Protein AF-A0A2D2LYW2-F1 (afdb_monomer_lite)

Radius of gyration: 25.57 Å; chains: 1; bounding box: 73×72×68 Å

Structure (mmCIF, N/CA/C/O backbone):
data_AF-A0A2D2LYW2-F1
#
_entry.id   AF-A0A2D2LYW2-F1
#
loop_
_atom_site.group_PDB
_atom_site.id
_atom_site.type_symbol
_atom_site.label_atom_id
_atom_site.label_alt_id
_atom_site.label_comp_id
_atom_site.label_asym_id
_atom_site.label_entity_id
_atom_site.label_seq_id
_atom_site.pdbx_PDB_ins_code
_atom_site.Cartn_x
_atom_site.Cartn_y
_atom_site.Cartn_z
_atom_site.occupancy
_atom_site.B_iso_or_equiv
_atom_site.auth_seq_id
_atom_site.auth_comp_id
_atom_site.auth_asym_id
_atom_site.auth_atom_id
_atom_site.pdbx_PDB_model_num
ATOM 1 N N . MET A 1 1 ? -31.764 46.257 21.538 1.00 31.55 1 MET A N 1
ATOM 2 C CA . MET A 1 1 ? -30.983 45.156 22.136 1.00 31.55 1 MET A CA 1
ATOM 3 C C . MET A 1 1 ? -31.011 44.007 21.137 1.00 31.55 1 MET A C 1
ATOM 5 O O . MET A 1 1 ? -32.015 43.320 21.048 1.00 31.55 1 MET A O 1
ATOM 9 N N . ALA A 1 2 ? -29.997 43.909 20.278 1.00 23.81 2 ALA A N 1
ATOM 10 C CA . ALA A 1 2 ? -29.911 42.886 19.237 1.00 23.81 2 ALA A CA 1
ATOM 11 C C . ALA A 1 2 ? -28.635 42.085 19.489 1.00 23.81 2 ALA A C 1
ATOM 13 O O . ALA A 1 2 ? -27.536 42.636 19.462 1.00 23.81 2 ALA A O 1
ATOM 14 N N . ILE A 1 3 ? -28.810 40.812 19.828 1.00 23.36 3 ILE A N 1
ATOM 15 C CA . ILE A 1 3 ? -27.729 39.862 20.063 1.00 23.36 3 ILE A CA 1
ATOM 16 C C . ILE A 1 3 ? -27.251 39.396 18.686 1.00 23.36 3 ILE A C 1
ATOM 18 O O . ILE A 1 3 ? -27.974 38.697 17.981 1.00 23.36 3 ILE A O 1
ATOM 22 N N . TYR A 1 4 ? -26.044 39.804 18.300 1.00 21.62 4 TYR A N 1
ATOM 23 C CA . TYR A 1 4 ? -25.329 39.219 17.171 1.00 21.62 4 TYR A CA 1
ATOM 24 C C . TYR A 1 4 ? -24.671 37.921 17.643 1.00 21.62 4 TYR A C 1
ATOM 26 O O . TYR A 1 4 ? -23.684 37.950 18.375 1.00 21.62 4 TYR A O 1
ATOM 34 N N . VAL A 1 5 ? -25.223 36.778 17.236 1.00 23.72 5 VAL A N 1
ATOM 35 C CA . VAL A 1 5 ? -24.554 35.480 17.373 1.00 23.72 5 VAL A CA 1
ATOM 36 C C . VAL A 1 5 ? -23.647 35.302 16.158 1.00 23.72 5 VAL A C 1
ATOM 38 O O . VAL A 1 5 ? -24.110 35.050 15.049 1.00 23.72 5 VAL A O 1
ATOM 41 N N . PHE A 1 6 ? -22.343 35.467 16.370 1.00 23.06 6 PHE A N 1
ATOM 42 C CA . PHE A 1 6 ? -21.303 35.092 15.416 1.00 23.06 6 PHE A CA 1
ATOM 43 C C . PHE A 1 6 ? -21.155 33.564 15.409 1.00 23.06 6 PHE A C 1
ATOM 45 O O . PHE A 1 6 ? -20.446 32.994 16.236 1.00 23.06 6 PHE A O 1
ATOM 52 N N . THR A 1 7 ? -21.802 32.882 14.467 1.00 25.14 7 THR A N 1
ATOM 53 C CA . THR A 1 7 ? -21.438 31.506 14.107 1.00 25.14 7 THR A CA 1
ATOM 54 C C . THR A 1 7 ? -20.178 31.530 13.249 1.00 25.14 7 THR A C 1
ATOM 56 O O . THR A 1 7 ? -20.219 31.861 12.065 1.00 25.14 7 THR A O 1
ATOM 59 N N . TRP A 1 8 ? -19.051 31.167 13.859 1.00 23.08 8 TRP A N 1
ATOM 60 C CA . TRP A 1 8 ? -17.832 30.782 13.157 1.00 23.08 8 TRP A CA 1
ATOM 61 C C . TRP A 1 8 ? -18.076 29.450 12.439 1.00 23.08 8 TRP A C 1
ATOM 63 O O . TRP A 1 8 ? -17.913 28.377 13.015 1.00 23.08 8 TRP A O 1
ATOM 73 N N . LEU A 1 9 ? -18.492 29.511 11.174 1.00 23.45 9 LEU A N 1
ATOM 74 C CA . LEU A 1 9 ? -18.394 28.371 10.269 1.00 23.45 9 LEU A CA 1
ATOM 75 C C . LEU A 1 9 ? -16.924 28.263 9.840 1.00 23.45 9 LEU A C 1
ATOM 77 O O . LEU A 1 9 ? -16.463 29.022 8.986 1.00 23.45 9 LEU A O 1
ATOM 81 N N . PHE A 1 10 ? -16.175 27.335 10.436 1.00 24.45 10 PHE A N 1
ATOM 82 C CA . PHE A 1 10 ? -14.888 26.903 9.893 1.00 24.45 10 PHE A CA 1
ATOM 83 C C . PHE A 1 10 ? -15.149 26.189 8.562 1.00 24.45 10 PHE A C 1
ATOM 85 O O . PHE A 1 10 ? -15.393 24.987 8.490 1.00 24.45 10 PHE A O 1
ATOM 92 N N . CYS A 1 11 ? -15.151 26.972 7.488 1.00 23.27 11 CYS A N 1
ATOM 93 C CA . CYS A 1 11 ? -15.160 26.487 6.124 1.00 23.27 11 CYS A CA 1
ATOM 94 C C . CYS A 1 11 ? -13.748 25.972 5.819 1.00 23.27 11 CYS A C 1
ATOM 96 O O . CYS A 1 11 ? -12.887 26.723 5.365 1.00 23.27 11 CYS A O 1
ATOM 98 N N . ILE A 1 12 ? -13.479 24.695 6.107 1.00 29.64 12 ILE A N 1
ATOM 99 C CA . ILE A 1 12 ? -12.340 24.006 5.495 1.00 29.64 12 ILE A CA 1
ATOM 100 C C . ILE A 1 12 ? -12.714 23.863 4.021 1.00 29.64 12 ILE A C 1
ATOM 102 O O . ILE A 1 12 ? -13.441 22.952 3.626 1.00 29.64 12 ILE A O 1
ATOM 106 N N . THR A 1 13 ? -12.274 24.819 3.208 1.00 30.73 13 THR A N 1
ATOM 107 C CA . THR A 1 13 ? -12.348 24.761 1.751 1.00 30.73 13 THR A CA 1
ATOM 108 C C . THR A 1 13 ? -11.497 23.591 1.278 1.00 30.73 13 THR A C 1
ATOM 110 O O . THR A 1 13 ? -10.321 23.731 0.963 1.00 30.73 13 THR A O 1
ATOM 113 N N . CYS A 1 14 ? -12.096 22.407 1.266 1.00 34.44 14 CYS A N 1
ATOM 114 C CA . CYS A 1 14 ? -11.613 21.272 0.510 1.00 34.44 14 CYS A CA 1
ATOM 115 C C . CYS A 1 14 ? -11.794 21.654 -0.963 1.00 34.44 14 CYS A C 1
ATOM 117 O O . CYS A 1 14 ? -12.910 21.601 -1.489 1.00 34.44 14 CYS A O 1
ATOM 119 N N . THR A 1 15 ? -10.734 22.130 -1.614 1.00 38.34 15 THR A N 1
ATOM 120 C CA . THR A 1 15 ? -10.701 22.353 -3.060 1.00 38.34 15 THR A CA 1
ATOM 121 C C . THR A 1 15 ? -10.977 21.006 -3.727 1.00 38.34 15 THR A C 1
ATOM 123 O O . THR A 1 15 ? -10.103 20.154 -3.855 1.00 38.34 15 THR A O 1
ATOM 126 N N . ARG A 1 16 ? -12.244 20.747 -4.070 1.00 43.38 16 ARG A N 1
ATOM 127 C CA . ARG A 1 16 ? -12.663 19.536 -4.778 1.00 43.38 16 ARG A CA 1
ATOM 128 C C . ARG A 1 16 ? -12.177 19.656 -6.214 1.00 43.38 16 ARG A C 1
ATOM 130 O O . ARG A 1 16 ? -12.880 20.206 -7.062 1.00 43.38 16 ARG A O 1
ATOM 137 N N . VAL A 1 17 ? -10.977 19.158 -6.489 1.00 42.53 17 VAL A N 1
ATOM 138 C CA . VAL A 1 17 ? -10.480 19.070 -7.857 1.00 42.53 17 VAL A CA 1
ATOM 139 C C . VAL A 1 17 ? -11.235 17.937 -8.547 1.00 42.53 17 VAL A C 1
ATOM 141 O O . VAL A 1 17 ? -10.976 16.753 -8.331 1.00 42.53 17 VAL A O 1
ATOM 144 N N . LYS A 1 18 ? -12.240 18.297 -9.351 1.00 47.28 18 LYS A N 1
ATOM 145 C CA . LYS A 1 18 ? -12.888 17.345 -10.257 1.00 47.28 18 LYS A CA 1
ATOM 146 C C . LYS A 1 18 ? -11.835 16.841 -11.254 1.00 47.28 18 LYS A C 1
ATOM 148 O O . LYS A 1 18 ? -11.022 17.629 -11.725 1.00 47.28 18 LYS A O 1
ATOM 153 N N . PHE A 1 19 ? -11.906 15.557 -11.616 1.00 50.28 19 PHE A N 1
ATOM 154 C CA . PHE A 1 19 ? -11.020 14.800 -12.529 1.00 50.28 19 PHE A CA 1
ATOM 155 C C . PHE A 1 19 ? -10.612 15.464 -13.866 1.00 50.28 19 PHE A C 1
ATOM 157 O O . PHE A 1 19 ? -9.732 14.968 -14.564 1.00 50.28 19 PHE A O 1
ATOM 164 N N . TRP A 1 20 ? -11.209 16.601 -14.211 1.00 42.62 20 TRP A N 1
ATOM 165 C CA . TRP A 1 20 ? -11.077 17.341 -15.464 1.00 42.62 20 TRP A CA 1
ATOM 166 C C . TRP A 1 20 ? -9.654 17.834 -15.775 1.00 42.62 20 TRP A C 1
ATOM 168 O O . TRP A 1 20 ? -9.381 18.206 -16.910 1.00 42.62 20 TRP A O 1
ATOM 178 N N . HIS A 1 21 ? -8.731 17.839 -14.808 1.00 49.00 21 HIS A N 1
ATOM 179 C CA . HIS A 1 21 ? -7.351 18.276 -15.053 1.00 49.00 21 HIS A CA 1
ATOM 180 C C . HIS A 1 21 ? -6.434 17.195 -15.646 1.00 49.00 21 HIS A C 1
ATOM 182 O O . HIS A 1 21 ? -5.398 17.543 -16.207 1.00 49.00 21 HIS A O 1
ATOM 188 N N . LEU A 1 22 ? -6.793 15.908 -15.568 1.00 56.50 22 LEU A N 1
ATOM 189 C CA . LEU A 1 22 ? -5.967 14.813 -16.109 1.00 56.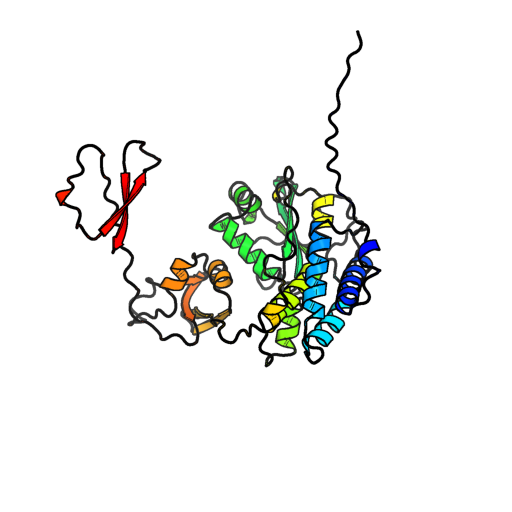50 22 LEU A CA 1
ATOM 190 C C . LEU A 1 22 ? -6.410 14.358 -17.509 1.00 56.50 22 LEU A C 1
ATOM 192 O O . LEU A 1 22 ? -5.627 13.761 -18.247 1.00 56.50 22 LEU A O 1
ATOM 196 N N . THR A 1 23 ? -7.628 14.715 -17.926 1.00 52.59 23 THR A N 1
ATOM 197 C CA . THR A 1 23 ? -8.207 14.349 -19.231 1.00 52.59 23 THR A CA 1
ATOM 198 C C . THR A 1 23 ? -7.508 15.001 -20.431 1.00 52.59 23 THR A C 1
ATOM 200 O O . THR A 1 23 ? -7.758 14.604 -21.562 1.00 52.59 23 THR A O 1
ATOM 203 N N . GLY A 1 24 ? -6.627 15.984 -20.208 1.00 57.22 24 GLY A N 1
ATOM 204 C CA . GLY A 1 24 ? -5.820 16.626 -21.255 1.00 57.22 24 GLY A CA 1
ATOM 205 C C . GLY A 1 24 ? -4.422 16.029 -21.460 1.00 57.22 24 GLY A C 1
ATOM 206 O O . GLY A 1 24 ? -3.718 16.457 -22.371 1.00 57.22 24 GLY A O 1
ATOM 207 N N . ASN A 1 25 ? -3.988 15.074 -20.627 1.00 65.94 25 ASN A N 1
ATOM 208 C CA . ASN A 1 25 ? -2.653 14.487 -20.738 1.00 65.94 25 ASN A CA 1
ATOM 209 C C . ASN A 1 25 ? -2.673 13.242 -21.638 1.00 65.94 25 ASN A C 1
ATOM 211 O O . ASN A 1 25 ? -3.141 12.180 -21.232 1.00 65.94 25 ASN A O 1
ATOM 215 N N . THR A 1 26 ? -2.145 13.380 -22.855 1.00 79.50 26 THR A N 1
ATOM 216 C CA . THR A 1 26 ? -2.115 12.324 -23.881 1.00 79.50 26 THR A CA 1
ATOM 217 C C . THR A 1 26 ? -0.873 11.431 -23.822 1.00 79.50 26 THR A C 1
ATOM 219 O O . THR A 1 26 ? -0.735 10.534 -24.650 1.00 79.50 26 THR A O 1
ATOM 222 N 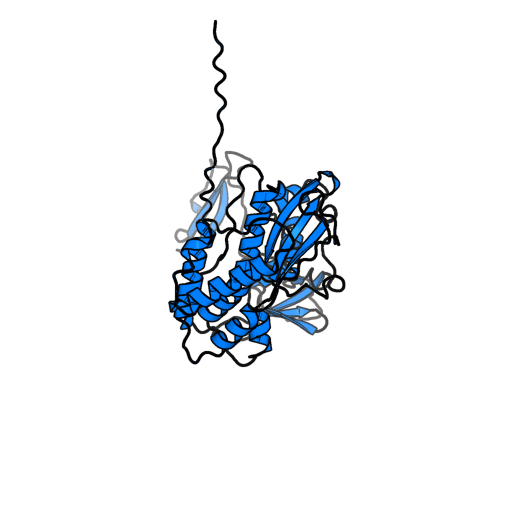N . THR A 1 27 ? 0.035 11.651 -22.865 1.00 89.94 27 THR A N 1
ATOM 223 C CA . THR A 1 27 ? 1.213 10.785 -22.689 1.00 89.94 27 THR A CA 1
ATOM 224 C C . THR A 1 27 ? 0.809 9.383 -22.208 1.00 89.94 27 THR A C 1
ATOM 226 O O . THR A 1 27 ? -0.237 9.253 -21.563 1.00 89.94 27 THR A O 1
ATOM 229 N N . PRO A 1 28 ? 1.631 8.340 -22.444 1.00 90.25 28 PRO A N 1
ATOM 230 C CA . PRO A 1 28 ? 1.358 6.987 -21.948 1.00 90.25 28 PRO A CA 1
ATOM 231 C C . PRO A 1 28 ? 1.072 6.935 -20.438 1.00 90.25 28 PRO A C 1
ATOM 233 O O . PRO A 1 28 ? 0.130 6.281 -20.002 1.00 90.25 28 PRO A O 1
ATOM 236 N N . GLY A 1 29 ? 1.820 7.692 -19.631 1.00 90.88 29 GLY A N 1
ATOM 237 C CA . GLY A 1 29 ? 1.586 7.807 -18.191 1.00 90.88 29 GLY A CA 1
ATOM 238 C C . GLY A 1 29 ? 0.276 8.517 -17.853 1.00 90.88 29 GLY A C 1
ATOM 239 O O . GLY A 1 29 ? -0.421 8.116 -16.922 1.00 90.88 29 GLY A O 1
ATOM 240 N N . GLY A 1 30 ? -0.099 9.546 -18.622 1.00 91.62 30 GLY A N 1
ATOM 241 C CA . GLY A 1 30 ? -1.401 10.207 -18.489 1.00 91.62 30 GLY A CA 1
ATOM 242 C C . GLY A 1 30 ? -2.562 9.248 -18.758 1.00 91.62 30 GLY A C 1
ATOM 243 O O . GLY A 1 30 ? -3.524 9.208 -17.991 1.00 91.62 30 GLY A O 1
ATOM 244 N N . GLN A 1 31 ? -2.432 8.420 -19.797 1.00 91.12 31 GLN A N 1
ATOM 245 C CA . GLN A 1 31 ? -3.389 7.360 -20.112 1.00 91.12 31 GLN A CA 1
ATOM 246 C C . GLN A 1 31 ? -3.465 6.318 -18.993 1.00 91.12 31 GLN A C 1
ATOM 248 O O . GLN A 1 31 ? -4.568 6.013 -18.552 1.00 91.12 31 GLN A O 1
ATOM 253 N N . LEU A 1 32 ? -2.326 5.852 -18.464 1.00 92.81 32 LEU A N 1
ATOM 254 C CA . LEU A 1 32 ? -2.293 4.929 -17.325 1.00 92.81 32 LEU A CA 1
ATOM 255 C C . LEU A 1 32 ? -3.082 5.472 -16.129 1.00 92.81 32 LEU A C 1
ATOM 257 O O . LEU A 1 32 ? -3.947 4.783 -15.592 1.00 92.81 32 LEU A O 1
ATOM 261 N N . VAL A 1 33 ? -2.799 6.706 -15.700 1.00 92.69 33 VAL A N 1
ATOM 262 C CA . VAL A 1 33 ? -3.492 7.299 -14.548 1.00 92.69 33 VAL A CA 1
ATOM 263 C C . VAL A 1 33 ? -4.993 7.419 -14.817 1.00 92.69 33 VAL A C 1
ATOM 265 O O . VAL A 1 33 ? -5.794 7.093 -13.941 1.00 92.69 33 VAL A O 1
ATOM 268 N N . ASN A 1 34 ? -5.391 7.815 -16.028 1.00 90.12 34 ASN A N 1
ATOM 269 C CA . ASN A 1 34 ? -6.801 7.858 -16.410 1.00 90.12 34 ASN A CA 1
ATOM 270 C C . ASN A 1 34 ? -7.454 6.468 -16.369 1.00 90.12 34 ASN A C 1
ATOM 272 O O . ASN A 1 34 ? -8.566 6.347 -15.853 1.00 90.12 34 ASN A O 1
ATOM 276 N N . THR A 1 35 ? -6.772 5.419 -16.834 1.00 90.81 35 THR A N 1
ATOM 277 C CA . THR A 1 35 ? -7.260 4.033 -16.764 1.00 90.81 35 THR A CA 1
ATOM 278 C C . THR A 1 35 ? -7.428 3.575 -15.318 1.00 90.81 35 THR A C 1
ATOM 280 O O . THR A 1 35 ? -8.501 3.094 -14.959 1.00 90.81 35 THR A O 1
ATOM 283 N N . LEU A 1 36 ? -6.436 3.808 -14.452 1.00 91.25 36 LEU A N 1
ATOM 284 C CA . LEU A 1 36 ? -6.509 3.460 -13.027 1.00 91.25 36 LEU A CA 1
ATOM 285 C C . LEU A 1 36 ? -7.694 4.143 -12.329 1.00 91.25 36 LEU A C 1
ATOM 287 O O . LEU A 1 36 ? -8.445 3.507 -11.590 1.00 91.25 36 LEU A O 1
ATOM 291 N N . LEU A 1 37 ? -7.891 5.438 -12.581 1.00 89.94 37 LEU A N 1
ATOM 292 C CA . LEU A 1 37 ? -9.003 6.200 -12.009 1.00 89.94 37 LEU A CA 1
ATOM 293 C C . LEU A 1 37 ? -10.354 5.764 -12.583 1.00 89.94 37 LEU A C 1
ATOM 295 O O . LEU A 1 37 ? -11.338 5.706 -11.851 1.00 89.94 37 LEU A O 1
ATOM 299 N N . THR A 1 38 ? -10.404 5.418 -13.868 1.00 88.19 38 THR A N 1
ATOM 300 C CA . THR A 1 38 ? -11.614 4.893 -14.513 1.00 88.19 38 THR A CA 1
ATOM 301 C C . THR A 1 38 ? -11.984 3.525 -13.945 1.00 88.19 38 THR A C 1
ATOM 303 O O . THR A 1 38 ? -13.144 3.314 -13.602 1.00 88.19 38 THR A O 1
ATOM 306 N N . SER A 1 39 ? -11.010 2.630 -13.748 1.00 85.31 39 SER A N 1
ATOM 307 C CA . SER A 1 39 ? -11.220 1.349 -13.059 1.00 85.31 39 SER A CA 1
ATOM 308 C C . SER A 1 39 ? -11.753 1.571 -11.639 1.00 85.31 39 SER A C 1
ATOM 310 O O . SER A 1 39 ? -12.731 0.935 -11.236 1.00 85.31 39 SER A O 1
ATOM 312 N N . ALA A 1 40 ? -11.202 2.549 -10.910 1.00 85.19 40 ALA A N 1
ATOM 313 C CA . ALA A 1 40 ? -11.692 2.916 -9.585 1.00 85.19 40 ALA A CA 1
ATOM 314 C C . ALA A 1 40 ? -13.150 3.418 -9.607 1.00 85.19 40 ALA A C 1
ATOM 316 O O . ALA A 1 40 ? -13.951 3.064 -8.744 1.00 85.19 40 ALA A O 1
ATOM 317 N N . ILE A 1 41 ? -13.523 4.242 -10.585 1.00 86.38 41 ILE A N 1
ATOM 318 C CA . ILE A 1 41 ? -14.895 4.751 -10.717 1.00 86.38 41 ILE A CA 1
ATOM 319 C C . ILE A 1 41 ? -15.857 3.618 -11.084 1.00 86.38 41 ILE A C 1
ATOM 321 O O . ILE A 1 41 ? -16.899 3.482 -10.449 1.00 86.38 41 ILE A O 1
ATOM 325 N N . ASN A 1 42 ? -15.499 2.785 -12.060 1.00 85.50 42 ASN A N 1
ATOM 326 C CA . ASN A 1 42 ? -16.354 1.705 -12.554 1.00 85.50 42 ASN A CA 1
ATOM 327 C C . ASN A 1 42 ? -16.560 0.602 -11.512 1.00 85.50 42 ASN A C 1
ATOM 329 O O . ASN A 1 42 ? -17.642 0.030 -11.422 1.00 85.50 42 ASN A O 1
ATOM 333 N N . SER A 1 43 ? -15.534 0.329 -10.705 1.00 82.81 43 SER A N 1
ATOM 334 C CA . SER A 1 43 ? -15.597 -0.664 -9.630 1.00 82.81 43 SER A CA 1
ATOM 335 C C . SER A 1 43 ? -16.326 -0.147 -8.386 1.00 82.81 43 SER A C 1
ATOM 337 O O . SER A 1 43 ? -16.625 -0.926 -7.486 1.00 82.81 43 SER A O 1
ATOM 339 N N . ASN A 1 44 ? -16.588 1.161 -8.287 1.00 81.75 44 ASN A N 1
ATOM 340 C CA . ASN A 1 44 ? -17.092 1.785 -7.071 1.00 81.75 44 ASN A CA 1
ATOM 341 C C . ASN A 1 44 ? -18.552 1.413 -6.775 1.00 81.75 44 ASN A C 1
ATOM 343 O O . ASN A 1 44 ? -19.487 2.039 -7.272 1.00 81.75 44 ASN A O 1
ATOM 347 N N . THR A 1 45 ? -18.750 0.465 -5.863 1.00 77.25 45 THR A N 1
ATOM 348 C CA . THR A 1 45 ? -20.083 0.074 -5.385 1.00 77.25 45 THR A CA 1
ATOM 349 C C . THR A 1 45 ? -20.596 0.948 -4.237 1.00 77.25 45 THR A C 1
ATOM 351 O O . THR A 1 45 ? -21.730 0.780 -3.796 1.00 77.25 45 THR A O 1
ATOM 354 N N . THR A 1 46 ? -19.790 1.898 -3.741 1.00 75.00 46 THR A N 1
ATOM 355 C CA . THR A 1 46 ? -20.119 2.652 -2.520 1.00 75.00 46 THR A CA 1
ATOM 356 C C . THR A 1 46 ? -21.128 3.779 -2.722 1.00 75.00 46 THR A C 1
ATOM 358 O O . THR A 1 46 ? -21.671 4.300 -1.752 1.00 75.00 46 THR A O 1
ATOM 361 N N . GLY A 1 47 ? -21.330 4.229 -3.962 1.00 76.31 47 GLY A N 1
ATOM 362 C CA . GLY A 1 47 ? -22.099 5.443 -4.257 1.00 76.31 47 GLY A CA 1
ATOM 363 C C . GLY A 1 47 ? -21.415 6.752 -3.827 1.00 76.31 47 GLY A C 1
ATOM 364 O O . GLY A 1 47 ? -21.952 7.830 -4.081 1.00 76.31 47 GLY A O 1
ATOM 365 N N . LEU A 1 48 ? -20.225 6.703 -3.212 1.00 82.56 48 LEU A N 1
ATOM 366 C CA . LEU A 1 48 ? -19.447 7.902 -2.903 1.00 82.56 48 LEU A CA 1
ATOM 367 C C . LEU A 1 48 ? -18.829 8.470 -4.176 1.00 82.56 48 LEU A C 1
ATOM 369 O O . LEU A 1 48 ? -18.287 7.736 -5.001 1.00 82.56 48 LEU A O 1
ATOM 373 N N . ASN A 1 49 ? -18.839 9.794 -4.310 1.00 85.62 49 ASN A N 1
ATOM 374 C CA . ASN A 1 49 ? -18.102 10.445 -5.385 1.00 85.62 49 ASN A CA 1
ATOM 375 C C . ASN A 1 49 ? -16.602 10.226 -5.178 1.00 85.62 49 ASN A C 1
ATOM 377 O O . ASN A 1 49 ? -16.053 10.638 -4.156 1.00 85.62 49 ASN A O 1
ATOM 381 N N . ILE A 1 50 ? -15.941 9.627 -6.166 1.00 87.44 50 ILE A N 1
ATOM 382 C CA . ILE A 1 50 ? -14.482 9.573 -6.194 1.00 87.44 50 ILE A CA 1
ATOM 383 C C . ILE A 1 50 ? -13.959 10.972 -6.539 1.00 87.44 50 ILE A C 1
ATOM 385 O O . ILE A 1 50 ? -14.506 11.663 -7.399 1.00 87.44 50 ILE A O 1
ATOM 389 N N . PHE A 1 51 ? -12.917 11.414 -5.844 1.00 87.12 51 PHE A N 1
ATOM 390 C CA . PHE A 1 51 ? -12.242 12.683 -6.107 1.00 87.12 51 PHE A CA 1
ATOM 391 C C . PHE A 1 51 ? -10.758 12.566 -5.765 1.00 87.12 51 PHE A C 1
ATOM 393 O O . PHE A 1 51 ? -10.363 11.639 -5.060 1.00 87.12 51 PHE A O 1
ATOM 400 N N . LEU A 1 52 ? -9.953 13.526 -6.226 1.00 87.19 52 LEU A N 1
ATOM 401 C CA . LEU A 1 52 ? -8.557 13.700 -5.828 1.00 87.19 52 LEU A CA 1
ATOM 402 C C . LEU A 1 52 ? -8.413 14.965 -4.979 1.00 87.19 52 LEU A C 1
ATOM 404 O O . LEU A 1 52 ? -9.044 15.985 -5.246 1.00 87.19 52 LEU A O 1
ATOM 408 N N . THR A 1 53 ? -7.588 14.879 -3.939 1.00 87.00 53 THR A N 1
ATOM 409 C CA . THR A 1 53 ? -7.110 16.060 -3.207 1.00 87.00 53 THR A CA 1
ATOM 410 C C . THR A 1 53 ? -5.964 16.718 -3.976 1.00 87.00 53 THR A C 1
ATOM 412 O O . THR A 1 53 ? -5.394 16.103 -4.879 1.00 87.00 53 THR A O 1
ATOM 415 N N . ASP A 1 54 ? -5.552 17.925 -3.582 1.00 85.44 54 ASP A N 1
ATOM 416 C CA . ASP A 1 54 ? -4.362 18.577 -4.153 1.00 85.44 54 ASP A CA 1
ATOM 417 C C . ASP A 1 54 ? -3.103 17.705 -4.015 1.00 85.44 54 ASP A C 1
ATOM 419 O O . ASP A 1 54 ? -2.269 17.656 -4.920 1.00 85.44 54 ASP A O 1
ATOM 423 N N . THR A 1 55 ? -2.979 16.968 -2.904 1.00 86.06 55 THR A N 1
ATOM 424 C CA . THR A 1 55 ? -1.915 15.973 -2.716 1.00 86.06 55 THR A CA 1
ATOM 425 C C . THR A 1 55 ? -2.059 14.838 -3.723 1.00 86.06 55 THR A C 1
ATOM 427 O O . THR A 1 55 ? -1.114 14.564 -4.453 1.00 86.06 55 THR A O 1
ATOM 430 N N . GLY A 1 56 ? -3.241 14.223 -3.832 1.00 89.25 56 GLY A N 1
ATOM 431 C CA . GLY A 1 56 ? -3.480 13.154 -4.807 1.00 89.25 56 GLY A CA 1
ATOM 432 C C . GLY A 1 56 ? -3.181 13.584 -6.248 1.00 89.25 56 GLY A C 1
ATOM 433 O O . GLY A 1 56 ? -2.553 12.838 -6.999 1.00 89.25 56 GLY A O 1
ATOM 434 N N . LEU A 1 57 ? -3.541 14.814 -6.628 1.00 90.12 57 LEU A N 1
ATOM 435 C CA . LEU A 1 57 ? -3.236 15.369 -7.947 1.00 90.12 57 LEU A CA 1
ATOM 436 C C . LEU A 1 57 ? -1.724 15.522 -8.175 1.00 90.12 57 LEU A C 1
ATOM 438 O O . LEU A 1 57 ? -1.214 15.085 -9.205 1.00 90.12 57 LEU A O 1
ATOM 442 N N . LYS A 1 58 ? -0.988 16.098 -7.217 1.00 90.06 58 LYS A N 1
ATOM 443 C CA . LYS A 1 58 ? 0.478 16.238 -7.313 1.00 90.06 58 LYS A CA 1
ATOM 444 C C . LYS A 1 58 ? 1.173 14.887 -7.455 1.00 90.06 58 LYS A C 1
ATOM 446 O O . LYS A 1 58 ? 2.074 14.740 -8.274 1.00 90.06 58 LYS A O 1
ATOM 451 N N . GLU A 1 59 ? 0.739 13.899 -6.683 1.00 91.62 59 GLU A N 1
ATOM 452 C CA . GLU A 1 59 ? 1.300 12.547 -6.727 1.00 91.62 59 GLU A CA 1
ATOM 453 C C . GLU A 1 59 ? 0.942 11.833 -8.044 1.00 91.62 59 GLU A C 1
ATOM 455 O O . GLU A 1 59 ? 1.754 11.079 -8.574 1.00 91.62 59 GLU A O 1
ATOM 460 N N . SER A 1 60 ? -0.202 12.161 -8.655 1.00 92.88 60 SER A N 1
ATOM 461 C CA . SER A 1 60 ? -0.554 11.691 -10.004 1.00 92.88 60 SER A CA 1
ATOM 462 C C . SER A 1 60 ? 0.473 12.144 -11.044 1.00 92.88 60 SER A C 1
ATOM 464 O O . SER A 1 60 ? 0.913 11.338 -11.857 1.00 92.88 60 SER A O 1
ATOM 466 N N . PHE A 1 61 ? 0.914 13.406 -10.997 1.00 92.44 61 PHE A N 1
ATOM 467 C CA . PHE A 1 61 ? 1.936 13.903 -11.924 1.00 92.44 61 PHE A CA 1
ATOM 468 C C . PHE A 1 61 ? 3.287 13.209 -11.749 1.00 92.44 61 PHE A C 1
ATOM 470 O O . PHE A 1 61 ? 3.929 12.900 -12.747 1.00 92.44 61 PHE A O 1
ATOM 477 N N . LYS A 1 62 ? 3.687 12.887 -10.514 1.00 93.50 62 LYS A N 1
ATOM 478 C CA . LYS A 1 62 ? 4.918 12.120 -10.261 1.00 93.50 62 LYS A CA 1
ATOM 479 C C . LYS A 1 62 ? 4.836 10.692 -10.801 1.00 93.50 62 LYS A C 1
ATOM 481 O O . LYS A 1 62 ? 5.810 10.178 -11.340 1.00 93.50 62 LYS A O 1
ATOM 486 N N . LEU A 1 63 ? 3.672 10.050 -10.670 1.00 95.12 63 LEU A N 1
ATOM 487 C CA . LEU A 1 63 ? 3.431 8.731 -11.256 1.00 95.12 63 LEU A CA 1
ATOM 488 C C . LEU A 1 63 ? 3.520 8.782 -12.789 1.00 95.12 63 LEU A C 1
ATOM 490 O O . LEU A 1 63 ? 4.186 7.941 -13.387 1.00 95.12 63 LEU A O 1
ATOM 494 N N . ILE A 1 64 ? 2.908 9.796 -13.409 1.00 94.50 64 ILE A N 1
ATOM 495 C CA . ILE A 1 64 ? 2.981 10.034 -14.858 1.00 94.50 64 ILE A CA 1
ATOM 496 C C . ILE A 1 64 ? 4.433 10.231 -15.305 1.00 94.50 64 ILE A C 1
ATOM 498 O O . ILE A 1 64 ? 4.858 9.625 -16.285 1.00 94.50 64 ILE A O 1
ATOM 502 N N . GLU A 1 65 ? 5.185 11.072 -14.596 1.00 94.75 65 GLU A N 1
ATOM 503 C CA . GLU A 1 65 ? 6.583 11.377 -14.904 1.00 94.75 65 GLU A CA 1
ATOM 504 C C . GLU A 1 65 ? 7.459 10.121 -14.853 1.00 94.75 65 GLU A C 1
ATOM 506 O O . GLU A 1 65 ? 8.166 9.829 -15.817 1.00 94.75 65 GLU A O 1
ATOM 511 N N . LEU A 1 66 ? 7.364 9.342 -13.770 1.00 94.94 66 LEU A N 1
ATOM 512 C CA . LEU A 1 66 ? 8.140 8.114 -13.620 1.00 94.94 66 LEU A CA 1
ATOM 513 C C . LEU A 1 66 ? 7.766 7.070 -14.679 1.00 94.94 66 LEU A C 1
ATOM 515 O O . LEU A 1 66 ? 8.659 6.448 -15.245 1.00 94.94 66 LEU A O 1
ATOM 519 N N . TYR A 1 67 ? 6.474 6.901 -14.979 1.00 96.06 67 TYR A N 1
ATOM 520 C CA . TYR A 1 67 ? 6.020 5.959 -16.005 1.00 96.06 67 TYR A CA 1
ATOM 521 C C . TYR A 1 67 ? 6.518 6.342 -17.403 1.00 96.06 67 TYR A C 1
ATOM 523 O O . TYR A 1 67 ? 7.033 5.499 -18.130 1.00 96.06 67 TYR A O 1
ATOM 531 N N . ASN A 1 68 ? 6.421 7.623 -17.770 1.00 95.00 68 ASN A N 1
ATOM 532 C CA . ASN A 1 68 ? 6.884 8.114 -19.072 1.00 95.00 68 ASN A CA 1
ATOM 533 C C . ASN A 1 68 ? 8.404 7.997 -19.257 1.00 95.00 68 ASN A C 1
ATOM 535 O O . ASN A 1 68 ? 8.877 8.017 -20.390 1.00 95.00 68 ASN A O 1
ATOM 539 N N . ALA A 1 69 ? 9.165 7.906 -18.165 1.00 95.69 69 ALA A N 1
ATOM 540 C CA . ALA A 1 69 ? 10.611 7.742 -18.205 1.00 95.69 69 ALA A CA 1
ATOM 541 C C . ALA A 1 69 ? 11.065 6.276 -18.336 1.00 95.69 69 ALA A C 1
ATOM 543 O O . ALA A 1 69 ? 12.250 6.033 -18.571 1.00 95.69 69 ALA A O 1
ATOM 544 N N . VAL A 1 70 ? 10.160 5.301 -18.183 1.00 95.06 70 VAL A N 1
ATOM 545 C CA . VAL A 1 70 ? 10.493 3.879 -18.349 1.00 95.06 70 VAL A CA 1
ATOM 546 C C . VAL A 1 70 ? 10.898 3.614 -19.806 1.00 95.06 70 VAL A C 1
ATOM 548 O O . VAL A 1 70 ? 10.190 4.045 -20.720 1.00 95.06 70 VAL A O 1
ATOM 551 N N . PRO A 1 71 ? 12.006 2.889 -20.060 1.00 91.81 71 PRO A N 1
ATOM 552 C CA . PRO A 1 71 ? 12.397 2.517 -21.415 1.00 91.81 71 PRO A CA 1
ATOM 553 C C . PRO A 1 71 ? 11.275 1.766 -22.138 1.00 91.81 71 PRO A C 1
ATOM 555 O O . PRO A 1 71 ? 10.698 0.829 -21.591 1.00 91.81 71 PRO A O 1
ATOM 558 N N . THR A 1 72 ? 11.006 2.129 -23.393 1.00 88.75 72 THR A N 1
ATOM 559 C CA . THR A 1 72 ? 9.920 1.538 -24.199 1.00 88.75 72 THR A CA 1
ATOM 560 C C . THR A 1 72 ? 10.072 0.037 -24.442 1.00 88.75 72 THR A C 1
ATOM 562 O O . THR A 1 72 ? 9.095 -0.628 -24.759 1.00 88.75 72 THR A O 1
ATOM 565 N N . SER A 1 73 ? 11.281 -0.504 -24.291 1.00 86.62 73 SER A N 1
ATOM 566 C CA . SER A 1 73 ? 11.572 -1.937 -24.377 1.00 86.62 73 SER A CA 1
ATOM 567 C C . SER A 1 73 ? 11.358 -2.700 -23.065 1.00 86.62 73 SER A C 1
ATOM 569 O O . SER A 1 73 ? 11.576 -3.910 -23.034 1.00 86.62 73 SER A O 1
ATOM 571 N N . SER A 1 74 ? 11.000 -2.024 -21.967 1.00 88.62 74 SER A N 1
ATOM 572 C CA . SER A 1 74 ? 10.845 -2.675 -20.668 1.00 88.62 74 SER A CA 1
ATOM 573 C C . SER A 1 74 ? 9.556 -3.510 -20.621 1.00 88.62 74 SER A C 1
ATOM 575 O O . SER A 1 74 ? 8.479 -2.959 -20.864 1.00 88.62 74 SER A O 1
ATOM 577 N N . PRO A 1 75 ? 9.617 -4.795 -20.206 1.00 88.56 75 PRO A N 1
ATOM 578 C CA . PRO A 1 75 ? 8.425 -5.632 -20.010 1.00 88.56 75 PRO A CA 1
ATOM 579 C C . PRO A 1 75 ? 7.491 -5.094 -18.911 1.00 88.56 75 PRO A C 1
ATOM 581 O O . PRO A 1 75 ? 6.358 -5.553 -18.754 1.00 88.56 75 PRO A O 1
ATOM 584 N N . LEU A 1 76 ? 7.965 -4.114 -18.135 1.00 92.75 76 LEU A N 1
ATOM 585 C CA . LEU A 1 76 ? 7.203 -3.417 -17.112 1.00 92.75 76 LEU A CA 1
ATOM 586 C C . LEU A 1 76 ? 5.982 -2.689 -17.676 1.00 92.75 76 LEU A C 1
ATOM 588 O O . LEU A 1 76 ? 4.928 -2.705 -17.042 1.00 92.75 76 LEU A O 1
ATOM 592 N N . LEU A 1 77 ? 6.125 -2.057 -18.844 1.00 92.44 77 LEU A N 1
ATOM 593 C CA . LEU A 1 77 ? 5.060 -1.260 -19.453 1.00 92.44 77 LEU A CA 1
ATOM 594 C C . LEU A 1 77 ? 3.861 -2.142 -19.805 1.00 92.44 77 LEU A C 1
ATOM 596 O O . LEU A 1 77 ? 2.757 -1.883 -19.331 1.00 92.44 77 LEU A O 1
ATOM 600 N N . ASP A 1 78 ? 4.102 -3.241 -20.522 1.00 89.31 78 ASP A N 1
ATOM 601 C CA . ASP A 1 78 ? 3.059 -4.196 -20.910 1.00 89.31 78 ASP A CA 1
ATOM 602 C C . ASP A 1 78 ? 2.363 -4.800 -19.685 1.00 89.31 78 ASP A C 1
ATOM 604 O O . ASP A 1 78 ? 1.136 -4.917 -19.640 1.00 89.31 78 ASP A O 1
ATOM 608 N N . HIS A 1 79 ? 3.141 -5.142 -18.652 1.00 92.50 79 HIS A N 1
ATOM 609 C CA . HIS A 1 79 ? 2.589 -5.688 -17.418 1.00 92.50 79 HI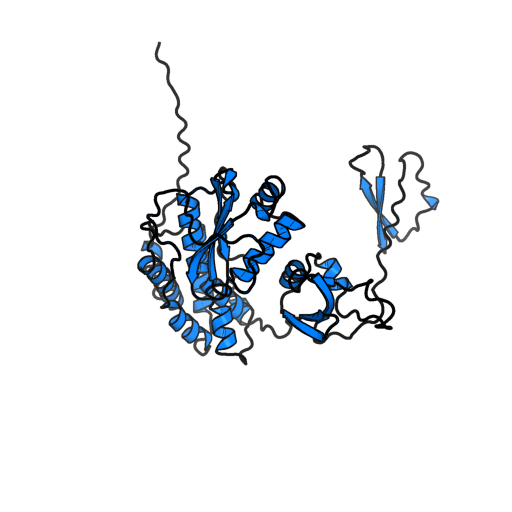S A CA 1
ATOM 610 C C . HIS A 1 79 ? 1.693 -4.684 -16.683 1.00 92.50 79 HIS A C 1
ATOM 612 O O . HIS A 1 79 ? 0.600 -5.043 -16.244 1.00 92.50 79 HIS A O 1
ATOM 618 N N . ILE A 1 80 ? 2.133 -3.429 -16.541 1.00 92.19 80 ILE A N 1
ATOM 619 C CA . ILE A 1 80 ? 1.341 -2.387 -15.880 1.00 92.19 80 ILE A CA 1
ATOM 620 C C . ILE A 1 80 ? 0.066 -2.105 -16.677 1.00 92.19 80 ILE A C 1
ATOM 622 O O . ILE A 1 80 ? -1.005 -2.033 -16.074 1.00 92.19 80 ILE A O 1
ATOM 626 N N . SER A 1 81 ? 0.154 -1.996 -18.004 1.00 87.69 81 SER A N 1
ATOM 627 C CA . SER A 1 81 ? -1.011 -1.792 -18.866 1.00 87.69 81 SER A CA 1
ATOM 628 C C . SER A 1 81 ? -2.050 -2.898 -18.683 1.00 87.69 81 SER A C 1
ATOM 630 O O . SER A 1 81 ? -3.196 -2.586 -18.367 1.00 87.69 81 SER A O 1
ATOM 632 N N . LEU A 1 82 ? -1.646 -4.171 -18.756 1.00 86.81 82 LEU A N 1
ATOM 633 C CA . LEU A 1 82 ? -2.550 -5.310 -18.558 1.00 86.81 82 LEU A CA 1
ATOM 634 C C . LEU A 1 82 ? -3.226 -5.278 -17.178 1.00 86.81 82 LEU A C 1
ATOM 636 O O . LEU A 1 82 ? -4.432 -5.468 -17.046 1.00 86.81 82 LEU A O 1
ATOM 640 N N . MET A 1 83 ? -2.445 -5.024 -16.130 1.00 85.25 83 MET A N 1
ATOM 641 C CA . MET A 1 83 ? -2.952 -5.022 -14.758 1.00 85.25 83 MET A CA 1
ATOM 642 C C . MET A 1 83 ? -3.852 -3.810 -14.467 1.00 85.25 83 MET A C 1
ATOM 644 O O . MET A 1 83 ? -4.751 -3.917 -13.632 1.00 85.25 83 MET A O 1
ATOM 648 N N . SER A 1 84 ? -3.660 -2.685 -15.166 1.00 84.56 84 SER A N 1
ATOM 649 C CA . SER A 1 84 ? -4.458 -1.459 -14.998 1.00 84.56 84 SER A CA 1
ATOM 650 C C . SER A 1 84 ? -5.926 -1.605 -15.393 1.00 84.56 84 SER A C 1
ATOM 652 O O . SER A 1 84 ? -6.770 -0.861 -14.895 1.00 84.56 84 SER A O 1
ATOM 654 N N . GLU A 1 85 ? -6.241 -2.610 -16.208 1.00 80.19 85 GLU A N 1
ATOM 655 C CA . GLU A 1 85 ? -7.607 -2.966 -16.596 1.00 80.19 85 GLU A CA 1
ATOM 656 C C . GLU A 1 85 ? -8.314 -3.848 -15.552 1.00 80.19 85 GLU A C 1
ATOM 658 O O . GLU A 1 85 ? -9.512 -4.111 -15.662 1.00 80.19 85 GLU A O 1
ATOM 663 N N . SER A 1 86 ? -7.599 -4.305 -14.517 1.00 77.06 86 SER A N 1
ATOM 664 C CA . SER A 1 86 ? -8.189 -5.127 -13.459 1.00 77.06 86 SER A CA 1
ATOM 665 C C . SER A 1 86 ? -9.213 -4.332 -12.649 1.00 77.06 86 SER A C 1
ATOM 667 O O . SER A 1 86 ? -8.985 -3.174 -12.289 1.00 77.06 86 SER A O 1
ATOM 669 N N . ASN A 1 87 ? -10.324 -4.985 -12.307 1.00 77.81 87 ASN A N 1
ATOM 670 C CA . ASN A 1 87 ? -11.342 -4.409 -11.433 1.00 77.81 87 ASN A CA 1
ATOM 671 C C . ASN A 1 87 ? -10.925 -4.484 -9.961 1.00 77.81 87 ASN A C 1
ATOM 673 O O . ASN A 1 87 ? -10.295 -5.449 -9.519 1.00 77.81 87 ASN A O 1
ATOM 677 N N . TYR A 1 88 ? -11.344 -3.481 -9.193 1.00 84.44 88 TYR A N 1
ATOM 678 C CA . TYR A 1 88 ? -11.227 -3.484 -7.739 1.00 84.44 88 TYR A CA 1
ATOM 679 C C . TYR A 1 88 ? -12.430 -4.210 -7.132 1.00 84.44 88 TYR A C 1
ATOM 681 O O . TYR A 1 88 ? -13.576 -3.970 -7.508 1.00 84.44 88 TYR A O 1
ATOM 689 N N . VAL A 1 89 ? -12.178 -5.110 -6.184 1.00 84.12 89 VAL A N 1
ATOM 690 C CA . VAL A 1 89 ? -13.224 -5.933 -5.568 1.00 84.12 89 VAL A CA 1
ATOM 691 C C . VAL A 1 89 ? -13.618 -5.320 -4.236 1.00 84.12 89 VAL A C 1
ATOM 693 O O . VAL A 1 89 ? -12.807 -5.237 -3.315 1.00 84.12 89 VAL A O 1
ATOM 696 N N . PHE A 1 90 ? -14.875 -4.897 -4.126 1.00 81.06 90 PHE A N 1
ATOM 697 C CA . PHE A 1 90 ? -15.445 -4.418 -2.872 1.00 81.06 90 PHE A CA 1
ATOM 698 C C . PHE A 1 90 ? -15.966 -5.587 -2.043 1.00 81.06 90 PHE A C 1
ATOM 700 O O . PHE A 1 90 ? -16.742 -6.411 -2.521 1.00 81.06 90 PHE A O 1
ATOM 707 N N . HIS A 1 91 ? -15.563 -5.626 -0.777 1.00 75.31 91 HIS A N 1
ATOM 708 C CA . HIS A 1 91 ? -15.916 -6.689 0.169 1.00 75.31 91 HIS A CA 1
ATOM 709 C C . HIS A 1 91 ? -17.108 -6.310 1.052 1.00 75.31 91 HIS A C 1
ATOM 711 O O . HIS A 1 91 ? -17.325 -6.899 2.108 1.00 75.31 91 HIS A O 1
ATOM 717 N N . THR A 1 92 ? -17.889 -5.315 0.631 1.00 63.50 92 THR A N 1
ATOM 718 C CA . THR A 1 92 ? -18.997 -4.750 1.402 1.00 63.50 92 THR A CA 1
ATOM 719 C C . THR A 1 92 ? -20.326 -5.091 0.736 1.00 63.50 92 THR A C 1
ATOM 721 O O . THR A 1 92 ? -20.499 -4.917 -0.467 1.00 63.50 92 THR A O 1
ATOM 724 N N . THR A 1 93 ? -21.290 -5.592 1.512 1.00 45.97 93 THR A N 1
ATOM 725 C CA . THR A 1 93 ? -22.621 -5.986 1.006 1.00 45.97 93 THR A CA 1
ATOM 726 C C . THR A 1 93 ? -23.737 -5.059 1.498 1.00 45.97 93 THR A C 1
ATOM 728 O O . THR A 1 93 ? -24.882 -5.484 1.615 1.00 45.97 93 THR A O 1
ATOM 731 N N . GLY A 1 94 ? -23.428 -3.802 1.834 1.00 44.59 94 GLY A N 1
ATOM 732 C CA . GLY A 1 94 ? -24.367 -2.902 2.507 1.00 44.59 94 GLY A CA 1
ATOM 733 C C . GLY A 1 94 ? -24.300 -1.455 2.031 1.00 44.59 94 GLY A C 1
ATOM 734 O O . GLY A 1 94 ? -23.282 -0.993 1.519 1.00 44.59 94 GLY A O 1
ATOM 735 N N . ASN A 1 95 ? -25.417 -0.750 2.218 1.00 46.09 95 ASN A N 1
ATOM 736 C CA . ASN A 1 95 ? -25.580 0.660 1.891 1.00 46.09 95 ASN A CA 1
ATOM 737 C C . ASN A 1 95 ? -24.593 1.498 2.721 1.00 46.09 95 ASN A C 1
ATOM 739 O O . ASN A 1 95 ? -24.599 1.462 3.950 1.00 46.09 95 ASN A O 1
ATOM 743 N N . VAL A 1 96 ? -23.738 2.255 2.042 1.00 48.88 96 VAL A N 1
ATOM 744 C CA . VAL A 1 96 ? -22.559 2.941 2.604 1.00 48.88 96 VAL A CA 1
ATOM 745 C C . VAL A 1 96 ? -22.900 3.996 3.659 1.00 48.88 96 VAL A C 1
ATOM 747 O O . VAL A 1 96 ? -22.051 4.402 4.450 1.00 48.88 96 VAL A O 1
ATOM 750 N N . HIS A 1 97 ? -24.175 4.367 3.725 1.00 49.97 97 HIS A N 1
ATOM 751 C CA . HIS A 1 97 ? -24.728 5.405 4.580 1.00 49.97 97 HIS A CA 1
ATOM 752 C C . HIS A 1 97 ? -25.054 4.985 6.024 1.00 49.97 97 HIS A C 1
ATOM 754 O O . HIS A 1 97 ? -25.408 5.854 6.816 1.00 49.97 97 HIS A O 1
ATOM 760 N N . SER A 1 98 ? -24.940 3.706 6.404 1.00 46.72 98 SER A N 1
ATOM 761 C CA . SER A 1 98 ? -25.219 3.258 7.780 1.00 46.72 98 SER A CA 1
ATOM 762 C C . SER A 1 98 ? -23.963 2.750 8.490 1.00 46.72 98 SER A C 1
ATOM 764 O O . SER A 1 98 ? -23.383 1.746 8.082 1.00 46.72 98 SER A O 1
ATOM 766 N N . GLN A 1 99 ? -23.561 3.416 9.578 1.00 45.94 99 GLN A N 1
ATOM 767 C CA . GLN A 1 99 ? -22.678 2.809 10.579 1.00 45.94 99 GLN A CA 1
ATOM 768 C C . GLN A 1 99 ? -23.455 1.782 11.425 1.00 45.94 99 GLN A C 1
ATOM 770 O O . GLN A 1 99 ? -24.646 1.994 11.665 1.00 45.94 99 GLN A O 1
ATOM 775 N N . PRO A 1 100 ? -22.798 0.737 11.956 1.00 49.22 100 PRO A N 1
ATOM 776 C CA . PRO A 1 100 ? -21.436 0.295 11.661 1.00 49.22 100 PRO A CA 1
ATOM 777 C C . PRO A 1 100 ? -21.382 -0.616 10.424 1.00 49.22 100 PRO A C 1
ATOM 779 O O . PRO A 1 100 ? -22.263 -1.443 10.195 1.00 49.22 100 PRO A O 1
ATOM 782 N N . TRP A 1 101 ? -20.303 -0.500 9.645 1.00 53.62 101 TRP A N 1
ATOM 783 C CA . TRP A 1 101 ? -19.992 -1.454 8.580 1.00 53.62 101 TRP A CA 1
ATOM 784 C C . TRP A 1 101 ? -19.425 -2.717 9.218 1.00 53.62 101 TRP A C 1
ATOM 786 O O . TRP A 1 101 ? -18.222 -2.832 9.432 1.00 53.62 101 TRP A O 1
ATOM 796 N N . VAL A 1 102 ? -20.292 -3.656 9.572 1.00 44.97 102 VAL A N 1
ATOM 797 C CA . VAL A 1 102 ? -19.859 -4.967 10.056 1.00 44.97 102 VAL A CA 1
ATOM 798 C C . VAL A 1 102 ? -19.912 -5.930 8.881 1.00 44.97 102 VAL A C 1
ATOM 800 O O . VAL A 1 102 ? -20.987 -6.410 8.541 1.00 44.97 102 VAL A O 1
ATOM 803 N N . LEU A 1 103 ? -18.773 -6.225 8.247 1.00 51.41 103 LEU A N 1
ATOM 804 C CA . LEU A 1 103 ? -18.669 -7.389 7.364 1.00 51.41 103 LEU A CA 1
ATOM 805 C C . LEU A 1 103 ? -17.286 -8.038 7.488 1.00 51.41 103 LEU A C 1
ATOM 807 O O . LEU A 1 103 ? -16.272 -7.383 7.276 1.00 51.41 103 LEU A O 1
ATOM 811 N N . ARG A 1 104 ? -17.275 -9.327 7.863 1.00 52.47 104 ARG A N 1
ATOM 812 C CA . ARG A 1 104 ? -16.093 -10.170 8.145 1.00 52.47 104 ARG A CA 1
ATOM 813 C C . ARG A 1 104 ? -15.018 -9.439 8.944 1.00 52.47 104 ARG A C 1
ATOM 815 O O . ARG A 1 104 ? -14.003 -8.978 8.429 1.00 52.47 104 ARG A O 1
ATOM 822 N N . THR A 1 105 ? -15.295 -9.307 10.229 1.00 52.66 105 THR A N 1
ATOM 823 C CA . THR A 1 105 ? -14.357 -8.794 11.216 1.00 52.66 105 THR A CA 1
ATOM 824 C C . THR A 1 105 ? -13.482 -9.923 11.733 1.00 52.66 105 THR A C 1
ATOM 826 O O . THR A 1 105 ? -14.003 -10.918 12.232 1.00 52.66 105 THR A O 1
ATOM 829 N N . HIS A 1 106 ? -12.169 -9.749 11.658 1.00 55.72 106 HIS A N 1
ATOM 830 C CA . HIS A 1 106 ? -11.195 -10.684 12.207 1.00 55.72 106 HIS A CA 1
ATOM 831 C C . HIS A 1 106 ? -10.517 -10.078 13.435 1.00 55.72 106 HIS A C 1
ATOM 833 O O . HIS A 1 106 ? -10.179 -8.891 13.439 1.00 55.72 106 HIS A O 1
ATOM 839 N N . THR A 1 107 ? -10.291 -10.890 14.467 1.00 55.16 107 THR A N 1
ATOM 840 C CA . THR A 1 107 ? -9.446 -10.514 15.606 1.00 55.16 107 THR A CA 1
ATOM 841 C C . THR A 1 107 ? -7.976 -10.558 15.202 1.00 55.16 107 THR A C 1
ATOM 843 O O . THR A 1 107 ? -7.557 -11.430 14.440 1.00 55.16 107 THR A O 1
ATOM 846 N N . LEU A 1 108 ? -7.173 -9.630 15.718 1.00 52.44 108 LEU A N 1
ATOM 847 C CA . LEU A 1 108 ? -5.729 -9.625 15.496 1.00 52.44 108 LEU A CA 1
ATOM 848 C C . LEU A 1 108 ? -4.992 -10.580 16.473 1.00 52.44 108 LEU A C 1
ATOM 850 O O . LEU A 1 108 ? -5.365 -10.625 17.642 1.00 52.44 108 LEU A O 1
ATOM 854 N N . PRO A 1 109 ? -3.911 -11.274 16.049 1.00 53.50 109 PRO A N 1
ATOM 855 C CA . PRO A 1 109 ? -3.394 -11.325 14.686 1.00 53.50 109 PRO A CA 1
ATOM 856 C C . PRO A 1 109 ? -4.325 -12.169 13.813 1.00 53.50 109 PRO A C 1
ATOM 858 O O . PRO A 1 109 ? -4.754 -13.248 14.215 1.00 53.50 109 PRO A O 1
ATOM 861 N N . VAL A 1 110 ? -4.630 -11.693 12.606 1.00 51.34 110 VAL A N 1
ATOM 862 C CA . VAL A 1 110 ? -5.458 -12.487 11.697 1.00 51.34 110 VAL A CA 1
ATOM 863 C C . VAL A 1 110 ? -4.640 -13.712 11.279 1.00 51.34 110 VAL A C 1
ATOM 865 O O . VAL A 1 110 ? -3.575 -13.566 10.673 1.00 51.34 110 VAL A O 1
ATOM 868 N N . SER A 1 111 ? -5.092 -14.910 11.661 1.00 46.88 111 SER A N 1
ATOM 869 C CA . SER A 1 111 ? -4.383 -16.153 11.346 1.00 46.88 111 SER A CA 1
ATOM 870 C C . SER A 1 111 ? -4.289 -16.339 9.827 1.00 46.88 111 SER A C 1
ATOM 872 O O . SER A 1 111 ? -5.202 -15.995 9.073 1.00 46.88 111 SER A O 1
ATOM 874 N N . SER A 1 112 ? -3.159 -16.865 9.353 1.00 46.31 112 SER A N 1
ATOM 875 C CA . SER A 1 112 ? -2.813 -16.982 7.928 1.00 46.31 112 SER A CA 1
ATOM 876 C C . SER A 1 112 ? -3.809 -17.791 7.085 1.00 46.31 112 SER A C 1
ATOM 878 O O . SER A 1 112 ? -3.804 -17.649 5.862 1.00 46.31 112 SER A O 1
ATOM 880 N N . LEU A 1 113 ? -4.670 -18.594 7.716 1.00 39.84 113 LEU A N 1
ATOM 881 C CA . LEU A 1 113 ? -5.693 -19.409 7.057 1.00 39.84 113 LEU A CA 1
ATOM 882 C C . LEU A 1 113 ? -6.980 -18.632 6.727 1.00 39.84 113 LEU A C 1
ATOM 884 O O . LEU A 1 113 ? -7.623 -18.939 5.729 1.00 39.84 113 LEU A O 1
ATOM 888 N N . GLU A 1 114 ? -7.341 -17.593 7.486 1.00 41.97 114 GLU A N 1
ATOM 889 C CA . GLU A 1 114 ? -8.569 -16.818 7.224 1.00 41.97 114 GLU A CA 1
ATOM 890 C C . GLU A 1 114 ? -8.386 -15.739 6.141 1.00 41.97 114 GLU A C 1
ATOM 892 O O . GLU A 1 114 ? -9.354 -15.327 5.504 1.00 41.97 114 GLU A O 1
ATOM 897 N N . ILE A 1 115 ? -7.142 -15.320 5.866 1.00 49.44 115 ILE A N 1
ATOM 898 C CA . ILE A 1 115 ? -6.809 -14.274 4.875 1.00 49.44 115 ILE A CA 1
ATOM 899 C C . ILE A 1 115 ? -6.539 -14.842 3.465 1.00 49.44 115 ILE A C 1
ATOM 901 O O . ILE A 1 115 ? -6.085 -14.119 2.577 1.00 49.44 115 ILE A O 1
ATOM 905 N N . LEU A 1 116 ? -6.795 -16.132 3.224 1.00 47.41 116 LEU A N 1
ATOM 906 C CA . LEU A 1 116 ? -6.362 -16.831 2.003 1.00 47.41 116 LEU A CA 1
ATOM 907 C C . LEU A 1 116 ? -6.865 -16.213 0.681 1.00 47.41 116 LEU A C 1
ATOM 909 O O . LEU A 1 116 ? -6.239 -16.440 -0.348 1.00 47.41 116 LEU A O 1
ATOM 913 N N . TYR A 1 117 ? -7.910 -15.379 0.699 1.00 51.47 117 TYR A N 1
ATOM 914 C CA . TYR A 1 117 ? -8.424 -14.727 -0.512 1.00 51.47 117 TYR A CA 1
ATOM 915 C C . TYR A 1 117 ? -7.889 -13.310 -0.783 1.00 51.47 117 TYR A C 1
ATOM 917 O O . TYR A 1 117 ? -8.042 -12.845 -1.905 1.00 51.47 117 TYR A O 1
ATOM 925 N N . CYS A 1 118 ? -7.277 -12.616 0.191 1.00 57.16 118 CYS A N 1
ATOM 926 C CA . CYS A 1 118 ? -6.936 -11.181 0.051 1.00 57.16 118 CYS A CA 1
ATOM 927 C C . CYS A 1 118 ? -5.591 -10.768 0.686 1.00 57.16 118 CYS A C 1
ATOM 929 O O . CYS A 1 118 ? -5.226 -9.594 0.693 1.00 57.16 118 CYS A O 1
ATOM 931 N N . ALA A 1 119 ? -4.844 -11.706 1.277 1.00 56.00 119 ALA A N 1
ATOM 932 C CA . ALA A 1 119 ? -3.678 -11.411 2.120 1.00 56.00 119 ALA A CA 1
ATOM 933 C C . ALA A 1 119 ? -2.568 -10.619 1.422 1.00 56.00 119 ALA A C 1
ATOM 935 O O . ALA A 1 119 ? -1.927 -9.749 2.026 1.00 56.00 119 ALA A O 1
ATOM 936 N N . ASN A 1 120 ? -2.315 -10.958 0.164 1.00 62.94 120 ASN A N 1
ATOM 937 C CA . ASN A 1 120 ? -1.212 -10.400 -0.610 1.00 62.94 120 ASN A CA 1
ATOM 938 C C . ASN A 1 120 ? -1.649 -9.227 -1.492 1.00 62.94 120 ASN A C 1
ATOM 940 O O . ASN A 1 120 ? -0.792 -8.573 -2.089 1.00 62.94 120 ASN A O 1
ATOM 944 N N . ASP A 1 121 ? -2.948 -8.941 -1.519 1.00 78.12 121 ASP A N 1
ATOM 945 C CA . ASP A 1 121 ? -3.524 -7.899 -2.350 1.00 78.12 121 ASP A CA 1
ATOM 946 C C . ASP A 1 121 ? -3.269 -6.518 -1.755 1.00 78.12 121 ASP A C 1
ATOM 948 O O . ASP A 1 121 ? -3.102 -6.334 -0.537 1.00 78.12 121 ASP A O 1
ATOM 952 N N . SER A 1 122 ? -3.254 -5.538 -2.654 1.00 87.69 122 SER A N 1
ATOM 953 C CA . SER A 1 122 ? -3.319 -4.136 -2.277 1.00 87.69 122 SER A CA 1
ATOM 954 C C . SER A 1 122 ? -4.765 -3.772 -1.951 1.00 87.69 122 SER A C 1
ATOM 956 O O . SER A 1 122 ? -5.704 -4.439 -2.389 1.00 87.69 122 SER A O 1
ATOM 958 N N . GLY A 1 123 ? -4.981 -2.711 -1.177 1.00 91.38 123 GLY A N 1
ATOM 959 C CA . GLY A 1 123 ? -6.343 -2.237 -0.950 1.00 91.38 123 GLY A CA 1
ATOM 960 C C . GLY A 1 123 ? -6.537 -1.380 0.285 1.00 91.38 123 GLY A C 1
ATOM 961 O O . GLY A 1 123 ? -5.572 -0.937 0.909 1.00 91.38 123 GLY A O 1
ATOM 962 N N . VAL A 1 124 ? -7.805 -1.140 0.616 1.00 92.31 124 VAL A N 1
ATOM 963 C CA . VAL A 1 124 ? -8.235 -0.387 1.801 1.00 92.31 124 VAL A CA 1
ATOM 964 C C . VAL A 1 124 ? -8.841 -1.343 2.810 1.00 92.31 124 VAL A C 1
ATOM 966 O O . VAL A 1 124 ? -9.591 -2.252 2.455 1.00 92.31 124 VAL A O 1
ATOM 969 N N . TYR A 1 125 ? -8.540 -1.104 4.074 1.00 90.25 125 TYR A N 1
ATOM 970 C CA . TYR A 1 125 ? -9.067 -1.833 5.210 1.00 90.25 125 TYR A CA 1
ATOM 971 C C . TYR A 1 125 ? -9.573 -0.870 6.284 1.00 90.25 125 TYR A C 1
ATOM 973 O O . TYR A 1 125 ? -9.248 0.323 6.298 1.00 90.25 125 TYR A O 1
ATOM 981 N N . MET A 1 126 ? -10.346 -1.421 7.210 1.00 89.50 126 MET A N 1
ATOM 982 C CA . MET A 1 126 ? -10.851 -0.733 8.383 1.00 89.50 126 MET A CA 1
ATOM 983 C C . MET A 1 126 ? -10.521 -1.519 9.645 1.00 89.50 126 MET A C 1
ATOM 985 O O . MET A 1 126 ? -10.543 -2.749 9.653 1.00 89.50 126 MET A O 1
ATOM 989 N N . PHE A 1 127 ? -10.242 -0.786 10.714 1.00 89.88 127 PHE A N 1
ATOM 990 C CA . PHE A 1 127 ? -10.316 -1.289 12.071 1.00 89.88 127 PHE A CA 1
ATOM 991 C C . PHE A 1 127 ? -11.530 -0.703 12.779 1.00 89.88 127 PHE A C 1
ATOM 993 O O . PHE A 1 127 ? -11.795 0.491 12.642 1.00 89.88 127 PHE A O 1
ATOM 1000 N N . THR A 1 128 ? -12.213 -1.511 13.578 1.00 88.56 128 THR A N 1
ATOM 1001 C CA . THR A 1 128 ? -13.364 -1.102 14.381 1.00 88.56 128 THR A CA 1
ATOM 1002 C C . THR A 1 128 ? -13.156 -1.537 15.820 1.00 88.56 128 THR A C 1
ATOM 1004 O O . THR A 1 128 ? -12.875 -2.702 16.089 1.00 88.56 128 THR A O 1
ATOM 1007 N N . HIS A 1 129 ? -13.318 -0.604 16.750 1.00 89.88 129 HIS A N 1
ATOM 1008 C CA . HIS A 1 129 ? -13.448 -0.906 18.165 1.00 89.88 129 HIS A CA 1
ATOM 1009 C C . HIS A 1 129 ? -14.943 -0.928 18.517 1.00 89.88 129 HIS A C 1
ATOM 1011 O O . HIS A 1 129 ? -15.553 0.142 18.598 1.00 89.88 129 HIS A O 1
ATOM 1017 N N . PRO A 1 130 ? -15.559 -2.107 18.721 1.00 83.88 130 PRO A N 1
ATOM 1018 C CA . PRO A 1 130 ? -17.013 -2.246 18.783 1.00 83.88 130 PRO A CA 1
ATOM 1019 C C . PRO A 1 130 ? -17.634 -1.534 19.989 1.00 83.88 130 PRO A C 1
ATOM 1021 O O . PRO A 1 130 ? -18.686 -0.926 19.847 1.00 83.88 130 PRO A O 1
ATOM 1024 N N . GLU A 1 131 ? -16.967 -1.543 21.147 1.00 86.25 131 GLU A N 1
ATOM 1025 C CA . GLU A 1 131 ? -17.481 -0.919 22.379 1.00 86.25 131 GLU A CA 1
ATOM 1026 C C . GLU A 1 131 ? -17.692 0.598 22.246 1.00 86.25 131 GLU A C 1
ATOM 1028 O O . GLU A 1 131 ? -18.733 1.118 22.632 1.00 86.25 131 GLU A O 1
ATOM 1033 N N . PHE A 1 132 ? -16.725 1.303 21.651 1.00 86.62 132 PHE A N 1
ATOM 1034 C CA . PHE A 1 132 ? -16.768 2.759 21.474 1.00 86.62 132 PHE A CA 1
ATOM 1035 C C . PHE A 1 132 ? -17.270 3.178 20.087 1.00 86.62 132 PHE A C 1
ATOM 1037 O O . PHE A 1 132 ? -17.351 4.367 19.796 1.00 86.62 132 PHE A O 1
ATOM 1044 N N . ASN A 1 133 ? -17.555 2.214 19.204 1.00 85.81 133 ASN A N 1
ATOM 1045 C CA . ASN A 1 133 ? -17.853 2.443 17.789 1.00 85.81 133 ASN A CA 1
ATOM 1046 C C . ASN A 1 133 ? -16.819 3.357 17.086 1.00 85.81 133 ASN A C 1
ATOM 1048 O O . ASN A 1 133 ? -17.129 4.125 16.175 1.00 85.81 133 ASN A O 1
ATOM 1052 N N . HIS A 1 134 ? -15.562 3.294 17.525 1.00 90.94 134 HIS A N 1
ATOM 1053 C CA . HIS A 1 134 ? -14.470 4.056 16.934 1.00 90.94 134 HIS A CA 1
ATOM 1054 C C . HIS A 1 134 ? -13.841 3.264 15.796 1.00 90.94 134 HIS A C 1
ATOM 1056 O O . HIS A 1 134 ? -13.577 2.069 15.932 1.00 90.94 134 HIS A O 1
ATOM 1062 N N . ILE A 1 135 ? -13.560 3.936 14.683 1.00 90.81 135 ILE A N 1
ATOM 1063 C CA . ILE A 1 135 ? -12.982 3.297 13.502 1.00 90.81 135 ILE A CA 1
ATOM 1064 C C . ILE A 1 135 ? -11.666 3.942 13.083 1.00 90.81 135 ILE A C 1
ATOM 1066 O O . ILE A 1 135 ? -11.440 5.132 13.324 1.00 90.81 135 ILE A O 1
ATOM 1070 N N . SER A 1 136 ? -10.815 3.144 12.438 1.00 92.44 136 SER A N 1
ATOM 1071 C CA . SER A 1 136 ? -9.664 3.599 11.663 1.00 92.44 136 SER A CA 1
ATOM 1072 C C . SER A 1 136 ? -9.752 3.075 10.238 1.00 92.44 136 SER A C 1
ATOM 1074 O O . SER A 1 136 ? -10.110 1.921 10.043 1.00 92.44 136 SER A O 1
ATOM 1076 N N . ILE A 1 137 ? -9.381 3.882 9.250 1.00 92.50 137 ILE A N 1
ATOM 1077 C CA . ILE A 1 137 ? -9.330 3.481 7.840 1.00 92.50 137 ILE A CA 1
ATOM 1078 C C . ILE A 1 137 ? -7.906 3.672 7.336 1.00 92.50 137 ILE A C 1
ATOM 1080 O O . ILE A 1 137 ? -7.303 4.722 7.569 1.00 92.50 137 ILE A O 1
ATOM 1084 N N . GLY A 1 138 ? -7.371 2.681 6.630 1.00 92.94 138 GLY A N 1
ATOM 1085 C CA . GLY A 1 138 ? -6.044 2.751 6.028 1.00 92.94 138 GLY A CA 1
ATOM 1086 C C . GLY A 1 138 ? -5.963 1.949 4.739 1.00 92.94 138 GLY A C 1
ATOM 1087 O O . GLY A 1 138 ? -6.804 1.096 4.474 1.00 92.94 138 GLY A O 1
ATOM 1088 N N . SER A 1 139 ? -4.936 2.208 3.935 1.00 92.62 139 SER A N 1
ATOM 1089 C CA . SER A 1 139 ? -4.620 1.401 2.754 1.00 92.62 139 SER A CA 1
ATOM 1090 C C . SER A 1 139 ? -3.198 0.854 2.786 1.00 92.62 139 SER A C 1
ATOM 1092 O O . SER A 1 139 ? -2.315 1.376 3.482 1.00 92.62 139 SER A O 1
ATOM 1094 N N . SER A 1 140 ? -2.963 -0.218 2.033 1.00 87.75 140 SER A N 1
ATOM 1095 C CA . SER A 1 140 ? -1.657 -0.864 1.952 1.00 87.75 140 SER A CA 1
ATOM 1096 C C . SER A 1 140 ? -1.393 -1.538 0.609 1.00 87.75 140 SER A C 1
ATOM 1098 O O . SER A 1 140 ? -2.301 -1.844 -0.157 1.00 87.75 140 SER A O 1
ATOM 1100 N N . LEU A 1 141 ? -0.102 -1.775 0.353 1.00 85.00 141 LEU A N 1
ATOM 1101 C CA . LEU A 1 141 ? 0.388 -2.624 -0.736 1.00 85.00 141 LEU A CA 1
ATOM 1102 C C . LEU A 1 141 ? 0.095 -4.112 -0.481 1.00 85.00 141 LEU A C 1
ATOM 1104 O O . LEU A 1 141 ? -0.131 -4.864 -1.416 1.00 85.00 141 LEU A O 1
ATOM 1108 N N . SER A 1 142 ? 0.140 -4.525 0.788 1.00 81.75 142 SER A N 1
ATOM 1109 C CA . SER A 1 142 ? -0.185 -5.874 1.251 1.00 81.75 142 SER A CA 1
ATOM 1110 C C . SER A 1 142 ? -0.951 -5.758 2.561 1.00 81.75 142 SER A C 1
ATOM 1112 O O . SER A 1 142 ? -0.421 -5.245 3.557 1.00 81.75 142 SER A O 1
ATOM 1114 N N . MET A 1 143 ? -2.197 -6.229 2.578 1.00 77.06 143 MET A N 1
ATOM 1115 C CA . MET A 1 143 ? -3.024 -6.228 3.788 1.00 77.06 143 MET A CA 1
ATOM 1116 C C . MET A 1 143 ? -2.421 -7.097 4.894 1.00 77.06 143 MET A C 1
ATOM 1118 O O . MET A 1 143 ? -2.336 -6.652 6.037 1.00 77.06 143 MET A O 1
ATOM 1122 N N . LYS A 1 144 ? -1.887 -8.278 4.556 1.00 75.06 144 LYS A N 1
ATOM 1123 C CA . LYS A 1 144 ? -1.201 -9.162 5.513 1.00 75.06 144 LYS A CA 1
ATOM 1124 C C . LYS A 1 144 ? -0.048 -8.461 6.221 1.00 75.06 144 LYS A C 1
ATOM 1126 O O . LYS A 1 144 ? -0.004 -8.431 7.449 1.00 75.06 144 LYS A O 1
ATOM 1131 N N . SER A 1 145 ? 0.874 -7.885 5.447 1.00 73.12 145 SER A N 1
ATOM 1132 C CA . SER A 1 145 ? 2.053 -7.217 6.012 1.00 73.12 145 SER A CA 1
ATOM 1133 C C . SER A 1 145 ? 1.633 -6.044 6.898 1.00 73.12 145 SER A C 1
ATOM 1135 O O . SER A 1 145 ? 2.166 -5.859 7.990 1.00 73.12 145 SER A O 1
ATOM 1137 N N . ARG A 1 146 ? 0.619 -5.286 6.466 1.00 80.69 146 ARG A N 1
ATOM 1138 C CA . ARG A 1 146 ? 0.138 -4.119 7.200 1.00 80.69 146 ARG A CA 1
ATOM 1139 C C . ARG A 1 146 ? -0.580 -4.473 8.503 1.00 80.69 146 ARG A C 1
ATOM 1141 O O . ARG A 1 146 ? -0.364 -3.802 9.510 1.00 80.69 146 ARG A O 1
ATOM 1148 N N . ASN A 1 147 ? -1.387 -5.529 8.512 1.00 79.25 147 ASN A N 1
ATOM 1149 C CA . ASN A 1 147 ? -2.045 -6.013 9.726 1.00 79.25 147 ASN A CA 1
ATOM 1150 C C . ASN A 1 147 ? -1.023 -6.446 10.773 1.00 79.25 147 ASN A C 1
ATOM 1152 O O . ASN A 1 147 ? -1.166 -6.104 11.947 1.00 79.25 147 ASN A O 1
ATOM 1156 N N . MET A 1 148 ? 0.041 -7.127 10.340 1.00 72.88 148 MET A N 1
ATOM 1157 C CA . MET A 1 148 ? 1.122 -7.516 11.239 1.00 72.88 148 MET A CA 1
ATOM 1158 C C . MET A 1 148 ? 1.857 -6.296 11.807 1.00 72.88 148 MET A C 1
ATOM 1160 O O . MET A 1 148 ? 2.086 -6.209 13.012 1.00 72.88 148 MET A O 1
ATOM 1164 N N . GLU A 1 149 ? 2.160 -5.293 10.976 1.00 75.12 149 GLU A N 1
ATOM 1165 C CA . GLU A 1 149 ? 2.751 -4.036 11.453 1.00 75.12 149 GLU A CA 1
ATOM 1166 C C . GLU A 1 149 ? 1.895 -3.354 12.530 1.00 75.12 149 GLU A C 1
ATOM 1168 O O . GLU A 1 149 ? 2.440 -2.849 13.517 1.00 75.12 149 GLU A O 1
ATOM 1173 N N . HIS A 1 150 ? 0.570 -3.336 12.357 1.00 85.19 150 HIS A N 1
ATOM 1174 C CA . HIS A 1 150 ? -0.362 -2.794 13.343 1.00 85.19 150 HIS A CA 1
ATOM 1175 C C . HIS A 1 150 ? -0.371 -3.617 14.633 1.00 85.19 150 HIS A C 1
ATOM 1177 O O . HIS A 1 150 ? -0.190 -3.039 15.706 1.00 85.19 150 HIS A O 1
ATOM 1183 N N . TYR A 1 151 ? -0.495 -4.944 14.535 1.00 80.62 151 TYR A N 1
ATOM 1184 C CA . TYR A 1 151 ? -0.446 -5.858 15.680 1.00 80.62 151 TYR A CA 1
ATOM 1185 C C . TYR A 1 151 ? 0.815 -5.628 16.524 1.00 80.62 151 TYR A C 1
ATOM 1187 O O . TYR A 1 151 ? 0.740 -5.353 17.723 1.00 80.62 151 TYR A O 1
ATOM 1195 N N . ILE A 1 152 ? 1.985 -5.626 15.884 1.00 74.62 152 ILE A N 1
ATOM 1196 C CA . ILE A 1 152 ? 3.275 -5.455 16.561 1.00 74.62 152 ILE A CA 1
ATOM 1197 C C . ILE A 1 152 ? 3.414 -4.046 17.146 1.00 74.62 152 ILE A C 1
ATOM 1199 O O . ILE A 1 152 ? 3.938 -3.882 18.252 1.00 74.62 152 ILE A O 1
ATOM 1203 N N . SER A 1 153 ? 2.918 -3.023 16.445 1.00 81.75 153 SER A N 1
ATOM 1204 C CA . SER A 1 153 ? 2.941 -1.646 16.947 1.00 81.75 153 SER A CA 1
ATOM 1205 C C . SER A 1 153 ? 2.052 -1.467 18.182 1.00 81.75 153 SER A C 1
ATOM 1207 O O . SER A 1 153 ? 2.466 -0.784 19.113 1.00 81.75 153 SER A O 1
ATOM 1209 N N . ILE A 1 154 ? 0.874 -2.094 18.233 1.00 85.81 154 ILE A N 1
ATOM 1210 C CA . ILE A 1 154 ? -0.011 -2.061 19.410 1.00 85.81 154 ILE A CA 1
ATOM 1211 C C . ILE A 1 154 ? 0.645 -2.807 20.579 1.00 85.81 154 ILE A C 1
ATOM 1213 O O . ILE A 1 154 ? 0.798 -2.255 21.670 1.00 85.81 154 ILE A O 1
ATOM 1217 N N . MET A 1 155 ? 1.104 -4.038 20.341 1.00 80.50 155 MET A N 1
ATOM 1218 C CA . MET A 1 155 ? 1.644 -4.900 21.396 1.00 80.50 155 MET A CA 1
ATOM 1219 C C . MET A 1 155 ? 2.943 -4.355 21.996 1.00 80.50 155 MET A C 1
ATOM 1221 O O . MET A 1 155 ? 3.139 -4.398 23.210 1.00 80.50 155 MET A O 1
ATOM 1225 N N . ARG A 1 156 ? 3.839 -3.808 21.164 1.00 77.81 156 ARG A N 1
ATOM 1226 C CA . ARG A 1 156 ? 5.188 -3.417 21.596 1.00 77.81 156 ARG A CA 1
ATOM 1227 C C . ARG A 1 156 ? 5.364 -1.909 21.683 1.00 77.81 156 ARG A C 1
ATOM 1229 O O . ARG A 1 156 ? 5.513 -1.372 22.780 1.00 77.81 156 ARG A O 1
ATOM 1236 N N . LYS A 1 157 ? 5.368 -1.228 20.535 1.00 79.62 157 LYS A N 1
ATOM 1237 C CA . LYS A 1 157 ? 5.758 0.184 20.429 1.00 79.62 157 LYS A CA 1
ATOM 1238 C C . LYS A 1 157 ? 4.775 0.973 19.560 1.00 79.62 157 LYS A C 1
ATOM 1240 O O . LYS A 1 157 ? 4.918 0.962 18.332 1.00 79.62 157 LYS A O 1
ATOM 1245 N N . PRO A 1 158 ? 3.826 1.693 20.182 1.00 84.50 158 PRO A N 1
ATOM 1246 C CA . PRO A 1 158 ? 2.867 2.520 19.467 1.00 84.50 158 PRO A CA 1
ATOM 1247 C C . PRO A 1 158 ? 3.551 3.566 18.580 1.00 84.50 158 PRO A C 1
ATOM 1249 O O . PRO A 1 158 ? 4.424 4.309 19.022 1.00 84.50 158 PRO A O 1
ATOM 1252 N N . LYS A 1 159 ? 3.165 3.592 17.299 1.00 82.50 159 LYS A N 1
ATOM 1253 C CA . LYS A 1 159 ? 3.666 4.550 16.285 1.00 82.50 159 LYS A CA 1
ATOM 1254 C C . LYS A 1 159 ? 2.641 5.600 15.842 1.00 82.50 159 LYS A C 1
ATOM 1256 O O . LYS A 1 159 ? 3.008 6.588 15.221 1.00 82.50 159 LYS A O 1
ATOM 1261 N N . LEU A 1 160 ? 1.359 5.335 16.080 1.00 87.31 160 LEU A N 1
ATOM 1262 C CA . LEU A 1 160 ? 0.219 6.119 15.601 1.00 87.31 160 LEU A CA 1
ATOM 1263 C C . LEU A 1 160 ? -0.750 6.311 16.764 1.00 87.31 160 LEU A C 1
ATOM 1265 O O . LEU A 1 160 ? -0.746 5.495 17.687 1.00 87.31 160 LEU A O 1
ATOM 1269 N N . PHE A 1 161 ? -1.609 7.326 16.673 1.00 91.12 161 PHE A N 1
ATOM 1270 C CA . PHE A 1 161 ? -2.664 7.580 17.657 1.00 91.12 161 PHE A CA 1
ATOM 1271 C C . PHE A 1 161 ? -3.517 6.330 17.917 1.00 91.12 161 PHE A C 1
ATOM 1273 O O . PHE A 1 161 ? -3.594 5.887 19.058 1.00 91.12 161 PHE A O 1
ATOM 1280 N N . MET A 1 162 ? -4.026 5.684 16.856 1.00 92.88 162 MET A N 1
ATOM 1281 C CA . MET A 1 162 ? -4.752 4.411 16.957 1.00 92.88 162 MET A CA 1
ATOM 1282 C C . MET A 1 162 ? -4.001 3.365 17.791 1.00 92.88 162 MET A C 1
ATOM 1284 O O . MET A 1 162 ? -4.610 2.696 18.615 1.00 92.88 162 MET A O 1
ATOM 1288 N N . HIS A 1 163 ? -2.685 3.209 17.596 1.00 92.88 163 HIS A N 1
ATOM 1289 C CA . HIS A 1 163 ? -1.918 2.186 18.311 1.00 92.88 163 HIS A CA 1
ATOM 1290 C C . HIS A 1 163 ? -1.913 2.422 19.819 1.00 92.88 163 HIS A C 1
ATOM 1292 O O . HIS A 1 163 ? -2.049 1.473 20.584 1.00 92.88 163 HIS A O 1
ATOM 1298 N N . GLN A 1 164 ? -1.726 3.679 20.228 1.00 93.44 164 GLN A N 1
ATOM 1299 C CA . GLN A 1 164 ? -1.706 4.052 21.637 1.00 93.44 164 GLN A CA 1
ATOM 1300 C C . GLN A 1 164 ? -3.104 3.901 22.236 1.00 93.44 164 GLN A C 1
ATOM 1302 O O . GLN A 1 164 ? -3.268 3.226 23.246 1.00 93.44 164 GLN A O 1
ATOM 1307 N N . TRP A 1 165 ? -4.109 4.446 21.550 1.00 94.88 165 TRP A N 1
ATOM 1308 C CA . TRP A 1 165 ? -5.488 4.438 22.018 1.00 94.88 165 TRP A CA 1
ATOM 1309 C C . TRP A 1 165 ? -6.022 3.010 22.192 1.00 94.88 165 TRP A C 1
ATOM 1311 O O . TRP A 1 165 ? -6.556 2.681 23.245 1.00 94.88 165 TRP A O 1
ATOM 1321 N N . VAL A 1 166 ? -5.811 2.120 21.214 1.00 93.06 166 VAL A N 1
ATOM 1322 C CA . VAL A 1 166 ? -6.237 0.710 21.313 1.00 93.06 166 VAL A CA 1
ATOM 1323 C C . VAL A 1 166 ? -5.508 -0.010 22.447 1.00 93.06 166 VAL A C 1
ATOM 1325 O O . VAL A 1 166 ? -6.116 -0.783 23.178 1.00 93.06 166 VAL A O 1
ATOM 1328 N N . LYS A 1 167 ? -4.212 0.262 22.646 1.00 92.00 167 LYS A N 1
ATOM 1329 C CA . LYS A 1 167 ? -3.442 -0.332 23.748 1.00 92.00 167 LYS A CA 1
ATOM 1330 C C . LYS A 1 167 ? -4.014 0.030 25.125 1.00 92.00 167 LYS A C 1
ATOM 1332 O O . LYS A 1 167 ? -3.961 -0.796 26.029 1.00 92.00 167 LYS A O 1
ATOM 1337 N N . GLU A 1 168 ? -4.549 1.238 25.270 1.00 93.88 168 GLU A N 1
ATOM 1338 C CA . GLU A 1 168 ? -5.158 1.743 26.509 1.00 93.88 168 GLU A CA 1
ATOM 1339 C C . GLU A 1 168 ? -6.619 1.301 26.691 1.00 93.88 168 GLU A C 1
ATOM 1341 O O . GLU A 1 168 ? -7.116 1.295 27.813 1.00 93.88 168 GLU A O 1
ATOM 1346 N N . ASN A 1 169 ? -7.294 0.896 25.611 1.00 93.69 169 ASN A N 1
ATOM 1347 C CA . ASN A 1 169 ? -8.722 0.578 25.590 1.00 93.69 169 ASN A CA 1
ATOM 1348 C C . ASN A 1 169 ? -8.937 -0.865 25.106 1.00 93.69 169 ASN A C 1
ATOM 1350 O O . ASN A 1 169 ? -9.311 -1.111 23.966 1.00 93.69 169 ASN A O 1
ATOM 1354 N N . GLY A 1 170 ? -8.641 -1.846 25.961 1.00 89.00 170 GLY A N 1
ATOM 1355 C CA . GLY A 1 170 ? -8.911 -3.268 25.689 1.00 89.00 170 GLY A CA 1
ATOM 1356 C C . GLY A 1 170 ? -7.825 -4.023 24.907 1.00 89.00 170 GLY A C 1
ATOM 1357 O O . GLY A 1 170 ? -7.855 -5.254 24.847 1.00 89.00 170 GLY A O 1
ATOM 1358 N N . GLY A 1 171 ? -6.815 -3.328 24.381 1.00 88.00 171 GLY A N 1
ATOM 1359 C CA . GLY A 1 171 ? -5.675 -3.946 23.711 1.00 88.00 171 GLY A CA 1
ATOM 1360 C C . GLY A 1 171 ? -6.009 -4.497 22.323 1.00 88.00 171 GLY A C 1
ATOM 1361 O O . GLY A 1 171 ? -7.050 -4.236 21.742 1.00 88.00 171 GLY A O 1
ATOM 1362 N N . VAL A 1 172 ? -5.099 -5.276 21.742 1.00 83.19 172 VAL A N 1
ATOM 1363 C CA . VAL A 1 172 ? -5.231 -5.717 20.340 1.00 83.19 172 VAL A CA 1
ATOM 1364 C C . VAL A 1 172 ? -6.462 -6.601 20.079 1.00 83.19 172 VAL A C 1
ATOM 1366 O O . VAL A 1 172 ? -6.985 -6.610 18.967 1.00 83.19 172 VAL A O 1
ATOM 1369 N N . ASN A 1 173 ? -6.952 -7.288 21.116 1.00 82.94 173 ASN A N 1
ATOM 1370 C CA . ASN A 1 173 ? -8.119 -8.169 21.056 1.00 82.94 173 ASN A CA 1
ATOM 1371 C C . ASN A 1 173 ? -9.451 -7.405 21.002 1.00 82.94 173 ASN A C 1
ATOM 1373 O O . ASN A 1 173 ? -10.459 -7.992 20.619 1.00 82.94 173 ASN A O 1
ATOM 1377 N N . SER A 1 174 ? -9.474 -6.116 21.367 1.00 86.00 174 SER A N 1
ATOM 1378 C CA . SER A 1 174 ? -10.668 -5.271 21.237 1.00 86.00 174 SER A CA 1
ATOM 1379 C C . SER A 1 174 ? -10.832 -4.686 19.831 1.00 86.00 174 SER A C 1
ATOM 1381 O O . SER A 1 174 ? -11.826 -4.018 19.550 1.00 86.00 174 SER A O 1
ATOM 1383 N N . LEU A 1 175 ? -9.876 -4.942 18.930 1.00 85.06 175 LEU A N 1
ATOM 1384 C CA . LEU A 1 175 ? -9.864 -4.400 17.581 1.00 85.06 175 LEU A CA 1
ATOM 1385 C C . LEU A 1 175 ? -10.299 -5.447 16.555 1.00 85.06 175 LEU A C 1
ATOM 1387 O O . LEU A 1 175 ? -9.704 -6.516 16.425 1.00 85.06 175 LEU A O 1
ATOM 1391 N N . LEU A 1 176 ? -11.312 -5.089 15.777 1.00 85.25 176 LEU A N 1
ATOM 1392 C CA . LEU A 1 176 ? -11.816 -5.874 14.663 1.00 85.25 176 LEU A CA 1
ATOM 1393 C C . LEU A 1 176 ? -11.252 -5.335 13.354 1.00 85.25 176 LEU A C 1
ATOM 1395 O O . LEU A 1 176 ? -11.326 -4.135 13.112 1.00 85.25 176 LEU A O 1
ATOM 1399 N N . TRP A 1 177 ? -10.700 -6.201 12.509 1.00 85.06 177 TRP A N 1
ATOM 1400 C CA . TRP A 1 177 ? -10.176 -5.835 11.193 1.00 85.06 177 TRP A CA 1
ATOM 1401 C C . TRP A 1 177 ? -11.074 -6.325 10.060 1.00 85.06 177 TRP A C 1
ATOM 1403 O O . TRP A 1 177 ? -11.487 -7.483 10.084 1.00 85.06 177 TRP A O 1
ATOM 1413 N N . SER A 1 178 ? -11.280 -5.496 9.034 1.00 81.88 178 SER A N 1
ATOM 1414 C CA . SER A 1 178 ? -12.021 -5.881 7.827 1.00 81.88 178 SER A CA 1
ATOM 1415 C C . SER A 1 178 ? -11.442 -5.255 6.550 1.00 81.88 178 SER A C 1
ATOM 1417 O O . SER A 1 178 ? -11.117 -4.062 6.548 1.00 81.88 178 SER A O 1
ATOM 1419 N N . PRO A 1 179 ? -11.345 -6.006 5.436 1.00 84.75 179 PRO A N 1
ATOM 1420 C CA . PRO A 1 179 ? -11.050 -5.434 4.127 1.00 84.75 179 PRO A CA 1
ATOM 1421 C C . PRO A 1 179 ? -12.277 -4.676 3.592 1.00 84.75 179 PRO A C 1
ATOM 1423 O O . PRO A 1 179 ? -13.408 -5.131 3.738 1.00 84.75 179 PRO A O 1
ATOM 1426 N N . ILE A 1 180 ? -12.060 -3.526 2.953 1.00 85.38 180 ILE A N 1
ATOM 1427 C CA . ILE A 1 180 ? -13.119 -2.749 2.286 1.00 85.38 180 ILE A CA 1
ATOM 1428 C C . ILE A 1 180 ? -13.066 -2.985 0.780 1.00 85.38 180 ILE A C 1
ATOM 1430 O O . ILE A 1 180 ? -14.062 -3.352 0.163 1.00 85.38 180 ILE A O 1
ATOM 1434 N N . VAL A 1 181 ? -11.891 -2.774 0.193 1.00 86.88 181 VAL A N 1
ATOM 1435 C CA . VAL A 1 181 ? -11.648 -2.951 -1.238 1.00 86.88 181 VAL A CA 1
ATOM 1436 C C . VAL A 1 181 ? -10.292 -3.603 -1.420 1.00 86.88 181 VAL A C 1
ATOM 1438 O O . VAL A 1 181 ? -9.333 -3.196 -0.761 1.00 86.88 181 VAL A O 1
ATOM 1441 N N . THR A 1 182 ? -10.205 -4.595 -2.298 1.00 88.19 182 THR A N 1
ATOM 1442 C CA . THR A 1 182 ? -8.939 -5.195 -2.723 1.00 88.19 182 THR A CA 1
ATOM 1443 C C . THR A 1 182 ? -8.686 -4.918 -4.192 1.00 88.19 182 THR A C 1
ATOM 1445 O O . THR A 1 182 ? -9.603 -4.681 -4.979 1.00 88.19 182 THR A O 1
ATOM 1448 N N . GLY A 1 183 ? -7.415 -4.920 -4.556 1.00 88.81 183 GLY A N 1
ATOM 1449 C CA . GLY A 1 183 ? -6.969 -4.702 -5.912 1.00 88.81 183 GLY A CA 1
ATOM 1450 C C . GLY A 1 183 ? -5.613 -5.340 -6.174 1.00 88.81 183 GLY A C 1
ATOM 1451 O O . GLY A 1 183 ? -5.001 -5.950 -5.290 1.00 88.81 183 GLY A O 1
ATOM 1452 N N . PRO A 1 184 ? -5.126 -5.194 -7.409 1.00 88.31 184 PRO A N 1
ATOM 1453 C CA . PRO A 1 184 ? -3.882 -5.812 -7.827 1.00 88.31 184 PRO A CA 1
ATOM 1454 C C . PRO A 1 184 ? -2.670 -5.309 -7.035 1.00 88.31 184 PRO A C 1
ATOM 1456 O O . PRO A 1 184 ? -2.497 -4.112 -6.787 1.00 88.31 184 PRO A O 1
ATOM 1459 N N . ASN A 1 185 ? -1.783 -6.238 -6.687 1.00 88.31 185 ASN A N 1
ATOM 1460 C CA . ASN A 1 185 ? -0.425 -5.946 -6.241 1.00 88.31 185 ASN A CA 1
ATOM 1461 C C . ASN A 1 185 ? 0.522 -6.140 -7.434 1.00 88.31 185 ASN A C 1
ATOM 1463 O O . ASN A 1 185 ? 0.967 -7.252 -7.718 1.00 88.31 185 ASN A O 1
ATOM 1467 N N . TYR A 1 186 ? 0.797 -5.051 -8.151 1.00 90.38 186 TYR A N 1
ATOM 1468 C CA . TYR A 1 186 ? 1.597 -5.038 -9.378 1.00 90.38 186 TYR A CA 1
ATOM 1469 C C . TYR A 1 186 ? 3.021 -5.511 -9.111 1.00 90.38 186 TYR A C 1
ATOM 1471 O O . TYR A 1 186 ? 3.585 -6.213 -9.938 1.00 90.38 186 TYR A O 1
ATOM 1479 N N . LEU A 1 187 ? 3.596 -5.176 -7.950 1.00 87.25 187 LEU A N 1
ATOM 1480 C CA . LEU A 1 187 ? 4.942 -5.626 -7.598 1.00 87.25 187 LEU A CA 1
ATOM 1481 C C . LEU A 1 187 ? 4.992 -7.150 -7.483 1.00 87.25 187 LEU A C 1
ATOM 1483 O O . LEU A 1 187 ? 5.815 -7.792 -8.127 1.00 87.25 187 LEU A O 1
ATOM 1487 N N . GLN A 1 188 ? 4.082 -7.729 -6.698 1.00 82.75 188 GLN A N 1
ATOM 1488 C CA . GLN A 1 188 ? 4.006 -9.179 -6.529 1.00 82.75 188 GLN A CA 1
ATOM 1489 C C . GLN A 1 188 ? 3.702 -9.880 -7.861 1.00 82.75 188 GLN A C 1
ATOM 1491 O O . GLN A 1 188 ? 4.344 -10.878 -8.183 1.00 82.75 188 GLN A O 1
ATOM 1496 N N . SER A 1 189 ? 2.748 -9.353 -8.634 1.00 84.94 189 SER A N 1
ATOM 1497 C CA . SER A 1 189 ? 2.368 -9.890 -9.944 1.00 84.94 189 SER A CA 1
ATOM 1498 C C . SER A 1 189 ? 3.549 -9.878 -10.920 1.00 84.94 189 SER A C 1
ATOM 1500 O O . SER A 1 189 ? 3.861 -10.901 -11.529 1.00 84.94 189 SER A O 1
ATOM 1502 N N . PHE A 1 190 ? 4.278 -8.761 -10.994 1.00 87.44 190 PHE A N 1
ATOM 1503 C CA . PHE A 1 190 ? 5.432 -8.613 -11.874 1.00 87.44 190 PHE A CA 1
ATOM 1504 C C . PHE A 1 190 ? 6.571 -9.552 -11.478 1.00 87.44 190 PHE A C 1
ATOM 1506 O O . PHE A 1 190 ? 7.094 -10.265 -12.328 1.00 87.44 190 PHE A O 1
ATOM 1513 N N . THR A 1 191 ? 6.931 -9.613 -10.190 1.00 82.56 191 THR A N 1
ATOM 1514 C CA . THR A 1 191 ? 7.985 -10.520 -9.707 1.00 82.56 191 THR A CA 1
ATOM 1515 C C . THR A 1 191 ? 7.643 -11.990 -9.961 1.00 82.56 191 THR A C 1
ATOM 1517 O O . THR A 1 191 ? 8.536 -12.781 -10.252 1.00 82.56 191 THR A O 1
ATOM 1520 N N . ASN A 1 192 ? 6.361 -12.362 -9.898 1.00 76.88 192 ASN A N 1
ATOM 1521 C CA . ASN A 1 192 ? 5.923 -13.719 -10.218 1.00 76.88 192 ASN A CA 1
ATOM 1522 C C . ASN A 1 192 ? 6.001 -14.013 -11.728 1.00 76.88 192 ASN A C 1
ATOM 1524 O O . ASN A 1 192 ? 6.384 -15.116 -12.111 1.00 76.88 192 ASN A O 1
ATOM 1528 N N . ALA A 1 193 ? 5.637 -13.048 -12.579 1.00 80.94 193 ALA A N 1
ATOM 1529 C CA . ALA A 1 193 ? 5.641 -13.204 -14.036 1.00 80.94 193 ALA A CA 1
ATOM 1530 C C . ALA A 1 193 ? 7.054 -13.139 -14.646 1.00 80.94 193 ALA A C 1
ATOM 1532 O O . ALA A 1 193 ? 7.342 -13.838 -15.616 1.00 80.94 193 ALA A O 1
ATOM 1533 N N . TYR A 1 194 ? 7.944 -12.336 -14.058 1.00 80.25 194 TYR A N 1
ATOM 1534 C CA . TYR A 1 194 ? 9.304 -12.087 -14.539 1.00 80.25 194 TYR A CA 1
ATOM 1535 C C . TYR A 1 194 ? 10.347 -12.354 -13.437 1.00 80.25 194 TYR A C 1
ATOM 1537 O O . TYR A 1 194 ? 11.063 -11.441 -13.024 1.00 80.25 194 TYR A O 1
ATOM 1545 N N . PRO A 1 195 ? 10.490 -13.605 -12.958 1.00 73.25 195 PRO A N 1
ATOM 1546 C CA . PRO A 1 195 ? 11.338 -13.926 -11.804 1.00 73.25 195 PRO A CA 1
ATOM 1547 C C . PRO A 1 195 ? 12.842 -13.708 -12.043 1.00 73.25 195 PRO A C 1
ATOM 1549 O O . PRO A 1 195 ? 13.609 -13.649 -11.086 1.00 73.25 195 PRO A O 1
ATOM 1552 N N . LEU A 1 196 ? 13.272 -13.602 -13.305 1.00 77.50 196 LEU A N 1
ATOM 1553 C CA . LEU A 1 196 ? 14.664 -13.336 -13.689 1.00 77.50 196 LEU A CA 1
ATOM 1554 C C . LEU A 1 196 ? 14.946 -11.847 -13.953 1.00 77.50 196 LEU A C 1
ATOM 1556 O O . LEU A 1 196 ? 16.095 -11.486 -14.201 1.00 77.50 196 LEU A O 1
ATOM 1560 N N . HIS A 1 197 ? 13.925 -10.983 -13.923 1.00 80.69 197 HIS A N 1
ATOM 1561 C CA . HIS A 1 197 ? 14.105 -9.546 -14.119 1.00 80.69 197 HIS A CA 1
ATOM 1562 C C . HIS A 1 197 ? 14.580 -8.893 -12.820 1.00 80.69 197 HIS A C 1
ATOM 1564 O O . HIS A 1 197 ? 13.863 -8.871 -11.817 1.00 80.69 197 HIS A O 1
ATOM 1570 N N . THR A 1 198 ? 15.780 -8.317 -12.838 1.00 81.81 198 THR A N 1
ATOM 1571 C CA . THR A 1 198 ? 16.292 -7.534 -11.709 1.00 81.81 198 THR A CA 1
ATOM 1572 C C . THR A 1 198 ? 15.714 -6.129 -11.763 1.00 81.81 198 THR A C 1
ATOM 1574 O O . THR A 1 198 ? 16.176 -5.299 -12.546 1.00 81.81 198 THR A O 1
ATOM 1577 N N . LEU A 1 199 ? 14.734 -5.859 -10.899 1.00 83.00 199 LEU A N 1
ATOM 1578 C CA . LEU A 1 199 ? 14.128 -4.535 -10.784 1.00 83.00 199 LEU A CA 1
ATOM 1579 C C . LEU A 1 199 ? 15.178 -3.466 -10.457 1.00 83.00 199 LEU A C 1
ATOM 1581 O O . LEU A 1 199 ? 16.098 -3.686 -9.666 1.00 83.00 199 LEU A O 1
ATOM 1585 N N . THR A 1 200 ? 15.022 -2.280 -11.030 1.00 88.00 200 THR A N 1
ATOM 1586 C CA . THR A 1 200 ? 15.677 -1.074 -10.511 1.00 88.00 200 THR A CA 1
ATOM 1587 C C . THR A 1 200 ? 14.832 -0.438 -9.412 1.00 88.00 200 THR A C 1
ATOM 1589 O O . THR A 1 200 ? 13.661 -0.777 -9.204 1.00 88.00 200 THR A O 1
ATOM 1592 N N . ARG A 1 201 ? 15.412 0.520 -8.688 1.00 83.69 201 ARG A N 1
ATOM 1593 C CA . ARG A 1 201 ? 14.701 1.261 -7.644 1.00 83.69 201 ARG A CA 1
ATOM 1594 C C . ARG A 1 201 ? 13.494 2.011 -8.191 1.00 83.69 201 ARG A C 1
ATOM 1596 O O . ARG A 1 201 ? 12.430 1.962 -7.575 1.00 83.69 201 ARG A O 1
ATOM 1603 N N . GLY A 1 202 ? 13.640 2.634 -9.356 1.00 89.69 202 GLY A N 1
ATOM 1604 C CA . GLY A 1 202 ? 12.545 3.302 -10.051 1.00 89.69 202 GLY A CA 1
ATOM 1605 C C . GLY A 1 202 ? 11.446 2.324 -10.459 1.00 89.69 202 GLY A C 1
ATOM 1606 O O . GLY A 1 202 ? 10.279 2.594 -10.195 1.00 89.69 202 GLY A O 1
ATOM 1607 N N . GLU A 1 203 ? 11.801 1.161 -11.017 1.00 92.44 203 GLU A N 1
ATOM 1608 C CA . GLU A 1 203 ? 10.817 0.149 -11.432 1.00 92.44 203 GLU A CA 1
ATOM 1609 C C . GLU A 1 203 ? 10.026 -0.400 -10.236 1.00 92.44 203 GLU A C 1
ATOM 1611 O O . GLU A 1 203 ? 8.799 -0.488 -10.276 1.00 92.44 203 GLU A O 1
ATOM 1616 N N . ASN A 1 204 ? 10.702 -0.697 -9.124 1.00 89.19 204 ASN A N 1
ATOM 1617 C CA . ASN A 1 204 ? 10.041 -1.130 -7.896 1.00 89.19 204 ASN A CA 1
ATOM 1618 C C . ASN A 1 204 ? 9.106 -0.060 -7.327 1.00 89.19 204 ASN A C 1
ATOM 1620 O O . ASN A 1 204 ? 7.974 -0.368 -6.954 1.00 89.19 204 ASN A O 1
ATOM 1624 N N . ASN A 1 205 ? 9.557 1.195 -7.265 1.00 90.75 205 ASN A N 1
ATOM 1625 C CA . ASN A 1 205 ? 8.728 2.292 -6.770 1.00 90.75 205 ASN A CA 1
ATOM 1626 C C . ASN A 1 205 ? 7.516 2.516 -7.677 1.00 90.75 205 ASN A C 1
ATOM 1628 O O . ASN A 1 205 ? 6.423 2.744 -7.169 1.00 90.75 205 ASN A O 1
ATOM 1632 N N . LEU A 1 206 ? 7.678 2.377 -8.995 1.00 94.81 206 LEU A N 1
ATOM 1633 C CA . LEU A 1 206 ? 6.584 2.470 -9.956 1.00 94.81 206 LEU A CA 1
ATOM 1634 C C . LEU A 1 206 ? 5.542 1.360 -9.747 1.00 94.81 206 LEU A C 1
ATOM 1636 O O . LEU A 1 206 ? 4.348 1.650 -9.675 1.00 94.81 206 LEU A O 1
ATOM 1640 N N . LEU A 1 207 ? 5.971 0.105 -9.581 1.00 93.25 207 LEU A N 1
ATOM 1641 C CA . LEU A 1 207 ? 5.070 -1.022 -9.302 1.00 93.25 207 LEU A CA 1
ATOM 1642 C C . LEU A 1 207 ? 4.342 -0.856 -7.965 1.00 93.25 207 LEU A C 1
ATOM 1644 O O . LEU A 1 207 ? 3.130 -1.077 -7.869 1.00 93.25 207 LEU A O 1
ATOM 1648 N N . MET A 1 208 ? 5.061 -0.429 -6.925 1.00 89.75 208 MET A N 1
ATOM 1649 C CA . MET A 1 208 ? 4.457 -0.105 -5.635 1.00 89.75 208 MET A CA 1
ATOM 1650 C C . MET A 1 208 ? 3.440 1.030 -5.772 1.00 89.75 208 MET A C 1
ATOM 1652 O O . MET A 1 208 ? 2.351 0.928 -5.206 1.00 89.75 208 MET A O 1
ATOM 1656 N N . ALA A 1 209 ? 3.763 2.072 -6.541 1.00 93.19 209 ALA A N 1
ATOM 1657 C CA . ALA A 1 209 ? 2.908 3.233 -6.749 1.00 93.19 209 ALA A CA 1
ATOM 1658 C C . ALA A 1 209 ? 1.618 2.849 -7.470 1.00 93.19 209 ALA A C 1
ATOM 1660 O O . ALA A 1 209 ? 0.540 3.165 -6.970 1.00 93.19 209 ALA A O 1
ATOM 1661 N N . CYS A 1 210 ? 1.707 2.087 -8.563 1.00 94.50 210 CYS A N 1
ATOM 1662 C CA . CYS A 1 210 ? 0.537 1.575 -9.284 1.00 94.50 210 CYS A CA 1
ATOM 1663 C C . CYS A 1 210 ? -0.367 0.729 -8.376 1.00 94.50 210 CYS A C 1
ATOM 1665 O O . CYS A 1 210 ? -1.589 0.847 -8.425 1.00 94.50 210 CYS A O 1
ATOM 1667 N N . SER A 1 211 ? 0.232 -0.064 -7.484 1.00 92.19 211 SER A N 1
ATOM 1668 C CA . SER A 1 211 ? -0.517 -0.909 -6.551 1.00 92.19 211 SER A CA 1
ATOM 1669 C C . SER A 1 211 ? -1.275 -0.113 -5.488 1.00 92.19 211 SER A C 1
ATOM 1671 O O . SER A 1 211 ? -2.375 -0.498 -5.113 1.00 92.19 211 SER A O 1
ATOM 1673 N N . VAL A 1 212 ? -0.708 0.982 -4.969 1.00 91.88 212 VAL A N 1
ATOM 1674 C CA . VAL A 1 212 ? -1.321 1.733 -3.854 1.00 91.88 212 VAL A CA 1
ATOM 1675 C C . VAL A 1 212 ? -2.073 2.982 -4.290 1.00 91.88 212 VAL A C 1
ATOM 1677 O O . VAL A 1 212 ? -2.845 3.504 -3.495 1.00 91.88 212 VAL A O 1
ATOM 1680 N N . TYR A 1 213 ? -1.898 3.458 -5.523 1.00 94.56 213 TYR A N 1
ATOM 1681 C CA . TYR A 1 213 ? -2.488 4.716 -5.980 1.00 94.56 213 TYR A CA 1
ATOM 1682 C C . TYR A 1 213 ? -4.016 4.736 -5.828 1.00 94.56 213 TYR A C 1
ATOM 1684 O O . TYR A 1 213 ? -4.541 5.566 -5.087 1.00 94.56 213 TYR A O 1
ATOM 1692 N N . VAL A 1 214 ? -4.737 3.788 -6.433 1.00 93.31 214 VAL A N 1
ATOM 1693 C CA . VAL A 1 214 ? -6.205 3.706 -6.306 1.00 93.31 214 VAL A CA 1
ATOM 1694 C C . VAL A 1 214 ? -6.656 3.404 -4.868 1.00 93.31 214 VAL A C 1
ATOM 1696 O O . VAL A 1 214 ? -7.546 4.105 -4.382 1.00 93.31 214 VAL A O 1
ATOM 1699 N N . PRO A 1 215 ? -6.042 2.459 -4.121 1.00 93.75 215 PRO A N 1
ATOM 1700 C CA . PRO A 1 215 ? -6.331 2.307 -2.695 1.00 93.75 215 PRO A CA 1
ATOM 1701 C C . PRO A 1 215 ? -6.206 3.607 -1.889 1.00 93.75 215 PRO A C 1
ATOM 1703 O O . PRO A 1 215 ? -7.030 3.863 -1.016 1.00 93.75 215 PRO A O 1
ATOM 1706 N N . ARG A 1 216 ? -5.234 4.472 -2.198 1.00 94.75 216 ARG A N 1
ATOM 1707 C CA . ARG A 1 216 ? -5.071 5.778 -1.538 1.00 94.75 216 ARG A CA 1
ATOM 1708 C C . ARG A 1 216 ? -6.172 6.759 -1.921 1.00 94.75 216 ARG A C 1
ATOM 1710 O O . ARG A 1 216 ? -6.634 7.498 -1.053 1.00 94.75 216 ARG A O 1
ATOM 1717 N N . VAL A 1 217 ? -6.639 6.726 -3.173 1.00 93.25 217 VAL A N 1
ATOM 1718 C CA . VAL A 1 217 ? -7.829 7.474 -3.613 1.00 93.25 217 VAL A CA 1
ATOM 1719 C C . VAL A 1 217 ? -9.061 7.043 -2.813 1.00 93.25 217 VAL A C 1
ATOM 1721 O O . VAL A 1 217 ? -9.772 7.891 -2.279 1.00 93.25 217 VAL A O 1
ATOM 1724 N N . TYR A 1 218 ? -9.303 5.743 -2.660 1.00 92.44 218 TYR A N 1
ATOM 1725 C CA . TYR A 1 218 ? -10.418 5.271 -1.838 1.00 92.44 218 TYR A CA 1
ATOM 1726 C C . TYR A 1 218 ? -10.237 5.608 -0.357 1.00 92.44 218 TYR A C 1
ATOM 1728 O O . TYR A 1 218 ? -11.189 6.062 0.273 1.00 92.44 218 TYR A O 1
ATOM 1736 N N . GLU A 1 219 ? -9.032 5.451 0.201 1.00 94.06 219 GLU A N 1
ATOM 1737 C CA . GLU A 1 219 ? -8.734 5.805 1.592 1.00 94.06 219 GLU A CA 1
ATOM 1738 C C . GLU A 1 219 ? -9.101 7.264 1.880 1.00 94.06 219 GLU A C 1
ATOM 1740 O O . GLU A 1 219 ? -9.799 7.526 2.856 1.00 94.06 219 GLU A O 1
ATOM 1745 N N . GLN A 1 220 ? -8.707 8.213 1.020 1.00 92.69 220 GLN A N 1
ATOM 1746 C CA . GLN A 1 220 ? -9.056 9.621 1.237 1.00 92.69 220 GLN A CA 1
ATOM 1747 C C . GLN A 1 220 ? -10.564 9.879 1.127 1.00 92.69 220 GLN A C 1
ATOM 1749 O O . GLN A 1 220 ? -11.099 10.664 1.910 1.00 92.69 220 GLN A O 1
ATOM 1754 N N . VAL A 1 221 ? -11.263 9.228 0.189 1.00 90.12 221 VAL A N 1
ATOM 1755 C CA . VAL A 1 221 ? -12.716 9.381 0.009 1.00 90.12 221 VAL A CA 1
ATOM 1756 C C . VAL A 1 221 ? -13.442 8.864 1.249 1.00 90.12 221 VAL A C 1
ATOM 1758 O O . VAL A 1 221 ? -14.294 9.557 1.804 1.00 90.12 221 VAL A O 1
ATOM 1761 N N . LEU A 1 222 ? -13.052 7.683 1.730 1.00 89.50 222 LEU A N 1
ATOM 1762 C CA . LEU A 1 222 ? -13.635 7.042 2.903 1.00 89.50 222 LEU A CA 1
ATOM 1763 C C . LEU A 1 222 ? -13.318 7.818 4.186 1.00 89.50 222 LEU A C 1
ATOM 1765 O O . LEU A 1 222 ? -14.222 8.066 4.978 1.00 89.50 222 LEU A O 1
ATOM 1769 N N . GLN A 1 223 ? -12.076 8.269 4.383 1.00 91.12 223 GLN A N 1
ATOM 1770 C CA . GLN A 1 223 ? -11.726 9.084 5.550 1.00 91.12 223 GLN A CA 1
ATOM 1771 C C . GLN A 1 223 ? -12.438 10.444 5.540 1.00 91.12 223 GLN A C 1
ATOM 1773 O O . GLN A 1 223 ? -12.858 10.908 6.596 1.00 91.12 223 GLN A O 1
ATOM 1778 N N . SER A 1 224 ? -12.630 11.060 4.368 1.00 87.69 224 SER A N 1
ATOM 1779 C CA . SER A 1 224 ? -13.381 12.320 4.250 1.00 87.69 224 SER A CA 1
ATOM 1780 C C . SER A 1 224 ? -14.871 12.138 4.532 1.00 87.69 224 SER A C 1
ATOM 1782 O O . SER A 1 224 ? -15.518 13.057 5.026 1.00 87.69 224 SER A O 1
ATOM 1784 N N . HIS A 1 225 ? -15.425 10.971 4.196 1.00 86.88 225 HIS A N 1
ATOM 1785 C CA . HIS A 1 225 ? -16.828 10.657 4.443 1.00 86.88 225 HIS A CA 1
ATOM 1786 C C . HIS A 1 225 ? -17.090 10.292 5.909 1.00 86.88 225 HIS A C 1
ATOM 1788 O O . HIS A 1 225 ? -18.030 10.805 6.508 1.00 86.88 225 HIS A O 1
ATOM 1794 N N . PHE A 1 226 ? -16.261 9.418 6.485 1.00 85.50 226 PHE A N 1
ATOM 1795 C CA . PHE A 1 226 ? -16.489 8.855 7.816 1.00 85.50 226 PHE A CA 1
ATOM 1796 C C . PHE A 1 226 ? -15.844 9.628 8.963 1.00 85.50 226 PHE A C 1
ATOM 1798 O O . PHE A 1 226 ? -16.241 9.423 10.106 1.00 85.50 226 PHE A O 1
ATOM 1805 N N . VAL A 1 227 ? -14.841 10.467 8.685 1.00 88.94 227 VAL A N 1
ATOM 1806 C CA . VAL A 1 227 ? -14.055 11.204 9.692 1.00 88.94 227 VAL A CA 1
ATOM 1807 C C . VAL A 1 227 ? -13.601 10.280 10.844 1.00 88.94 227 VAL A C 1
ATOM 1809 O O . VAL A 1 227 ? -13.965 10.480 12.005 1.00 88.94 227 VAL A O 1
ATOM 1812 N N . PRO A 1 228 ? -12.843 9.206 10.540 1.00 89.69 228 PRO A N 1
ATOM 1813 C CA . PRO A 1 228 ? -12.564 8.141 11.499 1.00 89.69 228 PRO A CA 1
ATOM 1814 C C . PRO A 1 228 ? -11.765 8.646 12.709 1.00 89.69 228 PRO A C 1
ATOM 1816 O O . PRO A 1 228 ? -10.626 9.100 12.570 1.00 89.69 228 PRO A O 1
ATOM 1819 N N . TYR A 1 229 ? -12.341 8.513 13.909 1.00 91.88 229 TYR A N 1
ATOM 1820 C CA . TYR A 1 229 ? -11.746 8.977 15.170 1.00 91.88 229 TYR A CA 1
ATOM 1821 C C . TYR A 1 229 ? -10.316 8.473 15.384 1.00 91.88 229 TYR A C 1
ATOM 1823 O O . TYR A 1 229 ? -9.425 9.252 15.724 1.00 91.88 229 TYR A O 1
ATOM 1831 N N . LEU A 1 230 ? -10.051 7.193 15.107 1.00 91.88 230 LEU A N 1
ATOM 1832 C CA . LEU A 1 230 ? -8.738 6.588 15.345 1.00 91.88 230 LEU A CA 1
ATOM 1833 C C . LEU A 1 230 ? -7.665 7.033 14.335 1.00 91.88 230 LEU A C 1
ATOM 1835 O O . LEU A 1 230 ? -6.478 6.792 14.563 1.00 91.88 230 LEU A O 1
ATOM 1839 N N . ASN A 1 231 ? -8.038 7.730 13.257 1.00 91.62 231 ASN A N 1
ATOM 1840 C CA . ASN A 1 231 ? -7.092 8.439 12.389 1.00 91.62 231 ASN A CA 1
ATOM 1841 C C . ASN A 1 231 ? -6.789 9.874 12.875 1.00 91.62 231 ASN A C 1
ATOM 1843 O O . ASN A 1 231 ? -5.938 10.536 12.281 1.00 91.62 231 ASN A O 1
ATOM 1847 N N . GLY A 1 232 ? -7.437 10.330 13.955 1.00 80.94 232 GLY A N 1
ATOM 1848 C CA . GLY A 1 232 ? -7.273 11.652 14.564 1.00 80.94 232 GLY A CA 1
ATOM 1849 C C . GLY A 1 232 ? -8.331 12.657 14.104 1.00 80.94 232 GLY A C 1
ATOM 1850 O O . GLY A 1 232 ? -7.960 13.663 13.512 1.00 80.94 232 GLY A O 1
ATOM 1851 N N . SER A 1 233 ? -9.619 12.385 14.368 1.00 66.56 233 SER A N 1
ATOM 1852 C CA . SER A 1 233 ? -10.817 13.100 13.857 1.00 66.56 233 SER A CA 1
ATOM 1853 C C . SER A 1 233 ? -10.733 14.627 13.740 1.00 66.56 233 SER A C 1
ATOM 1855 O O . SER A 1 233 ? -11.306 15.183 12.809 1.00 66.56 233 SER A O 1
ATOM 1857 N N . GLU A 1 234 ? -10.038 15.316 14.646 1.00 64.12 234 GLU A N 1
ATOM 1858 C CA . GLU A 1 234 ? -9.933 16.786 14.643 1.00 64.12 234 GLU A CA 1
ATOM 1859 C C . GLU A 1 234 ? -8.797 17.330 13.759 1.00 64.12 234 GLU A C 1
ATOM 1861 O O . GLU A 1 234 ? -8.806 18.496 13.383 1.00 64.12 234 GLU A O 1
ATOM 1866 N N . ASN A 1 235 ? -7.824 16.489 13.403 1.00 67.00 235 ASN A N 1
ATOM 1867 C CA . ASN A 1 235 ? -6.650 16.836 12.602 1.00 67.00 235 ASN A CA 1
ATOM 1868 C C . ASN A 1 235 ? -6.274 15.670 11.684 1.00 67.00 235 ASN A C 1
ATOM 1870 O O . ASN A 1 235 ? -5.144 15.165 11.721 1.00 67.00 235 ASN A O 1
ATOM 1874 N N . LEU A 1 236 ? -7.238 15.218 10.876 1.00 77.44 236 LEU A N 1
ATOM 1875 C CA . LEU A 1 236 ? -7.007 14.137 9.929 1.00 77.44 236 LEU A CA 1
ATOM 1876 C C . LEU A 1 236 ? -5.856 14.533 8.997 1.00 77.44 236 LEU A C 1
ATOM 1878 O O . LEU A 1 236 ? -5.967 15.453 8.183 1.00 77.44 236 LEU A O 1
ATOM 1882 N N . LYS A 1 237 ? -4.724 13.842 9.137 1.00 78.38 237 LYS A N 1
ATOM 1883 C CA . LYS A 1 237 ? -3.570 14.087 8.276 1.00 78.38 237 LYS A CA 1
ATOM 1884 C C . LYS A 1 237 ? -3.939 13.712 6.840 1.00 78.38 237 LYS A C 1
ATOM 1886 O O . LYS A 1 237 ? -4.582 12.679 6.647 1.00 78.38 237 LYS A O 1
ATOM 1891 N N . PRO A 1 238 ? -3.502 14.491 5.835 1.00 83.00 238 PRO A N 1
ATOM 1892 C CA . PRO A 1 238 ? -3.697 14.117 4.444 1.00 83.00 238 PRO A CA 1
ATOM 1893 C C . PRO A 1 238 ? -3.177 12.705 4.181 1.00 83.00 238 PRO A C 1
ATOM 1895 O O . PRO A 1 238 ? -2.096 12.337 4.653 1.00 83.00 238 PRO A O 1
ATOM 1898 N N . VAL A 1 239 ? -3.936 11.933 3.404 1.00 89.44 239 VAL A N 1
ATOM 1899 C CA . VAL A 1 239 ? -3.502 10.608 2.967 1.00 89.44 239 VAL A CA 1
ATOM 1900 C C . VAL A 1 239 ? -2.209 10.758 2.177 1.00 89.44 239 VAL A C 1
ATOM 1902 O O . VAL A 1 239 ? -2.130 11.487 1.188 1.00 89.44 239 VAL A O 1
ATOM 1905 N N . LEU A 1 240 ? -1.181 10.057 2.635 1.00 86.50 240 LEU A N 1
ATOM 1906 C CA . LEU A 1 240 ? 0.109 10.031 1.977 1.00 86.50 240 LEU A CA 1
ATOM 1907 C C . LEU A 1 240 ? 0.096 8.931 0.912 1.00 86.50 240 LEU A C 1
ATOM 1909 O O . LEU A 1 240 ? -0.013 7.755 1.254 1.00 86.50 240 LEU A O 1
ATOM 1913 N N . PHE A 1 241 ? 0.184 9.314 -0.364 1.00 88.75 241 PHE A N 1
ATOM 1914 C CA . PHE A 1 241 ? 0.113 8.374 -1.490 1.00 88.75 241 PHE A CA 1
ATOM 1915 C C . PHE A 1 241 ? 1.400 7.556 -1.624 1.00 88.75 241 PHE A C 1
ATOM 1917 O O . PHE A 1 241 ? 1.342 6.327 -1.619 1.00 88.75 241 PHE A O 1
ATOM 1924 N N . PHE A 1 242 ? 2.553 8.232 -1.673 1.00 85.19 242 PHE A N 1
ATOM 1925 C CA . PHE A 1 242 ? 3.869 7.608 -1.814 1.00 85.19 242 PHE A CA 1
ATOM 1926 C C . PHE A 1 242 ? 4.803 8.089 -0.695 1.00 85.19 242 PHE A C 1
ATOM 1928 O O . PHE A 1 242 ? 5.037 9.285 -0.537 1.00 85.19 242 PHE A O 1
ATOM 1935 N N . ASN A 1 243 ? 5.332 7.162 0.113 1.00 79.50 243 ASN A N 1
ATOM 1936 C CA . ASN A 1 243 ? 6.331 7.441 1.165 1.00 79.50 243 ASN A CA 1
ATOM 1937 C C . ASN A 1 243 ? 7.764 7.155 0.700 1.00 79.50 243 ASN A C 1
ATOM 1939 O O . ASN A 1 243 ? 8.656 6.929 1.517 1.00 79.50 243 ASN A O 1
ATOM 1943 N N . TYR A 1 244 ? 7.967 7.135 -0.610 1.00 79.94 244 TYR A N 1
ATOM 1944 C CA . TYR A 1 244 ? 9.228 6.853 -1.277 1.00 79.94 244 TYR A CA 1
ATOM 1945 C C . TYR A 1 244 ? 9.418 7.823 -2.443 1.00 79.94 244 TYR A C 1
ATOM 1947 O O . TYR A 1 244 ? 8.526 8.590 -2.805 1.00 79.94 244 TYR A O 1
ATOM 1955 N N . SER A 1 245 ? 10.626 7.816 -2.991 1.00 78.44 245 SER A N 1
ATOM 1956 C CA . SER A 1 245 ? 11.027 8.689 -4.089 1.00 78.44 245 SER A CA 1
ATOM 1957 C C . SER A 1 245 ? 10.364 8.257 -5.399 1.00 78.44 245 SER A C 1
ATOM 1959 O O . SER A 1 245 ? 10.381 7.081 -5.750 1.00 78.44 245 SER A O 1
ATOM 1961 N N . MET A 1 246 ? 9.799 9.216 -6.128 1.00 85.69 246 MET A N 1
ATOM 1962 C CA . MET A 1 246 ? 9.214 9.022 -7.461 1.00 85.69 246 MET A CA 1
ATOM 1963 C C . MET A 1 246 ? 10.064 9.753 -8.504 1.00 85.69 246 MET A C 1
ATOM 1965 O O . MET A 1 246 ? 9.558 10.567 -9.267 1.00 85.69 246 MET A O 1
ATOM 1969 N N . ASN A 1 247 ? 11.381 9.542 -8.458 1.00 86.75 247 ASN A N 1
ATOM 1970 C CA . ASN A 1 247 ? 12.337 10.228 -9.322 1.00 86.75 247 ASN A CA 1
ATOM 1971 C C . ASN A 1 247 ? 12.736 9.328 -10.508 1.00 86.75 247 ASN A C 1
ATOM 1973 O O . ASN A 1 247 ? 13.258 8.236 -10.265 1.00 86.75 247 ASN A O 1
ATOM 1977 N N . PRO A 1 248 ? 12.569 9.780 -11.767 1.00 92.88 248 PRO A N 1
ATOM 1978 C CA . PRO A 1 248 ? 13.019 9.060 -12.959 1.00 92.88 248 PRO A CA 1
ATOM 1979 C C . PRO A 1 248 ? 14.477 8.595 -12.934 1.00 92.88 248 PRO A C 1
ATOM 1981 O O . PRO A 1 248 ? 14.794 7.552 -13.498 1.00 92.88 248 PRO A O 1
ATOM 1984 N N . THR A 1 249 ? 15.379 9.313 -12.256 1.00 89.94 249 THR A N 1
ATOM 1985 C CA . THR A 1 249 ? 16.790 8.899 -12.172 1.00 89.94 249 THR A CA 1
ATOM 1986 C C . THR A 1 249 ? 16.972 7.562 -11.451 1.00 89.94 249 THR A C 1
ATOM 1988 O O . THR A 1 249 ? 17.948 6.857 -11.711 1.00 89.94 249 THR A O 1
ATOM 1991 N N . GLU A 1 250 ? 16.019 7.163 -10.600 1.00 87.06 250 GLU A N 1
ATOM 1992 C CA . GLU A 1 250 ? 16.038 5.874 -9.906 1.00 87.06 250 GLU A CA 1
ATOM 1993 C C . GLU A 1 250 ? 15.797 4.685 -10.849 1.00 87.06 250 GLU A C 1
ATOM 1995 O O . GLU A 1 250 ? 16.101 3.554 -10.470 1.00 87.06 250 GLU A O 1
ATOM 2000 N N . LEU A 1 251 ? 15.329 4.913 -12.086 1.00 89.56 251 LEU A N 1
ATOM 2001 C CA . LEU A 1 251 ? 15.191 3.864 -13.104 1.00 89.56 251 LEU A CA 1
ATOM 2002 C C . LEU A 1 251 ? 16.536 3.279 -13.546 1.00 89.56 251 LEU A C 1
ATOM 2004 O O . LEU A 1 251 ? 16.568 2.145 -14.004 1.00 89.56 251 LEU A O 1
ATOM 2008 N N . ASN A 1 252 ? 17.635 4.014 -13.359 1.00 86.00 252 ASN A N 1
ATOM 2009 C CA . ASN A 1 252 ? 18.993 3.544 -13.653 1.00 86.00 252 ASN A CA 1
ATOM 2010 C C . ASN A 1 252 ? 19.698 2.963 -12.415 1.00 86.00 252 ASN A C 1
ATOM 2012 O O . ASN A 1 252 ? 20.829 2.484 -12.498 1.00 86.00 252 ASN A O 1
ATOM 2016 N N . VAL A 1 253 ? 19.055 3.023 -11.245 1.00 82.12 253 VAL A N 1
ATOM 2017 C CA . VAL A 1 253 ? 19.619 2.525 -9.987 1.00 82.12 253 VAL A CA 1
ATOM 2018 C C . VAL A 1 253 ? 19.222 1.065 -9.836 1.00 82.12 253 VAL A C 1
ATOM 2020 O O . VAL A 1 253 ? 18.197 0.739 -9.235 1.00 82.12 253 VAL A O 1
ATOM 2023 N N . HIS A 1 254 ? 20.025 0.177 -10.416 1.00 74.38 254 HIS A N 1
ATOM 2024 C CA . HIS A 1 254 ? 19.829 -1.260 -10.272 1.00 74.38 254 HIS A CA 1
ATOM 2025 C C . HIS A 1 254 ? 19.933 -1.685 -8.809 1.00 74.38 254 HIS A C 1
ATOM 2027 O O . HIS A 1 254 ? 20.808 -1.247 -8.063 1.00 74.38 254 HIS A O 1
ATOM 2033 N N . PHE A 1 255 ? 19.074 -2.621 -8.423 1.00 61.56 255 PHE A N 1
ATOM 2034 C CA . PHE A 1 255 ? 19.101 -3.284 -7.126 1.00 61.56 255 PHE A CA 1
ATOM 2035 C C . PHE A 1 255 ? 20.259 -4.278 -6.959 1.00 61.56 255 PHE A C 1
ATOM 2037 O O . PHE A 1 255 ? 20.134 -5.220 -6.179 1.00 61.56 255 PHE A O 1
ATOM 2044 N N . ALA A 1 256 ? 21.390 -4.082 -7.645 1.00 47.88 256 ALA A N 1
ATOM 2045 C CA . ALA A 1 256 ? 22.534 -5.000 -7.646 1.00 47.88 256 ALA A CA 1
ATOM 2046 C C . ALA A 1 256 ? 23.120 -5.300 -6.244 1.00 47.88 256 ALA A C 1
ATOM 2048 O O . ALA A 1 256 ? 24.006 -6.134 -6.119 1.00 47.88 256 ALA A O 1
ATOM 2049 N N . GLU A 1 257 ? 22.606 -4.681 -5.179 1.00 48.34 257 GLU A N 1
ATOM 2050 C CA . GLU A 1 257 ? 23.076 -4.830 -3.805 1.00 48.34 257 GLU A CA 1
ATOM 2051 C C . GLU A 1 257 ? 21.935 -4.894 -2.774 1.00 48.34 257 GLU A C 1
ATOM 2053 O O . GLU A 1 257 ? 22.050 -4.325 -1.685 1.00 48.34 257 GLU A O 1
ATOM 2058 N N . TYR A 1 258 ? 20.809 -5.562 -3.060 1.00 53.34 258 TYR A N 1
ATOM 2059 C CA . TYR A 1 258 ? 19.836 -5.779 -1.982 1.00 53.34 258 TYR A CA 1
ATOM 2060 C C . TYR A 1 258 ? 20.346 -6.853 -1.029 1.00 53.34 258 TYR A C 1
ATOM 2062 O O . TYR A 1 258 ? 20.521 -8.000 -1.446 1.00 53.34 258 TYR A O 1
ATOM 2070 N N . PRO A 1 259 ? 20.554 -6.525 0.258 1.00 59.91 259 PRO A N 1
ATOM 2071 C CA . PRO A 1 259 ? 20.772 -7.549 1.258 1.00 59.91 259 PRO A CA 1
ATOM 2072 C C . PRO A 1 259 ? 19.568 -8.488 1.275 1.00 59.91 259 PRO A C 1
ATOM 2074 O O . PRO A 1 259 ? 18.477 -8.107 1.701 1.00 59.91 259 PRO A O 1
ATOM 2077 N N . ILE A 1 260 ? 19.751 -9.719 0.802 1.00 67.81 260 ILE A N 1
ATOM 2078 C CA . ILE A 1 260 ? 18.775 -10.772 1.062 1.00 67.81 260 ILE A CA 1
ATOM 2079 C C . ILE A 1 260 ? 18.988 -11.164 2.510 1.00 67.81 260 ILE A C 1
ATOM 2081 O O . ILE A 1 260 ? 20.074 -11.585 2.888 1.00 67.81 260 ILE A O 1
ATOM 2085 N N . TYR A 1 261 ? 17.959 -11.012 3.320 1.00 73.88 261 TYR A N 1
ATOM 2086 C CA . TYR A 1 261 ? 17.969 -11.470 4.688 1.00 73.88 261 TYR A CA 1
ATOM 2087 C C . TYR A 1 261 ? 17.267 -12.819 4.788 1.00 73.88 261 TYR A C 1
ATOM 2089 O O . TYR A 1 261 ? 16.121 -12.964 4.358 1.00 73.88 261 TYR A O 1
ATOM 2097 N N . GLU A 1 262 ? 17.957 -13.792 5.361 1.00 74.62 262 GLU A N 1
ATOM 2098 C CA . GLU A 1 262 ? 17.470 -15.129 5.665 1.00 74.62 262 GLU A CA 1
ATOM 2099 C C . GLU A 1 262 ? 17.275 -15.240 7.178 1.00 74.62 262 GLU A C 1
ATOM 2101 O O . GLU A 1 262 ? 18.171 -14.927 7.960 1.00 74.62 262 GLU A O 1
ATOM 2106 N N . ILE A 1 263 ? 16.090 -15.661 7.598 1.00 73.56 263 ILE A N 1
ATOM 2107 C CA . ILE A 1 263 ? 15.804 -16.062 8.973 1.00 73.56 263 ILE A CA 1
ATOM 2108 C C . ILE A 1 263 ? 15.797 -17.578 8.987 1.00 73.56 263 ILE A C 1
ATOM 2110 O O . ILE A 1 263 ? 15.095 -18.154 8.165 1.00 73.56 263 ILE A O 1
ATOM 2114 N N . TYR A 1 264 ? 16.511 -18.191 9.920 1.00 71.50 264 TYR A N 1
ATOM 2115 C CA . TYR A 1 264 ? 16.490 -19.630 10.160 1.00 71.50 264 TYR A CA 1
ATOM 2116 C C . TYR A 1 264 ? 15.956 -19.886 11.558 1.00 71.50 264 TYR A C 1
ATOM 2118 O O . TYR A 1 264 ? 16.487 -19.308 12.504 1.00 71.50 264 TYR A O 1
ATOM 2126 N N . ASP A 1 265 ? 14.937 -20.727 11.707 1.00 65.19 265 ASP A N 1
ATOM 2127 C CA . ASP A 1 265 ? 14.532 -21.214 13.027 1.00 65.19 265 ASP A CA 1
ATOM 2128 C C . ASP A 1 265 ? 15.415 -22.383 13.509 1.00 65.19 265 ASP A C 1
ATOM 2130 O O . ASP A 1 265 ? 16.290 -22.870 12.790 1.00 65.19 265 ASP A O 1
ATOM 2134 N N . ALA A 1 266 ? 15.193 -22.824 14.751 1.00 59.19 266 ALA A N 1
ATOM 2135 C CA . ALA A 1 266 ? 15.887 -23.966 15.353 1.00 59.19 266 ALA A CA 1
ATOM 2136 C C . ALA A 1 266 ? 15.702 -25.298 14.591 1.00 59.19 266 ALA A C 1
ATOM 2138 O O . ALA A 1 266 ? 16.490 -26.221 14.778 1.00 59.19 266 ALA A O 1
ATOM 2139 N N . GLU A 1 267 ? 14.678 -25.399 13.739 1.00 58.59 267 GLU A N 1
ATOM 2140 C CA . GLU A 1 267 ? 14.330 -26.590 12.955 1.00 58.59 267 GLU A CA 1
ATOM 2141 C C . GLU A 1 267 ? 14.870 -26.512 11.511 1.00 58.59 267 GLU A C 1
ATOM 2143 O O . GLU A 1 267 ? 14.719 -27.457 10.738 1.00 58.59 267 GLU A O 1
ATOM 2148 N N . GLY A 1 268 ? 15.527 -25.405 11.136 1.00 58.00 268 GLY A N 1
ATOM 2149 C CA . GLY A 1 268 ? 16.078 -25.175 9.799 1.00 58.00 268 GLY A CA 1
ATOM 2150 C C . GLY A 1 268 ? 15.077 -24.618 8.779 1.00 58.00 268 GLY A C 1
ATOM 2151 O O . GLY A 1 268 ? 15.420 -24.482 7.601 1.00 58.00 268 GLY A O 1
ATOM 2152 N N . THR A 1 269 ? 13.862 -24.257 9.198 1.00 58.41 269 THR A N 1
ATOM 2153 C CA . THR A 1 269 ? 12.888 -23.567 8.344 1.00 58.41 269 THR A CA 1
ATOM 2154 C C . THR A 1 269 ? 13.379 -22.156 8.064 1.00 58.41 269 THR A C 1
ATOM 2156 O O . THR A 1 269 ? 13.793 -21.450 8.988 1.00 58.41 269 THR A O 1
ATOM 2159 N N . TYR A 1 270 ? 13.309 -21.723 6.799 1.00 68.06 270 TYR A N 1
ATOM 2160 C CA . TYR A 1 270 ? 13.793 -20.404 6.413 1.00 68.06 270 TYR A CA 1
ATOM 2161 C C . TYR A 1 270 ? 12.699 -19.456 5.909 1.00 68.06 270 TYR A C 1
ATOM 2163 O O . TYR A 1 270 ? 11.809 -19.837 5.147 1.00 68.06 270 TYR A O 1
ATOM 2171 N N . LEU A 1 271 ? 12.815 -18.180 6.284 1.00 65.44 271 LEU A N 1
ATOM 2172 C CA . LEU A 1 271 ? 12.076 -17.065 5.685 1.00 65.44 271 LEU A CA 1
ATOM 2173 C C . LEU A 1 271 ? 13.050 -16.097 5.009 1.00 65.44 271 LEU A C 1
ATOM 2175 O O . LEU A 1 271 ? 14.125 -15.825 5.539 1.00 65.44 271 LEU A O 1
ATOM 2179 N N . LYS A 1 272 ? 12.660 -15.540 3.855 1.00 69.81 272 LYS A N 1
ATOM 2180 C CA . LYS A 1 272 ? 13.454 -14.557 3.101 1.00 69.81 272 LYS A CA 1
ATOM 2181 C C . LYS A 1 272 ? 12.777 -13.195 3.051 1.00 69.81 272 LYS A C 1
ATOM 2183 O O . LYS A 1 272 ? 11.570 -13.086 2.834 1.00 69.81 272 LYS A O 1
ATOM 2188 N N . THR A 1 273 ? 13.565 -12.139 3.209 1.00 65.00 273 THR A N 1
ATOM 2189 C CA . THR A 1 273 ? 13.124 -10.758 2.995 1.00 65.00 273 THR A CA 1
ATOM 2190 C C . THR A 1 273 ? 14.268 -9.909 2.470 1.00 65.00 273 THR A C 1
ATOM 2192 O O . THR A 1 273 ? 15.414 -10.117 2.829 1.00 65.00 273 THR A O 1
ATOM 2195 N N . THR A 1 274 ? 13.969 -8.915 1.646 1.00 66.06 274 THR A N 1
ATOM 2196 C CA . THR A 1 274 ? 14.946 -7.939 1.132 1.00 66.06 274 THR A CA 1
ATOM 2197 C C . THR A 1 274 ? 14.927 -6.623 1.917 1.00 66.06 274 THR A C 1
ATOM 2199 O O . THR A 1 274 ? 15.574 -5.650 1.542 1.00 66.06 274 THR A O 1
ATOM 2202 N N . SER A 1 275 ? 14.161 -6.561 3.013 1.00 69.31 275 SER A N 1
ATOM 2203 C CA . SER A 1 275 ? 13.925 -5.336 3.781 1.00 69.31 275 SER A CA 1
ATOM 2204 C C . SER A 1 275 ? 14.245 -5.518 5.260 1.00 69.31 275 SER A C 1
ATOM 2206 O O . SER A 1 275 ? 13.580 -6.285 5.962 1.00 69.31 275 SER A O 1
ATOM 2208 N N . ILE A 1 276 ? 15.203 -4.729 5.756 1.00 71.56 276 ILE A N 1
ATOM 2209 C CA . ILE A 1 276 ? 15.519 -4.660 7.187 1.00 71.56 276 ILE A CA 1
ATOM 2210 C C . ILE A 1 276 ? 14.350 -4.099 8.003 1.00 71.56 276 ILE A C 1
ATOM 2212 O O . ILE A 1 276 ? 14.122 -4.531 9.121 1.00 71.56 276 ILE A O 1
ATOM 2216 N N . ASN A 1 277 ? 13.532 -3.214 7.426 1.00 66.25 277 ASN A N 1
ATOM 2217 C CA . ASN A 1 277 ? 12.324 -2.714 8.091 1.00 66.25 277 ASN A CA 1
ATOM 2218 C C . ASN A 1 277 ? 11.284 -3.819 8.274 1.00 66.25 277 ASN A C 1
ATOM 2220 O O . ASN A 1 277 ? 10.599 -3.868 9.293 1.00 66.25 277 ASN A O 1
ATOM 2224 N N . LYS A 1 278 ? 11.178 -4.719 7.290 1.00 65.75 278 LYS A N 1
ATOM 2225 C CA . LYS A 1 278 ? 10.313 -5.893 7.395 1.00 65.75 278 LYS A CA 1
ATOM 2226 C C . LYS A 1 278 ? 10.827 -6.841 8.477 1.00 65.75 278 LYS A C 1
ATOM 2228 O O . LYS A 1 278 ? 10.019 -7.347 9.240 1.00 65.75 278 LYS A O 1
ATOM 2233 N N . LEU A 1 279 ? 12.145 -6.991 8.628 1.00 69.38 279 LEU A N 1
ATOM 2234 C CA . LEU A 1 279 ? 12.722 -7.698 9.776 1.00 69.38 279 LEU A CA 1
ATOM 2235 C C . LEU A 1 279 ? 12.415 -7.008 11.110 1.00 69.38 279 LEU A C 1
ATOM 2237 O O . LEU A 1 279 ? 12.115 -7.693 12.083 1.00 69.38 279 LEU A O 1
ATOM 2241 N N . GLU A 1 280 ? 12.471 -5.674 11.182 1.00 67.25 280 GLU A N 1
ATOM 2242 C CA . GLU A 1 280 ? 12.132 -4.929 12.408 1.00 67.25 280 GLU A CA 1
ATOM 2243 C C . GLU A 1 280 ? 10.680 -5.153 12.806 1.00 67.25 280 GLU A C 1
ATOM 2245 O O . GLU A 1 280 ? 10.390 -5.313 13.989 1.00 67.25 280 GLU A O 1
ATOM 2250 N N . ALA A 1 281 ? 9.780 -5.198 11.821 1.00 62.84 281 ALA A N 1
ATOM 2251 C CA . ALA A 1 281 ? 8.406 -5.609 12.041 1.00 62.84 281 ALA A CA 1
ATOM 2252 C C . ALA A 1 281 ? 8.375 -7.061 12.537 1.00 62.84 281 ALA A C 1
ATOM 2254 O O . ALA A 1 281 ? 8.060 -7.264 13.700 1.00 62.84 281 ALA A O 1
ATOM 2255 N N . MET A 1 282 ? 8.820 -8.033 11.736 1.00 62.53 282 MET A N 1
ATOM 2256 C CA . MET A 1 282 ? 8.732 -9.475 12.031 1.00 62.53 282 MET A CA 1
ATOM 2257 C C . MET A 1 282 ? 9.352 -9.888 13.372 1.00 62.53 282 MET A C 1
ATOM 2259 O O . MET A 1 282 ? 8.867 -10.798 14.027 1.00 62.53 282 MET A O 1
ATOM 2263 N N . THR A 1 283 ? 10.441 -9.245 13.791 1.00 63.25 283 THR A N 1
ATOM 2264 C CA . THR A 1 283 ? 11.152 -9.563 15.045 1.00 63.25 283 THR A CA 1
ATOM 2265 C C . THR A 1 283 ? 10.712 -8.675 16.208 1.00 63.25 283 THR A C 1
ATOM 2267 O O . THR A 1 283 ? 11.010 -8.958 17.373 1.00 63.25 283 THR A O 1
ATOM 2270 N N . GLY A 1 284 ? 10.065 -7.543 15.905 1.00 57.66 284 GLY A N 1
ATOM 2271 C CA . GLY A 1 284 ? 9.806 -6.430 16.813 1.00 57.66 284 GLY A CA 1
ATOM 2272 C C . GLY A 1 284 ? 11.057 -5.906 17.531 1.00 57.66 284 GLY A C 1
ATOM 2273 O O . GLY A 1 284 ? 10.946 -5.420 18.661 1.00 57.66 284 GLY A O 1
ATOM 2274 N N . ARG A 1 285 ? 12.242 -6.051 16.924 1.00 63.47 285 ARG A N 1
ATOM 2275 C CA . ARG A 1 285 ? 13.514 -5.473 17.378 1.00 63.47 285 ARG A CA 1
ATOM 2276 C C . ARG A 1 285 ? 13.847 -4.260 16.516 1.00 63.47 285 ARG A C 1
ATOM 2278 O O . ARG A 1 285 ? 13.581 -4.251 15.322 1.00 63.47 285 ARG A O 1
ATOM 2285 N N . GLY A 1 286 ? 14.437 -3.229 17.118 1.00 58.47 286 GLY A N 1
ATOM 2286 C CA . GLY A 1 286 ? 14.878 -2.052 16.365 1.00 58.47 286 GLY A CA 1
ATOM 2287 C C . GLY A 1 286 ? 16.083 -2.354 15.473 1.00 58.47 286 GLY A C 1
ATOM 2288 O O . GLY A 1 286 ? 16.848 -3.279 15.757 1.00 58.47 286 GLY A O 1
ATOM 2289 N N . ARG A 1 287 ? 16.295 -1.523 14.444 1.00 66.62 287 ARG A N 1
ATOM 2290 C CA . ARG A 1 287 ? 17.378 -1.673 13.458 1.00 66.62 287 ARG A CA 1
ATOM 2291 C C . ARG A 1 287 ? 18.736 -2.014 14.058 1.00 66.62 287 ARG A C 1
ATOM 2293 O O . ARG A 1 287 ? 19.380 -2.954 13.619 1.00 66.62 287 ARG A O 1
ATOM 2300 N N . HIS A 1 288 ? 19.149 -1.277 15.089 1.00 63.66 288 HIS A N 1
ATOM 2301 C CA . HIS A 1 288 ? 20.449 -1.468 15.731 1.00 63.66 288 HIS A CA 1
ATOM 2302 C C . HIS A 1 288 ? 20.619 -2.868 16.322 1.00 63.66 288 HIS A C 1
ATOM 2304 O O . HIS A 1 288 ? 21.697 -3.444 16.222 1.00 63.66 288 HIS A O 1
ATOM 2310 N N . ALA A 1 289 ? 19.559 -3.428 16.908 1.00 66.12 289 ALA A N 1
ATOM 2311 C CA . ALA A 1 289 ? 19.594 -4.792 17.413 1.00 66.12 289 ALA A CA 1
ATOM 2312 C C . ALA A 1 289 ? 19.704 -5.786 16.251 1.00 66.12 289 ALA A C 1
ATOM 2314 O O . ALA A 1 289 ? 20.554 -6.665 16.289 1.00 66.12 289 ALA A O 1
ATOM 2315 N N . LEU A 1 290 ? 18.921 -5.608 15.184 1.00 70.56 290 LEU A N 1
ATOM 2316 C CA . LEU A 1 290 ? 19.004 -6.479 14.009 1.00 70.56 290 LEU A CA 1
ATOM 2317 C C . LEU A 1 290 ? 20.378 -6.469 13.355 1.00 70.56 290 LEU A C 1
ATOM 2319 O O . LEU A 1 290 ? 20.914 -7.529 13.070 1.00 70.56 290 LEU A O 1
ATOM 2323 N N . THR A 1 291 ? 20.965 -5.290 13.152 1.00 72.06 291 THR A N 1
ATOM 2324 C CA . THR A 1 291 ? 22.317 -5.164 12.601 1.00 72.06 291 THR A CA 1
ATOM 2325 C C . THR A 1 291 ? 23.351 -5.823 13.513 1.00 72.06 291 THR A C 1
ATOM 2327 O O . THR A 1 291 ? 24.277 -6.451 13.017 1.00 72.06 291 THR A O 1
ATOM 2330 N N . ARG A 1 292 ? 23.188 -5.722 14.839 1.00 68.44 292 ARG A N 1
ATOM 2331 C CA . ARG A 1 292 ? 24.108 -6.321 15.816 1.00 68.44 292 ARG A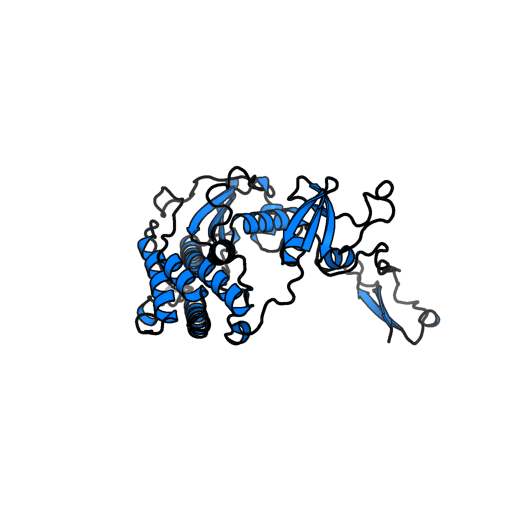 CA 1
ATOM 2332 C C . ARG A 1 292 ? 24.078 -7.851 15.820 1.00 68.44 292 ARG A C 1
ATOM 2334 O O . ARG A 1 292 ? 25.117 -8.463 16.036 1.00 68.44 292 ARG A O 1
ATOM 2341 N N . TYR A 1 293 ? 22.901 -8.441 15.625 1.00 71.19 293 TYR A N 1
ATOM 2342 C CA . TYR A 1 293 ? 22.696 -9.895 15.638 1.00 71.19 293 TYR A CA 1
ATOM 2343 C C . TYR A 1 293 ? 22.713 -10.521 14.229 1.00 71.19 293 TYR A C 1
ATOM 2345 O O . TYR A 1 293 ? 22.542 -11.728 14.089 1.00 71.19 293 TYR A O 1
ATOM 2353 N N . MET A 1 294 ? 22.919 -9.716 13.182 1.00 76.62 294 MET A N 1
ATOM 2354 C CA . MET A 1 294 ? 23.020 -10.176 11.797 1.00 76.62 294 MET A CA 1
ATOM 2355 C C . MET A 1 294 ? 24.252 -11.067 11.607 1.00 76.62 294 MET A C 1
ATOM 2357 O O . MET A 1 294 ? 25.349 -10.703 12.024 1.00 76.62 294 MET A O 1
ATOM 2361 N N . ASN A 1 295 ? 24.076 -12.198 10.924 1.00 71.06 295 ASN A N 1
ATOM 2362 C CA . ASN A 1 295 ? 25.106 -13.196 10.619 1.00 71.06 295 ASN A CA 1
ATOM 2363 C C . ASN A 1 295 ? 25.760 -13.844 11.847 1.00 71.06 295 ASN A C 1
ATOM 2365 O O . ASN A 1 295 ? 26.764 -14.536 11.694 1.00 71.06 295 ASN A O 1
ATOM 2369 N N . TYR A 1 296 ? 25.211 -13.642 13.047 1.00 70.31 296 TYR A N 1
ATOM 2370 C CA . TYR A 1 296 ? 25.730 -14.260 14.258 1.00 70.31 296 TYR A CA 1
ATOM 2371 C C . TYR A 1 296 ? 25.268 -15.716 14.379 1.00 70.31 296 TYR A C 1
ATOM 2373 O O . TYR A 1 296 ? 24.066 -15.983 14.367 1.00 70.31 296 TYR A O 1
ATOM 2381 N N . ILE A 1 297 ? 26.219 -16.644 14.526 1.00 63.72 297 ILE A N 1
ATOM 2382 C CA . ILE A 1 297 ? 25.954 -18.058 14.830 1.00 63.72 297 ILE A CA 1
ATOM 2383 C C . ILE A 1 297 ? 26.795 -18.476 16.049 1.00 63.72 297 ILE A C 1
ATOM 2385 O O . ILE A 1 297 ? 28.027 -18.383 15.983 1.00 63.72 297 ILE A O 1
ATOM 2389 N N . PRO A 1 298 ? 26.181 -18.959 17.147 1.00 57.22 298 PRO A N 1
ATOM 2390 C CA . PRO A 1 298 ? 26.914 -19.471 18.307 1.00 57.22 298 PRO A CA 1
ATOM 2391 C C . PRO A 1 298 ? 27.874 -20.611 17.924 1.00 57.22 298 PRO A C 1
ATOM 2393 O O . PRO A 1 298 ? 27.533 -21.451 17.095 1.00 57.22 298 PRO A O 1
ATOM 2396 N N . GLN A 1 299 ? 29.069 -20.661 18.526 1.00 53.62 299 GLN A N 1
ATOM 2397 C CA . GLN A 1 299 ? 30.058 -21.728 18.264 1.00 53.62 299 GLN A CA 1
ATOM 2398 C C . GLN A 1 299 ? 29.620 -23.107 18.771 1.00 53.62 299 GLN A C 1
ATOM 2400 O O . GLN A 1 299 ? 30.114 -24.118 18.281 1.00 53.62 299 GLN A O 1
ATOM 2405 N N . ASP A 1 300 ? 28.688 -23.146 19.721 1.00 51.34 300 ASP A N 1
ATOM 2406 C CA . ASP A 1 300 ? 28.118 -24.374 20.255 1.00 51.34 300 ASP A CA 1
ATOM 2407 C C . ASP A 1 300 ? 26.580 -24.319 20.164 1.00 51.34 300 ASP A C 1
ATOM 2409 O O . ASP A 1 300 ? 25.945 -23.575 20.922 1.00 51.34 300 ASP A O 1
ATOM 2413 N N . PRO A 1 301 ? 25.963 -25.094 19.250 1.00 45.72 301 PRO A N 1
ATOM 2414 C CA . PRO A 1 301 ? 24.511 -25.176 19.114 1.00 45.72 301 PRO A CA 1
ATOM 2415 C C . PRO A 1 301 ? 23.812 -25.706 20.372 1.00 45.72 301 PRO A C 1
ATOM 2417 O O . PRO A 1 301 ? 22.622 -25.474 20.543 1.00 45.72 301 PRO A O 1
ATOM 2420 N N . SER A 1 302 ? 24.519 -26.427 21.249 1.00 44.09 302 SER A N 1
ATOM 2421 C CA . SER A 1 302 ? 23.948 -27.063 22.440 1.00 44.09 302 SER A CA 1
ATOM 2422 C C . SER A 1 302 ? 23.949 -26.172 23.687 1.00 44.09 302 SER A C 1
ATOM 2424 O O . SER A 1 302 ? 23.172 -26.423 24.607 1.00 44.09 302 SER A O 1
ATOM 2426 N N . LEU A 1 303 ? 24.773 -25.116 23.717 1.00 40.81 303 LEU A N 1
ATOM 2427 C CA . LEU A 1 303 ? 25.006 -24.317 24.928 1.00 40.81 303 LEU A CA 1
ATOM 2428 C C . LEU A 1 303 ? 24.333 -22.936 24.940 1.00 40.81 303 LEU A C 1
ATOM 2430 O O . LEU A 1 303 ? 24.114 -22.399 26.023 1.00 40.81 303 LEU A O 1
ATOM 2434 N N . HIS A 1 304 ? 23.925 -22.369 23.799 1.00 42.78 304 HIS A N 1
ATOM 2435 C CA . HIS A 1 304 ? 23.329 -21.025 23.777 1.00 42.78 304 HIS A CA 1
ATOM 2436 C C . HIS A 1 304 ? 22.221 -20.855 22.729 1.00 42.78 304 HIS A C 1
ATOM 2438 O O . HIS A 1 304 ? 22.395 -20.199 21.708 1.00 42.78 304 HIS A O 1
ATOM 2444 N N . PHE A 1 305 ? 21.025 -21.351 23.055 1.00 45.69 305 PHE A N 1
ATOM 2445 C CA . PHE A 1 305 ? 19.772 -20.954 22.392 1.00 45.69 305 PHE A CA 1
ATOM 2446 C C . PHE A 1 305 ? 19.205 -19.603 22.901 1.00 45.69 305 PHE A C 1
ATOM 2448 O O . PHE A 1 305 ? 18.067 -19.243 22.600 1.00 45.69 305 PHE A O 1
ATOM 2455 N N . THR A 1 306 ? 19.963 -18.842 23.702 1.00 45.81 306 THR A N 1
ATOM 2456 C CA . THR A 1 306 ? 19.454 -17.688 24.471 1.00 45.81 306 THR A CA 1
ATOM 2457 C C . THR A 1 306 ? 20.112 -16.344 24.148 1.00 45.81 306 THR A C 1
ATOM 2459 O O . THR A 1 306 ? 19.430 -15.320 24.204 1.00 45.81 306 THR A O 1
ATOM 2462 N N . GLU A 1 307 ? 21.392 -16.301 23.768 1.00 42.53 307 GLU A N 1
ATOM 2463 C CA . GLU A 1 307 ? 22.089 -15.043 23.468 1.00 42.53 307 GLU A CA 1
ATOM 2464 C C . GLU A 1 307 ? 22.207 -14.815 21.959 1.00 42.53 307 GLU A C 1
ATOM 2466 O O . GLU A 1 307 ? 22.875 -15.544 21.239 1.00 42.53 307 GLU A O 1
ATOM 2471 N N . GLY A 1 308 ? 21.521 -13.782 21.466 1.00 47.44 308 GLY A N 1
ATOM 2472 C CA . GLY A 1 308 ? 21.567 -13.363 20.063 1.00 47.44 308 GLY A CA 1
ATOM 2473 C C . GLY A 1 308 ? 20.551 -14.015 19.130 1.00 47.44 308 GLY A C 1
ATOM 2474 O O . GLY A 1 308 ? 20.389 -13.541 18.006 1.00 47.44 308 GLY A O 1
ATOM 2475 N N . MET A 1 309 ? 19.793 -15.007 19.603 1.00 55.88 309 MET A N 1
ATOM 2476 C CA . MET A 1 309 ? 18.630 -15.503 18.870 1.00 55.88 309 MET A CA 1
ATOM 2477 C C . MET A 1 309 ? 17.476 -14.504 18.942 1.00 55.88 309 MET A C 1
ATOM 2479 O O . MET A 1 309 ? 17.147 -13.939 19.991 1.00 55.88 309 MET A O 1
ATOM 2483 N N . LEU A 1 310 ? 16.856 -14.271 17.792 1.00 59.50 310 LEU A N 1
ATOM 2484 C CA . LEU A 1 310 ? 15.678 -13.431 17.679 1.00 59.50 310 LEU A CA 1
ATOM 2485 C C . LEU A 1 310 ? 14.446 -14.317 17.866 1.00 59.50 310 LEU A C 1
ATOM 2487 O O . LEU A 1 310 ? 14.340 -15.381 17.265 1.00 59.50 310 LEU A O 1
ATOM 2491 N N . THR A 1 311 ? 13.521 -13.891 18.721 1.00 58.97 311 THR A N 1
ATOM 2492 C CA . THR A 1 311 ? 12.184 -14.487 18.792 1.00 58.97 311 THR A CA 1
ATOM 2493 C C . THR A 1 311 ? 11.349 -13.908 17.661 1.00 58.97 311 THR A C 1
ATOM 2495 O O . THR A 1 311 ? 11.265 -12.681 17.533 1.00 58.97 311 THR A O 1
ATOM 2498 N N . PHE A 1 312 ? 10.724 -14.777 16.874 1.00 58.09 312 PHE A N 1
ATOM 2499 C CA . PHE A 1 312 ? 9.897 -14.411 15.729 1.00 58.09 312 PHE A CA 1
ATOM 2500 C C . PHE A 1 312 ? 8.417 -14.679 16.047 1.00 58.09 312 PHE A C 1
ATOM 2502 O O . PHE A 1 312 ? 7.962 -15.815 15.930 1.00 58.09 312 PHE A O 1
ATOM 2509 N N . PRO A 1 313 ? 7.644 -13.655 16.458 1.00 53.38 313 PRO A N 1
ATOM 2510 C CA . PRO A 1 313 ? 6.199 -13.767 16.671 1.00 53.38 313 PRO A CA 1
ATOM 2511 C C . PRO A 1 313 ? 5.438 -14.359 15.484 1.00 53.38 313 PRO A C 1
ATOM 2513 O O . PRO A 1 313 ? 4.481 -15.097 15.683 1.00 53.38 313 PRO A O 1
ATOM 2516 N N . ASP A 1 314 ? 5.898 -14.069 14.266 1.00 52.31 314 ASP A N 1
ATOM 2517 C CA . ASP A 1 314 ? 5.284 -14.524 13.012 1.00 52.31 314 ASP A CA 1
ATOM 2518 C C . ASP A 1 314 ? 5.530 -16.018 12.723 1.00 52.31 314 ASP A C 1
ATOM 2520 O O . ASP A 1 314 ? 4.992 -16.560 11.760 1.00 52.31 3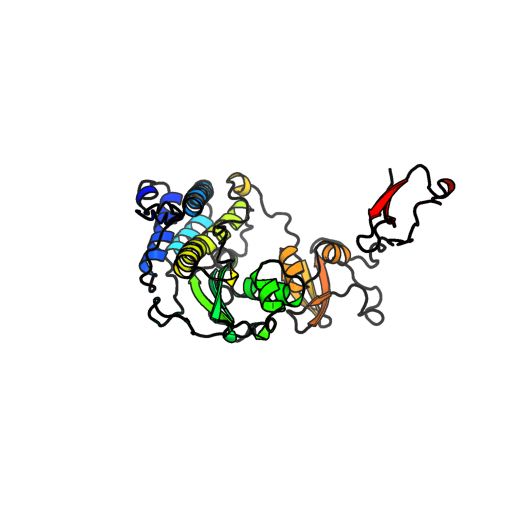14 ASP A O 1
ATOM 2524 N N . LEU A 1 315 ? 6.361 -16.667 13.543 1.00 52.31 315 LEU A N 1
ATOM 2525 C CA . LEU A 1 315 ? 6.709 -18.084 13.498 1.00 52.31 315 LEU A CA 1
ATOM 2526 C C . LEU A 1 315 ? 6.402 -18.738 14.855 1.00 52.31 315 LEU A C 1
ATOM 2528 O O . LEU A 1 315 ? 7.265 -19.396 15.422 1.00 52.31 315 LEU A O 1
ATOM 2532 N N . ASP A 1 316 ? 5.228 -18.499 15.441 1.00 56.69 316 ASP A N 1
ATOM 2533 C CA . ASP A 1 316 ? 4.811 -19.107 16.719 1.00 56.69 316 ASP A CA 1
ATOM 2534 C C . ASP A 1 316 ? 5.797 -18.881 17.887 1.00 56.69 316 ASP A C 1
A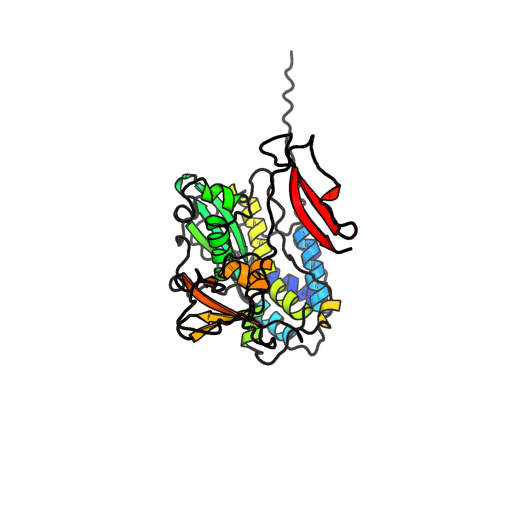TOM 2536 O O . ASP A 1 316 ? 5.982 -19.737 18.750 1.00 56.69 316 ASP A O 1
ATOM 2540 N N . ASN A 1 317 ? 6.457 -17.715 17.924 1.00 57.12 317 ASN A N 1
ATOM 2541 C CA . ASN A 1 317 ? 7.527 -17.383 18.879 1.00 57.12 317 ASN A CA 1
ATOM 2542 C C . ASN A 1 317 ? 8.755 -18.307 18.821 1.00 57.12 317 ASN A C 1
ATOM 2544 O O . ASN A 1 317 ? 9.518 -18.380 19.788 1.00 57.12 317 ASN A O 1
ATOM 2548 N N . ARG A 1 318 ? 9.000 -18.966 17.686 1.00 59.53 318 ARG A N 1
ATOM 2549 C CA . ARG A 1 318 ? 10.244 -19.704 17.461 1.00 59.53 318 ARG A CA 1
ATOM 2550 C C . ARG A 1 318 ? 11.448 -18.773 17.584 1.00 59.53 318 ARG A C 1
ATOM 2552 O O . ARG A 1 318 ? 11.408 -17.597 17.201 1.00 59.53 318 ARG A O 1
ATOM 2559 N N . THR A 1 319 ? 12.527 -19.310 18.136 1.00 63.75 319 THR A N 1
ATOM 2560 C CA . THR A 1 319 ? 13.835 -18.664 18.162 1.00 63.75 319 THR A CA 1
ATOM 2561 C C . THR A 1 319 ? 14.622 -19.065 16.925 1.00 63.75 319 THR A C 1
ATOM 2563 O O . THR A 1 319 ? 14.584 -20.213 16.480 1.00 63.75 319 THR A O 1
ATOM 2566 N N . GLY A 1 320 ? 15.350 -18.107 16.362 1.00 68.44 320 GLY A N 1
ATOM 2567 C CA . GLY A 1 320 ? 16.184 -18.349 15.193 1.00 68.44 320 GLY A CA 1
ATOM 2568 C C . GLY A 1 320 ? 17.342 -17.366 15.054 1.00 68.44 320 GLY A C 1
ATOM 2569 O O . GLY A 1 320 ? 17.447 -16.407 15.827 1.00 68.44 320 GLY A O 1
ATOM 2570 N N . TYR A 1 321 ? 18.196 -17.590 14.056 1.00 73.00 321 TYR A N 1
ATOM 2571 C CA . TYR A 1 321 ? 19.268 -16.667 13.687 1.00 73.00 321 TYR A CA 1
ATOM 2572 C C . TYR A 1 321 ? 18.950 -15.940 12.380 1.00 73.00 321 TYR A C 1
ATOM 2574 O O . TYR A 1 321 ? 18.194 -16.411 11.528 1.00 73.00 321 TYR A O 1
ATOM 2582 N N . LEU A 1 322 ? 19.519 -14.745 12.250 1.00 76.94 322 LEU A N 1
ATOM 2583 C CA . LEU A 1 322 ? 19.313 -13.853 11.122 1.00 76.94 322 LEU A CA 1
ATOM 2584 C C . LEU A 1 322 ? 20.602 -13.755 10.314 1.00 76.94 322 LEU A C 1
ATOM 2586 O O . LEU A 1 322 ? 21.670 -13.541 10.878 1.00 76.94 322 LEU A O 1
ATOM 2590 N N . ARG A 1 323 ? 20.503 -13.849 8.995 1.00 77.75 323 ARG A N 1
ATOM 2591 C CA . ARG A 1 323 ? 21.630 -13.791 8.068 1.00 77.75 323 ARG A CA 1
ATOM 2592 C C . ARG A 1 323 ? 21.348 -12.788 6.961 1.00 77.75 323 ARG A C 1
ATOM 2594 O O . ARG A 1 323 ? 20.229 -12.720 6.477 1.00 77.75 323 ARG A O 1
ATOM 2601 N N . ARG A 1 324 ? 22.360 -12.048 6.521 1.00 77.81 324 ARG A N 1
ATOM 2602 C CA . ARG A 1 324 ? 22.395 -11.321 5.253 1.00 77.81 324 ARG A CA 1
ATOM 2603 C C . ARG A 1 324 ? 23.221 -12.144 4.263 1.00 77.81 324 ARG A C 1
ATOM 2605 O O . ARG A 1 324 ? 24.400 -12.395 4.483 1.00 77.81 324 ARG A O 1
ATOM 2612 N N . VAL A 1 325 ? 22.600 -12.594 3.181 1.00 69.81 325 VAL A N 1
ATOM 2613 C CA . VAL A 1 325 ? 23.257 -13.349 2.110 1.00 69.81 325 VAL A CA 1
ATOM 2614 C C . VAL A 1 325 ? 24.401 -12.518 1.536 1.00 69.81 325 VAL A C 1
ATOM 2616 O O . VAL A 1 325 ? 24.222 -11.341 1.227 1.00 69.81 325 VAL A O 1
ATOM 2619 N N . GLY A 1 326 ? 25.562 -13.156 1.394 1.00 63.03 326 GLY A N 1
ATOM 2620 C CA . GLY A 1 326 ? 26.798 -12.530 0.921 1.00 63.03 326 GLY A CA 1
ATOM 2621 C C . GLY A 1 326 ? 27.745 -12.097 2.042 1.00 63.03 326 GLY A C 1
ATOM 2622 O O . GLY A 1 326 ? 28.944 -12.008 1.799 1.00 63.03 326 GLY A O 1
ATOM 2623 N N . ASP A 1 327 ? 27.250 -11.919 3.269 1.00 69.75 327 ASP A N 1
ATOM 2624 C CA . ASP A 1 327 ? 28.097 -11.586 4.414 1.00 69.75 327 ASP A CA 1
ATOM 2625 C C . ASP A 1 327 ? 28.676 -12.862 5.069 1.00 69.75 327 ASP A C 1
ATOM 2627 O O . ASP A 1 327 ? 28.009 -13.908 5.100 1.00 69.75 327 ASP A O 1
ATOM 2631 N N . PRO A 1 328 ? 29.902 -12.804 5.629 1.00 70.06 328 PRO A N 1
ATOM 2632 C CA . PRO A 1 328 ? 30.474 -13.912 6.382 1.00 70.06 328 PRO A CA 1
ATOM 2633 C C . PRO A 1 328 ? 29.723 -14.129 7.700 1.00 70.06 328 PRO A C 1
ATOM 2635 O O . PRO A 1 328 ? 29.277 -13.184 8.353 1.00 70.06 328 PRO A O 1
ATOM 2638 N N . LEU A 1 329 ? 29.621 -15.392 8.112 1.00 70.00 329 LEU A N 1
ATOM 2639 C CA . LEU A 1 329 ? 29.095 -15.750 9.425 1.00 70.00 329 LEU A CA 1
ATOM 2640 C C . LEU A 1 329 ? 30.099 -15.347 10.509 1.00 70.00 329 LEU A C 1
ATOM 2642 O O . LEU A 1 329 ? 31.301 -15.571 10.372 1.00 70.00 329 LEU A O 1
ATOM 2646 N N . VAL A 1 330 ? 29.595 -14.748 11.584 1.00 68.12 330 VAL A N 1
ATOM 2647 C CA . VAL A 1 330 ? 30.385 -14.301 12.731 1.00 68.12 330 VAL A CA 1
ATOM 2648 C C . VAL A 1 330 ? 30.014 -15.102 13.970 1.00 68.12 330 VAL A C 1
ATOM 2650 O O . VAL A 1 330 ? 28.848 -15.306 14.287 1.00 68.12 330 VAL A O 1
ATOM 2653 N N . HIS A 1 331 ? 31.035 -15.541 14.696 1.00 61.31 331 HIS A N 1
ATOM 2654 C CA . HIS A 1 331 ? 30.885 -16.385 15.884 1.00 61.31 331 HIS A CA 1
ATOM 2655 C C . HIS A 1 331 ? 31.018 -15.620 17.204 1.00 61.31 331 HIS A C 1
ATOM 2657 O O . HIS A 1 331 ? 30.839 -16.176 18.284 1.00 61.31 331 HIS A O 1
ATOM 2663 N N . THR A 1 332 ? 31.315 -14.326 17.119 1.00 59.38 332 THR A N 1
ATOM 2664 C CA . THR A 1 332 ? 31.488 -13.421 18.253 1.00 59.38 332 THR A CA 1
ATOM 2665 C C . THR A 1 332 ? 30.595 -12.209 18.050 1.00 59.38 332 THR A C 1
ATOM 2667 O O . THR A 1 332 ? 30.709 -11.527 17.029 1.00 59.38 332 THR A O 1
ATOM 2670 N N . LEU A 1 333 ? 29.716 -11.922 19.012 1.00 57.06 333 LEU A N 1
ATOM 2671 C CA . LEU A 1 333 ? 28.943 -10.684 18.980 1.00 57.06 333 LEU A CA 1
ATOM 2672 C C . LEU A 1 333 ? 29.887 -9.486 19.131 1.00 57.06 333 LEU A C 1
ATOM 2674 O O . LEU A 1 333 ? 30.808 -9.545 19.950 1.00 57.06 333 LEU A O 1
ATOM 2678 N N . PRO A 1 334 ? 29.635 -8.369 18.424 1.00 51.62 334 PRO A N 1
ATOM 2679 C CA . PRO A 1 334 ? 30.282 -7.112 18.755 1.00 51.62 334 PRO A CA 1
ATOM 2680 C C . PRO A 1 334 ? 30.053 -6.822 20.247 1.00 51.62 334 PRO A C 1
ATOM 2682 O O . PRO A 1 334 ? 28.907 -6.986 20.718 1.00 51.62 334 PRO A O 1
ATOM 2685 N N . PRO A 1 335 ? 31.100 -6.417 20.996 1.00 49.25 335 PRO A N 1
ATOM 2686 C CA . PRO A 1 335 ? 30.971 -6.127 22.415 1.00 49.25 335 PRO A CA 1
ATOM 2687 C C . PRO A 1 335 ? 29.796 -5.174 22.616 1.00 49.25 335 PRO A C 1
ATOM 2689 O O . PRO A 1 335 ? 29.607 -4.222 21.852 1.00 49.25 335 PRO A O 1
ATOM 2692 N N . ALA A 1 336 ? 28.945 -5.467 23.603 1.00 45.28 336 ALA A N 1
ATOM 2693 C CA . ALA A 1 336 ? 27.932 -4.498 23.992 1.00 45.28 336 ALA A CA 1
ATOM 2694 C C . ALA A 1 336 ? 28.679 -3.209 24.324 1.00 45.28 336 ALA A C 1
ATOM 2696 O O . ALA A 1 336 ? 29.644 -3.264 25.081 1.00 45.28 336 ALA A O 1
ATOM 2697 N N . LYS A 1 337 ? 28.261 -2.064 23.772 1.00 42.03 337 LYS A N 1
ATOM 2698 C CA . LYS A 1 337 ? 28.673 -0.790 24.359 1.00 42.03 337 LYS A CA 1
ATOM 2699 C C . LYS A 1 337 ? 28.225 -0.843 25.819 1.00 42.03 337 LYS A C 1
ATOM 2701 O O . LYS A 1 337 ? 27.026 -0.777 26.097 1.00 42.03 337 LYS A O 1
ATOM 2706 N N . THR A 1 338 ? 29.165 -1.066 26.730 1.00 36.12 338 THR A N 1
ATOM 2707 C CA . THR A 1 338 ? 28.899 -1.089 28.162 1.00 36.12 338 THR A CA 1
ATOM 2708 C C . THR A 1 338 ? 28.636 0.350 28.563 1.00 36.12 338 THR A C 1
ATOM 2710 O O . THR A 1 338 ? 29.562 1.119 28.797 1.00 36.12 338 THR A O 1
ATOM 2713 N N . VAL A 1 339 ? 27.367 0.751 28.570 1.00 36.56 339 VAL A N 1
ATOM 2714 C CA . VAL A 1 339 ? 26.979 2.051 29.112 1.00 36.56 339 VAL A CA 1
ATOM 2715 C C . VAL A 1 339 ? 27.118 1.946 30.627 1.00 36.56 339 VAL A C 1
ATOM 2717 O O . VAL A 1 339 ? 26.247 1.395 31.303 1.00 36.56 339 VAL A O 1
ATOM 2720 N N . ILE A 1 340 ? 28.244 2.420 31.158 1.00 38.31 340 ILE A N 1
ATOM 2721 C CA . ILE A 1 340 ? 28.448 2.547 32.600 1.00 38.31 340 ILE A CA 1
ATOM 2722 C C . ILE A 1 340 ? 27.610 3.741 33.060 1.00 38.31 340 ILE A C 1
ATOM 2724 O O . ILE A 1 340 ? 28.023 4.890 32.941 1.00 38.31 340 ILE A O 1
ATOM 2728 N N . LYS A 1 341 ? 26.411 3.472 33.581 1.00 39.56 341 LYS A N 1
ATOM 2729 C CA . LYS A 1 341 ? 25.597 4.494 34.244 1.00 39.56 341 LYS A CA 1
ATOM 2730 C C . LYS A 1 341 ? 26.125 4.701 35.659 1.00 39.56 341 LYS A C 1
ATOM 2732 O O . LYS A 1 341 ? 25.726 3.983 36.572 1.00 39.56 341 LYS A O 1
ATOM 2737 N N . GLN A 1 342 ? 27.025 5.662 35.839 1.00 47.09 342 GLN A N 1
ATOM 2738 C CA . GLN A 1 342 ? 27.327 6.191 37.167 1.00 47.09 342 GLN A CA 1
ATOM 2739 C C . GLN A 1 342 ? 26.463 7.435 37.422 1.00 47.09 342 GLN A C 1
ATOM 2741 O O . GLN A 1 342 ? 26.509 8.369 36.617 1.00 47.09 342 GLN A O 1
ATOM 2746 N N . PRO A 1 343 ? 25.662 7.464 38.502 1.00 43.88 343 PRO A N 1
ATOM 2747 C CA . PRO A 1 343 ? 24.989 8.685 38.922 1.00 43.88 343 PRO A CA 1
ATOM 2748 C C . PRO A 1 343 ? 26.040 9.681 39.433 1.00 43.88 343 PRO A C 1
ATOM 2750 O O . PRO A 1 343 ? 26.744 9.393 40.399 1.00 43.88 343 PRO A O 1
ATOM 2753 N N . LEU A 1 344 ? 26.159 10.844 38.786 1.00 51.09 344 LEU A N 1
ATOM 2754 C CA . LEU A 1 344 ? 27.049 11.924 39.215 1.00 51.09 344 LEU A CA 1
ATOM 2755 C C . LEU A 1 344 ? 26.218 13.045 39.850 1.00 51.09 344 LEU A C 1
ATOM 2757 O O . LEU A 1 344 ? 25.408 13.701 39.193 1.00 51.09 344 LEU A O 1
ATOM 2761 N N . THR A 1 345 ? 26.420 13.273 41.148 1.00 50.03 345 THR A N 1
ATOM 2762 C CA . THR A 1 345 ? 25.887 14.442 41.862 1.00 50.03 345 THR A CA 1
ATOM 2763 C C . THR A 1 345 ? 26.810 15.646 41.672 1.00 50.03 345 THR A C 1
ATOM 2765 O O . THR A 1 345 ? 28.011 15.575 41.928 1.00 50.03 345 THR A O 1
ATOM 2768 N N . LEU A 1 346 ? 26.222 16.757 41.230 1.00 52.50 346 LEU A N 1
ATOM 2769 C CA . LEU A 1 346 ? 26.884 17.881 40.565 1.00 52.50 346 LEU A CA 1
ATOM 2770 C C . LEU A 1 346 ? 27.793 18.847 41.367 1.00 52.50 346 LEU A C 1
ATOM 2772 O O . LEU A 1 346 ? 28.293 19.763 40.721 1.00 52.50 346 LEU A O 1
ATOM 2776 N N . PRO A 1 347 ? 28.113 18.710 42.675 1.00 47.88 347 PRO A N 1
ATOM 2777 C CA . PRO A 1 347 ? 29.176 19.551 43.241 1.00 47.88 347 PRO A CA 1
ATOM 2778 C C . PRO A 1 347 ? 30.579 18.919 43.237 1.00 47.88 347 PRO A C 1
ATOM 2780 O O . PRO A 1 347 ? 31.543 19.657 43.391 1.00 47.88 347 PRO A O 1
ATOM 2783 N N . ASN A 1 348 ? 30.733 17.599 43.052 1.00 50.03 348 ASN A N 1
ATOM 2784 C CA . ASN A 1 348 ? 32.017 16.898 43.264 1.00 50.03 348 ASN A CA 1
ATOM 2785 C C . ASN A 1 348 ? 32.465 16.072 42.047 1.00 50.03 348 ASN A C 1
ATOM 2787 O O . ASN A 1 348 ? 32.780 14.888 42.168 1.00 50.03 348 ASN A O 1
ATOM 2791 N N . VAL A 1 349 ? 32.475 16.672 40.858 1.00 56.66 349 VAL A N 1
ATOM 2792 C CA . VAL A 1 349 ? 33.068 16.016 39.687 1.00 56.66 349 VAL A CA 1
ATOM 2793 C C . VAL A 1 349 ? 34.585 16.209 39.744 1.00 56.66 349 VAL A C 1
ATOM 2795 O O . VAL A 1 349 ? 35.092 17.274 39.400 1.00 56.66 349 VAL A O 1
ATOM 2798 N N . ASP A 1 350 ? 35.309 15.188 40.207 1.00 58.88 350 ASP A N 1
ATOM 2799 C CA . ASP A 1 350 ? 36.772 15.158 40.136 1.00 58.88 350 ASP A CA 1
ATOM 2800 C C . ASP A 1 350 ? 37.204 14.996 38.675 1.00 58.88 350 ASP A C 1
ATOM 2802 O O . ASP A 1 350 ? 37.097 13.923 38.075 1.00 58.88 350 ASP A O 1
ATOM 2806 N N . THR A 1 351 ? 37.678 16.089 38.079 1.00 57.12 351 THR A N 1
ATOM 2807 C CA . THR A 1 351 ? 38.064 16.114 36.669 1.00 57.12 351 THR A CA 1
ATOM 2808 C C . THR A 1 351 ? 39.331 15.313 36.371 1.00 57.12 351 THR A C 1
ATOM 2810 O O . THR A 1 351 ? 39.626 15.079 35.201 1.00 57.12 351 THR A O 1
ATOM 2813 N N . SER A 1 352 ? 40.072 14.864 37.393 1.00 57.25 352 SER A N 1
ATOM 2814 C CA . SER A 1 352 ? 41.257 14.014 37.216 1.00 57.25 352 SER A CA 1
ATOM 2815 C C . SER A 1 352 ? 40.927 12.590 36.746 1.00 57.25 352 SER A C 1
ATOM 2817 O O . SER A 1 352 ? 41.807 11.888 36.251 1.00 57.25 352 SER A O 1
ATOM 2819 N N . LEU A 1 353 ? 39.656 12.176 36.833 1.00 56.09 353 LEU A N 1
ATOM 2820 C CA . LEU A 1 353 ? 39.174 10.875 36.359 1.00 56.09 353 LEU A CA 1
ATOM 2821 C C . LEU A 1 353 ? 38.929 10.822 34.841 1.00 56.09 353 LEU A C 1
ATOM 2823 O O . LEU A 1 353 ? 38.731 9.735 34.295 1.00 56.09 353 LEU A O 1
ATOM 2827 N N . PHE A 1 354 ? 38.934 11.962 34.143 1.00 62.91 354 PHE A N 1
ATOM 2828 C CA . PHE A 1 354 ? 38.671 12.010 32.706 1.00 62.91 354 PHE A CA 1
ATOM 2829 C C . PHE A 1 354 ? 39.968 11.948 31.900 1.00 62.91 354 PHE A C 1
ATOM 2831 O O . PHE A 1 354 ? 40.828 12.822 31.991 1.00 62.91 354 PHE A O 1
ATOM 2838 N N . ALA A 1 355 ? 40.090 10.927 31.051 1.00 59.88 355 ALA A N 1
ATOM 2839 C CA . ALA A 1 355 ? 41.166 10.868 30.071 1.00 59.88 355 ALA A CA 1
ATOM 2840 C C . ALA A 1 355 ? 41.034 12.023 29.050 1.00 59.88 355 ALA A C 1
ATOM 2842 O O . ALA A 1 355 ? 39.929 12.250 28.548 1.00 59.88 355 ALA A O 1
ATOM 2843 N N . PRO A 1 356 ? 42.137 12.709 28.690 1.00 50.12 356 PRO A N 1
ATOM 2844 C CA . PRO A 1 356 ? 42.114 13.946 27.899 1.00 50.12 356 PRO A CA 1
ATOM 2845 C C . PRO A 1 356 ? 41.690 13.777 26.429 1.00 50.12 356 PRO A C 1
ATOM 2847 O O . PRO A 1 356 ? 41.400 14.768 25.768 1.00 50.12 356 PRO A O 1
ATOM 2850 N N . ASN A 1 357 ? 41.617 12.543 25.921 1.00 47.91 357 ASN A N 1
ATOM 2851 C CA . ASN A 1 357 ? 41.335 12.243 24.507 1.00 47.91 357 ASN A CA 1
ATOM 2852 C C . ASN A 1 357 ? 39.917 11.681 24.291 1.00 47.91 357 ASN A C 1
ATOM 2854 O O . ASN A 1 357 ? 39.643 11.028 23.285 1.00 47.91 357 ASN A O 1
ATOM 2858 N N . LEU A 1 358 ? 39.034 11.850 25.277 1.00 42.78 358 LEU A N 1
ATOM 2859 C CA . LEU A 1 358 ? 37.679 11.313 25.258 1.00 42.78 358 LEU A CA 1
ATOM 2860 C C . LEU A 1 358 ? 36.664 12.444 25.436 1.00 42.78 358 LEU A C 1
ATOM 2862 O O . LEU A 1 358 ? 36.831 13.316 26.288 1.00 42.78 358 LEU A O 1
ATOM 2866 N N . ILE A 1 359 ? 35.596 12.418 24.639 1.00 42.94 359 ILE A N 1
ATOM 2867 C CA . ILE A 1 359 ? 34.448 13.318 24.782 1.00 42.94 359 ILE A CA 1
ATOM 2868 C C . ILE A 1 359 ? 33.386 12.589 25.600 1.00 42.94 359 ILE A C 1
ATOM 2870 O O . ILE A 1 359 ? 32.884 11.542 25.190 1.00 42.94 359 ILE A O 1
ATOM 2874 N N . TYR A 1 360 ? 33.029 13.155 26.748 1.00 52.31 360 TYR A N 1
ATOM 2875 C CA . TYR A 1 360 ? 32.040 12.596 27.665 1.00 52.31 360 TYR A CA 1
ATOM 2876 C C . TYR A 1 360 ? 30.684 13.267 27.431 1.00 52.31 360 TYR A C 1
ATOM 2878 O O . TYR A 1 360 ? 30.579 14.493 27.480 1.00 52.31 360 TYR A O 1
ATOM 2886 N N . VAL A 1 361 ? 29.647 12.472 27.163 1.00 46.75 361 VAL A N 1
ATOM 2887 C CA . VAL A 1 361 ? 28.281 12.955 26.918 1.00 46.75 361 VAL A CA 1
ATOM 2888 C C . VAL A 1 361 ? 27.407 12.610 28.115 1.00 46.75 361 VAL A C 1
ATOM 2890 O O . VAL A 1 361 ? 27.276 11.439 28.477 1.00 46.75 361 VAL A O 1
ATOM 2893 N N . PHE A 1 362 ? 26.788 13.626 28.710 1.00 57.38 362 PHE A N 1
ATOM 2894 C CA . PHE A 1 362 ? 25.907 13.484 29.866 1.00 57.38 362 PHE A CA 1
ATOM 2895 C C . PHE A 1 362 ? 24.454 13.781 29.477 1.00 57.38 362 PHE A C 1
ATOM 2897 O O . PHE A 1 362 ? 24.199 14.714 28.718 1.00 57.38 362 PHE A O 1
ATOM 2904 N N . GLU A 1 363 ? 23.502 13.021 30.019 1.00 46.56 363 GLU A N 1
ATOM 2905 C CA . GLU A 1 363 ? 22.074 13.358 29.966 1.00 46.56 363 GLU A CA 1
ATOM 2906 C C . GLU A 1 363 ? 21.571 13.736 31.360 1.00 46.56 363 GLU A C 1
ATOM 2908 O O . GLU A 1 363 ? 21.973 13.160 32.375 1.00 46.56 363 GLU A O 1
ATOM 2913 N N . GLU A 1 364 ? 20.662 14.704 31.399 1.00 47.09 364 GLU A N 1
ATOM 2914 C CA . GLU A 1 364 ? 19.969 15.124 32.611 1.00 47.09 364 GLU A CA 1
ATOM 2915 C C . GLU A 1 364 ? 18.910 14.083 32.994 1.00 47.09 364 GLU A C 1
ATOM 2917 O O . GLU A 1 364 ? 18.021 13.755 32.196 1.00 47.09 364 GLU A O 1
ATOM 2922 N N . ASP A 1 365 ? 19.001 13.535 34.212 1.00 50.91 365 ASP A N 1
ATOM 2923 C CA . ASP A 1 365 ? 17.993 12.598 34.700 1.00 50.91 365 ASP A CA 1
ATOM 2924 C C . ASP A 1 365 ? 16.699 13.362 34.998 1.00 50.91 365 ASP A C 1
ATOM 2926 O O . ASP A 1 365 ? 16.533 13.986 36.045 1.00 50.91 365 ASP A O 1
ATOM 2930 N N . LYS A 1 366 ? 15.742 13.288 34.068 1.00 46.25 366 LYS A N 1
ATOM 2931 C CA . LYS A 1 366 ? 14.460 14.011 34.127 1.00 46.25 366 LYS A CA 1
ATOM 2932 C C . LYS A 1 366 ? 13.593 13.687 35.352 1.00 46.25 366 LYS A C 1
ATOM 2934 O O . LYS A 1 366 ? 12.555 14.320 35.526 1.00 46.25 366 LYS A O 1
ATOM 2939 N N . ARG A 1 367 ? 13.964 12.702 36.180 1.00 47.72 367 ARG A N 1
ATOM 2940 C CA . ARG A 1 367 ? 13.280 12.402 37.453 1.00 47.72 367 ARG A CA 1
ATOM 2941 C C . ARG A 1 367 ? 13.844 13.176 38.644 1.00 47.72 367 ARG A C 1
ATOM 2943 O O . ARG A 1 367 ? 13.133 13.343 39.628 1.00 47.72 367 ARG A O 1
ATOM 2950 N N . HIS A 1 368 ? 15.084 13.651 38.556 1.00 46.62 368 HIS A N 1
ATOM 2951 C CA . HIS A 1 368 ? 15.790 14.343 39.629 1.00 46.62 368 HIS A CA 1
ATOM 2952 C C . HIS A 1 368 ? 16.556 15.523 39.015 1.00 46.62 368 HIS A C 1
ATOM 2954 O O . HIS A 1 368 ? 17.660 15.341 38.504 1.00 46.62 368 HIS A O 1
ATOM 2960 N N . CYS A 1 369 ? 15.964 16.726 39.067 1.00 42.44 369 CYS A N 1
ATOM 2961 C CA . CYS A 1 369 ? 16.425 17.981 38.437 1.00 42.44 369 CYS A CA 1
ATOM 2962 C C . CYS A 1 369 ? 17.816 18.510 38.881 1.00 42.44 369 CYS A C 1
ATOM 2964 O O . CYS A 1 369 ? 18.087 19.701 38.773 1.00 42.44 369 CYS A O 1
ATOM 2966 N N . SER A 1 370 ? 18.695 17.665 39.417 1.00 44.62 370 SER A N 1
ATOM 2967 C CA . SER A 1 370 ? 20.035 18.020 39.898 1.00 44.62 370 SER A CA 1
ATOM 2968 C C . SER A 1 370 ? 21.091 16.926 39.665 1.00 44.62 370 SER A C 1
ATOM 2970 O O . SER A 1 370 ? 22.197 17.009 40.204 1.00 44.62 370 SER A O 1
ATOM 2972 N N . THR A 1 371 ? 20.782 15.910 38.852 1.00 46.41 371 THR A N 1
ATOM 2973 C CA . THR A 1 371 ? 21.664 14.756 38.599 1.00 46.41 371 THR A CA 1
ATOM 2974 C C . THR A 1 371 ? 21.925 14.583 37.107 1.00 46.41 371 THR A C 1
ATOM 2976 O O . THR A 1 371 ? 20.993 14.448 36.313 1.00 46.41 371 THR A O 1
ATOM 2979 N N . LEU A 1 372 ? 23.205 14.549 36.733 1.00 47.19 372 LEU A N 1
ATOM 2980 C CA . LEU A 1 372 ? 23.651 14.185 35.390 1.00 47.19 372 LEU A CA 1
ATOM 2981 C C . LEU A 1 372 ? 24.103 12.726 35.404 1.00 47.19 372 LEU A C 1
ATOM 2983 O O . LEU A 1 372 ? 24.773 12.271 36.332 1.00 47.19 372 LEU A O 1
ATOM 2987 N N . SER A 1 373 ? 23.744 11.985 34.364 1.00 49.34 373 SER A N 1
ATOM 2988 C CA . SER A 1 373 ? 24.240 10.628 34.139 1.00 49.34 373 SER A CA 1
ATOM 2989 C C . SER A 1 373 ? 25.175 10.634 32.940 1.00 49.34 373 SER A C 1
ATOM 2991 O O . SER A 1 373 ? 24.831 11.203 31.906 1.00 49.34 373 SER A O 1
ATOM 2993 N N . LEU A 1 374 ? 26.343 9.998 33.050 1.00 43.44 374 LEU A N 1
ATOM 2994 C CA . LEU A 1 374 ? 27.197 9.752 31.887 1.00 43.44 374 LEU A CA 1
ATOM 2995 C C . LEU A 1 374 ? 26.506 8.725 30.977 1.00 43.44 374 LEU A C 1
ATOM 2997 O O . LEU A 1 374 ? 26.136 7.641 31.434 1.00 43.44 374 LEU A O 1
ATOM 3001 N N . VAL A 1 375 ? 26.306 9.075 29.707 1.00 45.28 375 VAL A N 1
ATOM 3002 C CA . VAL A 1 375 ? 25.563 8.251 28.739 1.00 45.28 375 VAL A CA 1
ATOM 3003 C C . VAL A 1 375 ? 26.452 7.733 27.617 1.00 45.28 375 VAL A C 1
ATOM 3005 O O . VAL A 1 375 ? 26.218 6.622 27.141 1.00 45.28 375 VAL A O 1
ATOM 3008 N N . ASP A 1 376 ? 27.489 8.476 27.222 1.00 39.59 376 ASP A N 1
ATOM 3009 C CA . ASP A 1 376 ? 28.428 8.015 26.196 1.00 39.59 376 ASP A CA 1
ATOM 3010 C C . ASP A 1 376 ? 29.845 8.559 26.418 1.00 39.59 376 ASP A C 1
ATOM 3012 O O . ASP A 1 376 ? 30.045 9.604 27.044 1.00 39.59 376 ASP A O 1
ATOM 3016 N N . VAL A 1 377 ? 30.824 7.835 25.876 1.00 39.94 377 VAL A N 1
ATOM 3017 C CA . VAL A 1 377 ? 32.234 8.231 25.822 1.00 39.94 377 VAL A CA 1
ATOM 3018 C C . VAL A 1 377 ? 32.705 8.025 24.387 1.00 39.94 377 VAL A C 1
ATOM 3020 O O . VAL A 1 377 ? 32.739 6.898 23.891 1.00 39.94 377 VAL A O 1
ATOM 3023 N N . LEU A 1 378 ? 33.028 9.115 23.698 1.00 32.50 378 LEU A N 1
ATOM 3024 C CA . LEU A 1 378 ? 33.481 9.098 22.310 1.00 32.50 378 LEU A CA 1
ATOM 3025 C C . LEU A 1 378 ? 35.002 9.264 22.265 1.00 32.50 378 LEU A C 1
ATOM 3027 O O . LEU A 1 378 ? 35.561 10.063 23.013 1.00 32.50 378 LEU A O 1
ATOM 3031 N N . TYR A 1 379 ? 35.662 8.526 21.375 1.00 31.38 379 TYR A N 1
ATOM 3032 C CA . TYR A 1 379 ? 37.069 8.754 21.052 1.00 31.38 379 TYR A CA 1
ATOM 3033 C C . TYR A 1 379 ? 37.181 9.969 20.132 1.00 31.38 379 TYR A C 1
ATOM 3035 O O . TYR A 1 379 ? 36.399 10.077 19.184 1.00 31.38 379 TYR A O 1
ATOM 3043 N N . SER A 1 380 ? 38.119 10.869 20.435 1.00 35.22 380 SER A N 1
ATOM 3044 C CA . SER A 1 380 ? 38.505 11.951 19.523 1.00 35.22 380 SER A CA 1
ATOM 3045 C C . SER A 1 380 ? 39.180 11.413 18.270 1.00 35.22 380 SER A C 1
ATOM 3047 O O . SER A 1 380 ? 40.077 10.553 18.454 1.00 35.22 380 SER A O 1
#

pLDDT: mean 70.63, std 19.62, range [21.62, 96.06]

Foldseek 3Di:
DDDDDDDPPPPPPQVFPDPVVLVPDPQLLSVLLVLLVVLLVVLDPQPFDQTAGPLLVVVSVLLSVLLNLAPPPDPLSVLSVVQSNDHKDFQFDDHNPDPDRDDDWAQPPRDPVVCVPAQQWWAKKKKAQPVVRFMDIDTDLGPNLVSLLLLLCLVPNPDAQLSVVCVVPVTRRSIIMDTGITGHQQLVVCCVVCVPDFAFPSSNQSSRLSRQSSNLSVRQSSCVVPCGVRCPSVCNDRRNRGPDDSDNVSRPHTVPDQFWKWKQFPVRDIDTDSDLVSVCSQQVPDSVLCVQLELEDAPDPVPDLDPSWGQGVVVVRTTTGMYGPPDHRDHDGDDPPPQPWDKDQPPDDPPVPDDPQKDWDWDQPPVDRGIITTGDIDGD

Sequence (380 aa):
MAIYVFTWLFCITCTRVKFWHLTGNTTPGGQLVNTLLTSAINSNTTGLNIFLTDTGLKESFKLIELYNAVPTSSPLLDHISLMSESNYVFHTTGNVHSQPWVLRTHTLPVSSLEILYCANDSGVYMFTHPEFNHISIGSSLSMKSRNMEHYISIMRKPKLFMHQWVKENGGVNSLLWSPIVTGPNYLQSFTNAYPLHTLTRGENNLLMACSVYVPRVYEQVLQSHFVPYLNGSENLKPVLFFNYSMNPTELNVHFAEYPIYEIYDAEGTYLKTTSINKLEAMTGRGRHALTRYMNYIPQDPSLHFTEGMLTFPDLDNRTGYLRRVGDPLVHTLPPAKTVIKQPLTLPNVDTSLFAPNLIYVFEEDKRHCSTLSLVDVLYS

Organism: Rhodotorula mucilaginosa (NCBI:txid5537)

Secondary structure (DSSP, 8-state):
----------------B-GGGTTT--SHHHHHHHHHHHHHHHH--S-PPP-B-HHHHHHHHHHHHHHHTS-TT-HHHHHHHHHHTPPPEE---S-TTSS---SS-EESS--TTTTTTTTT-EEEEEEEETTTTEEEEEEES-HHHHHHHHHHHHHT---SHHHHHHHHTT-GGG-EEEEEEEE--HHHHHHHH-TT---BHHHHHHHHHHHHHHHHHHHHHHHHHH--GGGTTTS-PPP-S-SS---GGGGG-B-TT---EEEEETT--EEEES-HHHHHHHH---HHHHHHHBTB--S-TTT-SSSSPEEEGGGTTEEEEEEETTSPPBSSPPPP------EEETT---GGGS-TTEEEEEEE-TTSTTEEEEEEEEE-